Protein AF-A0A177BBU4-F1 (afdb_monomer)

Organism: NCBI:txid1819745

Solvent-accessible surface area (backbone atoms only — not comparable to full-atom values): 25513 Å² total; per-residue (Å²): 112,71,71,57,54,56,55,56,45,77,72,32,73,73,51,44,55,51,51,44,68,74,58,55,76,78,68,63,52,50,72,66,54,46,50,54,60,58,51,68,51,53,47,74,47,81,49,60,31,64,93,47,60,31,42,36,21,34,26,58,47,66,26,48,88,74,49,24,56,36,72,30,42,38,34,37,66,67,98,36,22,31,30,36,41,36,43,17,42,27,39,83,48,35,44,19,9,52,50,45,59,73,40,50,67,56,36,34,53,60,46,60,49,31,56,68,57,44,51,53,45,48,52,55,49,55,60,47,73,69,43,97,73,73,60,58,70,61,51,52,46,63,66,43,69,58,57,49,70,70,74,63,96,79,61,81,65,60,71,78,48,40,68,61,50,54,52,50,52,51,51,49,48,56,52,46,62,72,70,63,55,62,75,76,51,80,88,46,48,64,56,26,44,37,47,21,40,38,49,53,40,54,47,41,63,67,41,28,82,76,44,75,65,39,30,44,24,19,57,4,20,15,25,37,30,34,42,39,36,39,14,71,85,82,54,45,36,37,37,32,35,31,17,11,48,31,40,33,40,36,38,26,54,55,88,95,42,80,44,78,43,76,50,45,72,52,28,26,62,87,26,64,70,53,46,50,53,57,54,71,76,46,63,80,91,46,58,84,46,52,55,29,94,60,10,44,57,56,73,37,54,50,54,17,30,34,42,37,38,88,47,41,44,54,73,69,58,44,53,55,51,51,52,55,50,72,72,39,87,82,51,78,85,58,55,67,73,78,72,56,75,72,90,74,80,71,54,56,72,50,40,34,62,44,51,73,39,79,44,74,66,51,96,42,46,44,34,40,40,39,31,27,46,43,47,62,76,58,47,61,65,68,58,56,55,48,48,50,50,19,58,78,66,54,37,68,70,73,70,84,83,75,79,66,104,66,57,71,67,59,53,51,51,54,54,60,50,57,78,67,58,81,50,82,74,96,60,92,44,61,30,47,54,51,53,46,56,55,55,29,92,45,70,67,50,33,20,55,54,73,58,42,92,68,26,58,84,78,40,53,42,28,39,34,39,36,40,35,88

Structure (mmCIF, N/CA/C/O backbone):
data_AF-A0A177BBU4-F1
#
_entry.id   AF-A0A177BBU4-F1
#
loop_
_atom_site.group_PDB
_atom_site.id
_atom_site.type_symbol
_atom_site.label_atom_id
_atom_site.label_alt_id
_atom_site.label_comp_id
_atom_site.label_asym_id
_atom_site.label_entity_id
_atom_site.label_seq_id
_atom_site.pdbx_PDB_ins_code
_atom_site.Cartn_x
_atom_site.Cartn_y
_atom_site.Cartn_z
_atom_site.occupancy
_atom_site.B_iso_or_equiv
_atom_site.auth_seq_id
_atom_site.auth_comp_id
_atom_site.auth_asym_id
_atom_site.auth_atom_id
_atom_site.pdbx_PDB_model_num
ATOM 1 N N . MET A 1 1 ? 44.955 -32.377 -29.758 1.00 44.25 1 MET A N 1
ATOM 2 C CA . MET A 1 1 ? 44.146 -31.132 -29.740 1.00 44.25 1 MET A CA 1
ATOM 3 C C . MET A 1 1 ? 44.010 -30.530 -28.343 1.00 44.25 1 MET A C 1
ATOM 5 O O . MET A 1 1 ? 44.234 -29.335 -28.221 1.00 44.25 1 MET A O 1
ATOM 9 N N . PHE A 1 2 ? 43.735 -31.316 -27.293 1.00 36.81 2 PHE A N 1
ATOM 10 C CA . PHE A 1 2 ? 43.608 -30.817 -25.909 1.00 36.81 2 PHE A CA 1
ATOM 11 C C . PHE A 1 2 ? 44.878 -30.140 -25.347 1.00 36.81 2 PHE A C 1
ATOM 13 O O . PHE A 1 2 ? 44.797 -29.070 -24.752 1.00 36.81 2 PHE A O 1
ATOM 20 N N . SER A 1 3 ? 46.067 -30.690 -25.616 1.00 45.38 3 SER A N 1
ATOM 21 C CA . SER A 1 3 ? 47.346 -30.116 -25.159 1.00 45.38 3 SER A CA 1
ATOM 22 C C . SER A 1 3 ? 47.714 -28.789 -25.839 1.00 45.38 3 SER A C 1
ATOM 24 O O . SER A 1 3 ? 48.403 -27.955 -25.254 1.00 45.38 3 SER A O 1
ATOM 26 N N . PHE A 1 4 ? 47.223 -28.563 -27.061 1.00 44.66 4 PHE A N 1
ATOM 27 C CA . PHE A 1 4 ? 47.481 -27.339 -27.822 1.00 44.66 4 PHE A CA 1
ATOM 28 C C . PHE A 1 4 ? 46.648 -26.167 -27.283 1.00 44.66 4 PHE A C 1
ATOM 30 O O . PHE A 1 4 ? 47.163 -25.065 -27.114 1.00 44.66 4 PHE A O 1
ATOM 37 N N . TRP A 1 5 ? 45.390 -26.432 -26.915 1.00 45.44 5 TRP A N 1
ATOM 38 C CA . TRP A 1 5 ? 44.502 -25.452 -26.282 1.00 45.44 5 TRP A CA 1
ATOM 39 C C . TRP A 1 5 ? 44.982 -25.034 -24.889 1.00 45.44 5 TRP A C 1
ATOM 41 O O . TRP A 1 5 ? 44.966 -23.850 -24.559 1.00 45.44 5 TRP A O 1
ATOM 51 N N . GLN A 1 6 ? 45.494 -25.980 -24.101 1.00 43.62 6 GLN A N 1
ATOM 52 C CA . GLN A 1 6 ? 46.005 -25.696 -22.759 1.00 43.62 6 GLN A CA 1
ATOM 53 C C . GLN A 1 6 ? 47.262 -24.805 -22.795 1.00 43.62 6 GLN A C 1
ATOM 55 O O . GLN A 1 6 ? 47.393 -23.877 -21.999 1.00 43.62 6 GLN A O 1
ATOM 60 N N . SER A 1 7 ? 48.150 -25.013 -23.776 1.00 48.84 7 SER A N 1
ATOM 61 C CA . SER A 1 7 ? 49.330 -24.159 -23.990 1.00 48.84 7 SER A CA 1
ATOM 62 C C . SER A 1 7 ? 48.976 -22.774 -24.559 1.00 48.84 7 SER A C 1
ATOM 64 O O . SER A 1 7 ? 49.630 -21.783 -24.230 1.00 48.84 7 SER A O 1
ATOM 66 N N . PHE A 1 8 ? 47.918 -22.684 -25.375 1.00 55.47 8 PHE A N 1
ATOM 67 C CA . PHE A 1 8 ? 47.445 -21.430 -25.973 1.00 55.47 8 PHE A CA 1
ATOM 68 C C . PHE A 1 8 ? 46.795 -20.481 -24.949 1.00 55.47 8 PHE A C 1
ATOM 70 O O . PHE A 1 8 ? 46.982 -19.264 -25.027 1.00 55.47 8 PHE A O 1
ATOM 77 N N . ILE A 1 9 ? 46.084 -21.034 -23.958 1.00 52.91 9 ILE A N 1
ATOM 78 C CA . ILE A 1 9 ? 45.454 -20.276 -22.863 1.00 52.91 9 ILE A CA 1
ATOM 79 C C . ILE A 1 9 ? 46.508 -19.756 -21.872 1.00 52.91 9 ILE A C 1
ATOM 81 O O . ILE A 1 9 ? 46.456 -18.592 -21.485 1.00 52.91 9 ILE A O 1
ATOM 85 N N . LEU A 1 10 ? 47.518 -20.566 -21.528 1.00 51.53 10 LEU A N 1
ATOM 86 C CA . LEU A 1 10 ? 48.571 -20.180 -20.574 1.00 51.53 10 LEU A CA 1
ATOM 87 C C . LEU A 1 10 ? 49.511 -19.071 -21.087 1.00 51.53 10 LEU A C 1
ATOM 89 O O . LEU A 1 10 ? 50.151 -18.395 -20.287 1.00 51.53 10 LEU A O 1
ATOM 93 N N . LYS A 1 11 ? 49.596 -18.858 -22.407 1.00 54.38 11 LYS A N 1
ATOM 94 C CA . LYS A 1 11 ? 50.444 -17.815 -23.018 1.00 54.38 11 LYS A CA 1
ATOM 95 C C . LYS A 1 11 ? 49.740 -16.471 -23.240 1.00 54.38 11 LYS A C 1
ATOM 97 O O . LYS A 1 11 ? 50.409 -15.499 -23.577 1.00 54.38 11 LYS A O 1
ATOM 102 N N . ASN A 1 12 ? 48.422 -16.390 -23.048 1.00 50.94 12 ASN A N 1
ATOM 103 C CA . ASN A 1 12 ? 47.641 -15.171 -23.268 1.00 50.94 12 ASN A CA 1
ATOM 104 C C . ASN A 1 12 ? 47.114 -14.611 -21.939 1.00 50.94 12 ASN A C 1
ATOM 106 O O . ASN A 1 12 ? 46.063 -15.022 -21.449 1.00 50.94 12 ASN A O 1
ATOM 110 N N . SER A 1 13 ? 47.800 -13.609 -21.383 1.00 50.06 13 SER A N 1
ATOM 111 C CA . SER A 1 13 ? 47.425 -12.949 -20.118 1.00 50.06 13 SER A CA 1
ATOM 112 C C . SER A 1 13 ? 46.014 -12.333 -20.122 1.00 50.06 13 SER A C 1
ATOM 114 O O . SER A 1 13 ? 45.379 -12.259 -19.075 1.00 50.06 13 SER A O 1
ATOM 116 N N . LYS A 1 14 ? 45.477 -11.967 -21.297 1.00 48.78 14 LYS A N 1
ATOM 117 C CA . LYS A 1 14 ? 44.087 -11.495 -21.470 1.00 48.78 14 LYS A CA 1
ATOM 118 C C . LYS A 1 14 ? 43.026 -12.608 -21.450 1.00 48.78 14 LYS A C 1
ATOM 120 O O . LYS A 1 14 ? 41.863 -12.329 -21.180 1.00 48.78 14 LYS A O 1
ATOM 125 N N . LEU A 1 15 ? 43.395 -13.858 -21.746 1.00 46.91 15 LEU A N 1
ATOM 126 C CA . LEU A 1 15 ? 42.484 -15.009 -21.637 1.00 46.91 15 LEU A CA 1
ATOM 127 C C . LEU A 1 15 ? 42.498 -15.590 -20.223 1.00 46.91 15 LEU A C 1
ATOM 129 O O . LEU A 1 15 ? 41.442 -15.970 -19.729 1.00 46.91 15 LEU A O 1
ATOM 133 N N . LEU A 1 16 ? 43.649 -15.559 -19.546 1.00 44.69 16 LEU A N 1
ATOM 134 C CA . LEU A 1 16 ? 43.740 -15.811 -18.106 1.00 44.69 16 LEU A CA 1
ATOM 135 C C . LEU A 1 16 ? 42.866 -14.839 -17.309 1.00 44.69 16 LEU A C 1
ATOM 137 O O . LEU A 1 16 ? 42.121 -15.297 -16.462 1.00 44.69 16 LEU A O 1
ATOM 141 N N . SER A 1 17 ? 42.817 -13.545 -17.652 1.00 48.66 17 SER A N 1
ATOM 142 C CA . SER A 1 17 ? 41.900 -12.615 -16.973 1.00 48.66 17 SER A CA 1
ATOM 143 C C . SER A 1 17 ? 40.418 -12.914 -17.215 1.00 48.66 17 SER A C 1
ATOM 145 O O . SER A 1 17 ? 39.603 -12.586 -16.367 1.00 48.66 17 SER A O 1
ATOM 147 N N . LEU A 1 18 ? 40.048 -13.523 -18.347 1.00 43.31 18 LEU A N 1
ATOM 148 C CA . LEU A 1 18 ? 38.673 -13.963 -18.624 1.00 43.31 18 LEU A CA 1
ATOM 149 C C . LEU A 1 18 ? 38.351 -15.266 -17.884 1.00 43.31 18 LEU A C 1
ATOM 151 O O . LEU A 1 18 ? 37.277 -15.390 -17.308 1.00 43.31 18 LEU A O 1
ATOM 155 N N . PHE A 1 19 ? 39.290 -16.212 -17.840 1.00 41.56 19 PHE A N 1
ATOM 156 C CA . PHE A 1 19 ? 39.133 -17.456 -17.089 1.00 41.56 19 PHE A CA 1
ATOM 157 C C . PHE A 1 19 ? 39.131 -17.208 -15.576 1.00 41.56 19 PHE A C 1
ATOM 159 O O . PHE A 1 19 ? 38.295 -17.772 -14.884 1.00 41.56 19 PHE A O 1
ATOM 166 N N . ASP A 1 20 ? 39.976 -16.306 -15.077 1.00 41.84 20 ASP A N 1
ATOM 167 C CA . ASP A 1 20 ? 39.970 -15.829 -13.694 1.00 41.84 20 ASP A CA 1
ATOM 168 C C . ASP A 1 20 ? 38.731 -14.978 -13.410 1.00 41.84 20 ASP A C 1
ATOM 170 O O . ASP A 1 20 ? 38.188 -15.092 -12.326 1.00 41.84 20 ASP A O 1
ATOM 174 N N . TYR A 1 21 ? 38.196 -14.208 -14.366 1.00 46.50 21 TYR A N 1
ATOM 175 C CA . TYR A 1 21 ? 36.898 -13.530 -14.209 1.00 46.50 21 TYR A CA 1
ATOM 176 C C . TYR A 1 21 ? 35.733 -14.524 -14.049 1.00 46.50 21 TYR A C 1
ATOM 178 O O . TYR A 1 21 ? 34.794 -14.252 -13.303 1.00 46.50 21 TYR A O 1
ATOM 186 N N . PHE A 1 22 ? 35.812 -15.699 -14.684 1.00 45.81 22 PHE A N 1
ATOM 187 C CA . PHE A 1 22 ? 34.842 -16.787 -14.504 1.00 45.81 22 PHE A CA 1
ATOM 188 C C . PHE A 1 22 ? 35.151 -17.714 -13.308 1.00 45.81 22 PHE A C 1
ATOM 190 O O . PHE A 1 22 ? 34.224 -18.326 -12.781 1.00 45.81 22 PHE A O 1
ATOM 197 N N . ASN A 1 23 ? 36.405 -17.780 -12.841 1.00 36.75 23 ASN A N 1
ATOM 198 C CA . ASN A 1 23 ? 36.876 -18.615 -11.723 1.00 36.75 23 ASN A CA 1
ATOM 199 C C . ASN A 1 23 ? 37.387 -17.817 -10.508 1.00 36.75 23 ASN A C 1
ATOM 201 O O . ASN A 1 23 ? 38.110 -18.364 -9.671 1.00 36.75 23 ASN A O 1
ATOM 205 N N . VAL A 1 24 ? 36.981 -16.554 -10.326 1.00 46.06 24 VAL A N 1
ATOM 206 C CA . VAL A 1 24 ? 37.105 -15.900 -9.017 1.00 46.06 24 VAL A CA 1
ATOM 207 C C . VAL A 1 24 ? 36.206 -16.693 -8.088 1.00 46.06 24 VAL A C 1
ATOM 209 O O . VAL A 1 24 ? 34.991 -16.552 -8.189 1.00 46.06 24 VAL A O 1
ATOM 212 N N . ASN A 1 25 ? 36.805 -17.542 -7.241 1.00 46.44 25 ASN A N 1
ATOM 213 C CA . ASN A 1 25 ? 36.207 -18.230 -6.095 1.00 46.44 25 ASN A CA 1
ATOM 214 C C . ASN A 1 25 ? 34.783 -17.735 -5.818 1.00 46.44 25 ASN A C 1
ATOM 216 O O . ASN A 1 25 ? 34.611 -16.779 -5.053 1.00 46.44 25 ASN A O 1
ATOM 220 N N . LYS A 1 26 ? 33.768 -18.336 -6.465 1.00 53.06 26 LYS A N 1
ATOM 221 C CA . LYS A 1 26 ? 32.378 -18.044 -6.121 1.00 53.06 26 LYS A CA 1
ATOM 222 C C . LYS A 1 26 ? 32.263 -18.447 -4.662 1.00 53.06 26 LYS A C 1
ATOM 224 O O . LYS A 1 26 ? 32.246 -19.633 -4.342 1.00 53.06 26 LYS A O 1
ATOM 229 N N . LYS A 1 27 ? 32.278 -17.461 -3.764 1.00 63.94 27 LYS A N 1
ATOM 230 C CA . LYS A 1 27 ? 31.983 -17.672 -2.352 1.00 63.94 27 LYS A CA 1
ATOM 231 C C . LYS A 1 27 ? 30.500 -17.996 -2.290 1.00 63.94 27 LYS A C 1
ATOM 233 O O . LYS A 1 27 ? 29.670 -17.108 -2.106 1.00 63.94 27 LYS A O 1
ATOM 238 N N . TYR A 1 28 ? 30.182 -19.260 -2.537 1.00 80.31 28 TYR A N 1
ATOM 239 C CA . TYR A 1 28 ? 28.894 -19.807 -2.175 1.00 80.31 28 TYR A CA 1
ATOM 240 C C . TYR A 1 28 ? 28.772 -19.665 -0.660 1.00 80.31 28 TYR A C 1
ATOM 242 O O . TYR A 1 28 ? 29.695 -19.992 0.093 1.00 80.31 28 TYR A O 1
ATOM 250 N N . LEU A 1 29 ? 27.671 -19.061 -0.239 1.00 87.12 29 LEU A N 1
ATOM 251 C CA . LEU A 1 29 ? 27.287 -18.964 1.150 1.00 87.12 29 LEU A CA 1
ATOM 252 C C . LEU A 1 29 ? 27.041 -20.376 1.667 1.00 87.12 29 LEU A C 1
ATOM 254 O O . LEU A 1 29 ? 26.426 -21.188 0.986 1.00 87.12 29 LEU A O 1
ATOM 258 N N . THR A 1 30 ? 27.485 -20.667 2.883 1.00 87.75 30 THR A N 1
ATOM 259 C CA . THR A 1 30 ? 27.103 -21.909 3.563 1.00 87.75 30 THR A CA 1
ATOM 260 C C . THR A 1 30 ? 25.605 -21.910 3.875 1.00 87.75 30 THR A C 1
ATOM 262 O O . THR A 1 30 ? 24.979 -20.849 3.926 1.00 87.75 30 THR A O 1
ATOM 265 N N . SER A 1 31 ? 25.011 -23.076 4.154 1.00 85.00 31 SER A N 1
ATOM 266 C CA . SER A 1 31 ? 23.597 -23.161 4.557 1.00 85.00 31 SER A CA 1
ATOM 267 C C . SER A 1 31 ? 23.274 -22.238 5.735 1.00 85.00 31 SER A C 1
ATOM 269 O O . SER A 1 31 ? 22.286 -21.517 5.693 1.00 85.00 31 SER A O 1
ATOM 271 N N . THR A 1 32 ? 24.161 -22.158 6.732 1.00 86.06 32 THR A N 1
ATOM 272 C CA . THR A 1 32 ? 24.020 -21.237 7.872 1.00 86.06 32 THR A CA 1
ATOM 273 C C . THR A 1 32 ? 24.064 -19.770 7.448 1.00 86.06 32 THR A C 1
ATOM 275 O O . THR A 1 32 ? 23.291 -18.962 7.952 1.00 86.06 32 THR A O 1
ATOM 278 N N . GLN A 1 33 ? 24.950 -19.400 6.518 1.00 89.56 33 GLN A N 1
ATOM 279 C CA . GLN A 1 33 ? 25.013 -18.029 6.005 1.00 89.56 33 GLN A CA 1
ATOM 280 C C . GLN A 1 33 ? 23.759 -17.664 5.210 1.00 89.56 33 GLN A C 1
ATOM 282 O O . GLN A 1 33 ? 23.273 -16.547 5.359 1.00 89.56 33 GLN A O 1
ATOM 287 N N . VAL A 1 34 ? 23.223 -18.594 4.413 1.00 89.50 34 VAL A N 1
ATOM 288 C CA . VAL A 1 34 ? 21.943 -18.412 3.716 1.00 89.50 34 VAL A CA 1
ATOM 289 C C . VAL A 1 34 ? 20.812 -18.246 4.726 1.00 89.50 34 VAL A C 1
ATOM 291 O O . VAL A 1 34 ? 20.110 -17.244 4.655 1.00 89.50 34 VAL A O 1
ATOM 294 N N . SER A 1 35 ? 20.666 -19.146 5.702 1.00 88.38 35 SER A N 1
ATOM 295 C CA . SER A 1 35 ? 19.614 -19.038 6.720 1.00 88.38 35 SER A CA 1
ATOM 296 C C . SER A 1 35 ? 19.695 -17.718 7.488 1.00 88.38 35 SER A C 1
ATOM 298 O O . SER A 1 35 ? 18.693 -17.020 7.568 1.00 88.38 35 SER A O 1
ATOM 300 N N . ASN A 1 36 ? 20.886 -17.308 7.940 1.00 89.56 36 ASN A N 1
ATOM 301 C CA . ASN A 1 36 ? 21.091 -16.018 8.614 1.00 89.56 36 ASN A CA 1
ATOM 302 C C . ASN A 1 36 ? 20.772 -14.815 7.717 1.00 89.56 36 ASN A C 1
ATOM 304 O O . ASN A 1 36 ? 20.389 -13.754 8.207 1.00 89.56 36 ASN A O 1
ATOM 308 N N . PHE A 1 37 ? 20.983 -14.946 6.406 1.00 90.94 37 PHE A N 1
ATOM 309 C CA . PHE A 1 37 ? 20.632 -13.900 5.455 1.00 90.94 37 PHE A CA 1
ATOM 310 C C . PHE A 1 37 ? 19.114 -13.785 5.313 1.00 90.94 37 PHE A C 1
ATOM 312 O O . PHE A 1 37 ? 18.580 -12.679 5.380 1.00 90.94 37 PHE A O 1
ATOM 319 N N . LEU A 1 38 ? 18.434 -14.921 5.133 1.00 91.62 38 LEU A N 1
ATOM 320 C CA . LEU A 1 38 ? 16.985 -14.984 4.961 1.00 91.62 38 LEU A CA 1
ATOM 321 C C . LEU A 1 38 ? 16.243 -14.558 6.234 1.00 91.62 38 LEU A C 1
ATOM 323 O O . LEU A 1 38 ? 15.247 -13.852 6.134 1.00 91.62 38 LEU A O 1
ATOM 327 N N . SER A 1 39 ? 16.737 -14.920 7.420 1.00 90.88 39 SER A N 1
ATOM 328 C CA . SER A 1 39 ? 16.090 -14.589 8.696 1.00 90.88 39 SER A CA 1
ATOM 329 C C . SER A 1 39 ? 16.425 -13.189 9.222 1.00 90.88 39 SER A C 1
ATOM 331 O O . SER A 1 39 ? 15.881 -12.758 10.235 1.00 90.88 39 SER A O 1
ATOM 333 N N . LYS A 1 40 ? 17.303 -12.435 8.543 1.00 91.25 40 LYS A N 1
ATOM 334 C CA . LYS A 1 40 ? 17.809 -11.142 9.035 1.00 91.25 40 LYS A CA 1
ATOM 335 C C . LYS A 1 40 ? 16.704 -10.135 9.378 1.00 91.25 40 LYS A C 1
ATOM 337 O O . LYS A 1 40 ? 16.861 -9.372 10.329 1.00 91.25 40 LYS A O 1
ATOM 342 N N . ASN A 1 41 ? 15.645 -10.093 8.573 1.00 91.62 41 ASN A N 1
ATOM 343 C CA . ASN A 1 41 ? 14.516 -9.172 8.740 1.00 91.62 41 ASN A CA 1
ATOM 344 C C . ASN A 1 41 ? 13.223 -9.911 9.125 1.00 91.62 41 ASN A C 1
ATOM 346 O O . ASN A 1 41 ? 12.137 -9.341 9.025 1.00 91.62 41 ASN A O 1
ATOM 350 N N . GLU A 1 42 ? 13.339 -11.172 9.537 1.00 92.12 42 GLU A N 1
ATOM 351 C CA . GLU A 1 42 ? 12.213 -12.010 9.919 1.00 92.12 42 GLU A CA 1
ATOM 352 C C . GLU A 1 42 ? 11.566 -11.507 11.210 1.00 92.12 42 GLU A C 1
ATOM 354 O O . GLU A 1 42 ? 12.247 -11.194 12.189 1.00 92.12 42 GLU A O 1
ATOM 359 N N . GLN A 1 43 ? 10.236 -11.441 11.215 1.00 92.56 43 GLN A N 1
ATOM 360 C CA . GLN A 1 43 ? 9.446 -11.161 12.408 1.00 92.56 43 GLN A CA 1
ATOM 361 C C . GLN A 1 43 ? 8.201 -12.039 12.437 1.00 92.56 43 GLN A C 1
ATOM 363 O O . GLN A 1 43 ? 7.462 -12.107 11.454 1.00 92.56 43 GLN A O 1
ATOM 368 N N . THR A 1 44 ? 7.939 -12.639 13.596 1.00 93.12 44 THR A N 1
ATOM 369 C CA . THR A 1 44 ? 6.697 -13.354 13.901 1.00 93.12 44 THR A CA 1
ATOM 370 C C . THR A 1 44 ? 6.151 -12.821 15.216 1.00 93.12 44 THR A C 1
ATOM 372 O O . THR A 1 44 ? 6.866 -12.772 16.217 1.00 93.12 44 THR A O 1
ATOM 375 N N . PHE A 1 45 ? 4.892 -12.391 15.226 1.00 91.69 45 PHE A N 1
ATOM 376 C CA . PHE A 1 45 ? 4.249 -11.877 16.431 1.00 91.69 45 PHE A CA 1
ATOM 377 C C . PHE A 1 45 ? 2.743 -12.131 16.420 1.00 91.69 45 PHE A C 1
ATOM 379 O O . PHE A 1 45 ? 2.093 -12.145 15.376 1.00 91.69 45 PHE A O 1
ATOM 386 N N . ALA A 1 46 ? 2.170 -12.303 17.609 1.00 91.19 46 ALA A N 1
ATOM 387 C CA . ALA A 1 46 ? 0.725 -12.301 17.779 1.00 91.19 46 ALA A CA 1
ATOM 388 C C . ALA A 1 46 ? 0.197 -10.860 17.734 1.00 91.19 46 ALA A C 1
ATOM 390 O O . ALA A 1 46 ? 0.777 -9.951 18.331 1.00 91.19 46 ALA A O 1
ATOM 391 N N . SER A 1 47 ? -0.928 -10.658 17.057 1.00 91.25 47 SER A N 1
ATOM 392 C CA . SER A 1 47 ? -1.646 -9.388 16.998 1.00 91.25 47 SER A CA 1
ATOM 393 C C . SER A 1 47 ? -3.144 -9.617 17.205 1.00 91.25 47 SER A C 1
ATOM 395 O O . SER A 1 47 ? -3.621 -10.749 17.321 1.00 91.25 47 SER A O 1
ATOM 397 N N . ASN A 1 48 ? -3.899 -8.530 17.324 1.00 89.50 48 ASN A N 1
ATOM 398 C CA . ASN A 1 48 ? -5.340 -8.579 17.495 1.00 89.50 48 ASN A CA 1
ATOM 399 C C . ASN A 1 48 ? -6.051 -7.396 16.835 1.00 89.50 48 ASN A C 1
ATOM 401 O O . ASN A 1 48 ? -5.480 -6.332 16.607 1.00 89.50 48 ASN A O 1
ATOM 405 N N . CYS A 1 49 ? -7.331 -7.606 16.549 1.00 91.25 49 CYS A N 1
ATOM 406 C CA . CYS A 1 49 ? -8.280 -6.579 16.152 1.00 91.25 49 CYS A CA 1
ATOM 407 C C . CYS A 1 49 ? -9.578 -6.831 16.930 1.00 91.25 49 CYS A C 1
ATOM 409 O O . CYS A 1 49 ? -10.349 -7.742 16.616 1.00 91.25 49 CYS A O 1
ATOM 411 N N . GLY A 1 50 ? -9.762 -6.084 18.021 1.00 89.38 50 GLY A N 1
ATOM 412 C CA . GLY A 1 50 ? -10.833 -6.322 18.986 1.00 89.38 50 GLY A CA 1
ATOM 413 C C . GLY A 1 50 ? -10.664 -7.681 19.668 1.00 89.38 50 GLY A C 1
ATOM 414 O O . GLY A 1 50 ? -9.593 -8.001 20.183 1.00 89.38 50 GLY A O 1
ATOM 415 N N . SER A 1 51 ? -11.715 -8.498 19.644 1.00 85.12 51 SER A N 1
ATOM 416 C CA . SER A 1 51 ? -11.703 -9.857 20.203 1.00 85.12 51 SER A CA 1
ATOM 417 C C . SER A 1 51 ? -11.004 -10.895 19.315 1.00 85.12 51 SER A C 1
ATOM 419 O O . SER A 1 51 ? -10.750 -12.011 19.766 1.00 85.12 51 SER A O 1
ATOM 421 N N . LYS A 1 52 ? -10.682 -10.561 18.058 1.00 87.69 52 LYS A N 1
ATOM 422 C CA . LYS A 1 52 ? -10.066 -11.488 17.104 1.00 87.69 52 LYS A CA 1
ATOM 423 C C . LYS A 1 52 ? -8.541 -11.407 17.198 1.00 87.69 52 LYS A C 1
ATOM 425 O O . LYS A 1 52 ? -7.956 -10.392 16.827 1.00 87.69 52 LYS A O 1
ATOM 430 N N . SER A 1 53 ? -7.899 -12.475 17.665 1.00 91.00 53 SER A N 1
ATOM 431 C CA . SER A 1 53 ? -6.441 -12.645 17.621 1.00 91.00 53 SER A CA 1
ATOM 432 C C . SER A 1 53 ? -6.000 -13.322 16.328 1.00 91.00 53 SER A C 1
ATOM 434 O O . SER A 1 53 ? -6.738 -14.144 15.788 1.00 91.00 53 SER A O 1
ATOM 436 N N . PHE A 1 54 ? -4.793 -13.014 15.874 1.00 94.00 54 PHE A N 1
ATOM 437 C CA . PHE A 1 54 ? -4.175 -13.617 14.697 1.00 94.00 54 PHE A CA 1
ATOM 438 C C . PHE A 1 54 ? -2.649 -13.567 14.812 1.00 94.00 54 PHE A C 1
ATOM 440 O O . PHE A 1 54 ? -2.086 -12.788 15.583 1.00 94.00 54 PHE A O 1
ATOM 447 N N . GLU A 1 55 ? -1.975 -14.412 14.048 1.00 95.06 55 GLU A N 1
ATOM 448 C CA . GLU A 1 55 ? -0.518 -14.475 13.974 1.00 95.06 55 GLU A CA 1
ATOM 449 C C . GLU A 1 55 ? -0.045 -13.722 12.727 1.00 95.06 55 GLU A C 1
ATOM 451 O O . GLU A 1 55 ? -0.603 -13.900 11.644 1.00 95.06 55 GLU A O 1
ATOM 456 N N . VAL A 1 56 ? 0.968 -12.871 12.868 1.00 96.31 56 VAL A N 1
ATOM 457 C CA . VAL A 1 56 ? 1.536 -12.092 11.765 1.00 96.31 56 VAL A CA 1
ATOM 458 C C . VAL A 1 56 ? 2.983 -12.502 11.560 1.00 96.31 56 VAL A C 1
ATOM 460 O O . VAL A 1 56 ? 3.783 -12.474 12.493 1.00 96.31 56 VAL A O 1
ATOM 463 N N . ASN A 1 57 ? 3.312 -12.845 10.320 1.00 96.75 57 ASN A N 1
ATOM 464 C CA . ASN A 1 57 ? 4.664 -13.112 9.860 1.00 96.75 57 ASN A CA 1
ATOM 465 C C . ASN A 1 57 ? 5.049 -12.036 8.842 1.00 96.75 57 ASN A C 1
ATOM 467 O O . ASN A 1 57 ? 4.252 -11.688 7.969 1.00 96.75 57 ASN A O 1
ATOM 471 N N . ILE A 1 58 ? 6.253 -11.486 8.964 1.00 95.88 58 ILE A N 1
ATOM 472 C CA . ILE A 1 58 ? 6.790 -10.443 8.088 1.00 95.88 58 ILE A CA 1
ATOM 473 C C . ILE A 1 58 ? 8.229 -10.798 7.738 1.00 95.88 58 ILE A C 1
ATOM 475 O O . ILE A 1 58 ? 8.985 -11.239 8.604 1.00 95.88 58 ILE A O 1
ATOM 479 N N . ASN A 1 59 ? 8.620 -10.582 6.484 1.00 95.88 59 ASN A N 1
ATOM 480 C CA . ASN A 1 59 ? 10.026 -10.580 6.102 1.00 95.88 59 ASN A CA 1
ATOM 481 C C . ASN A 1 59 ? 10.253 -9.698 4.861 1.00 95.88 59 ASN A C 1
ATOM 483 O O . ASN A 1 59 ? 9.325 -9.454 4.085 1.00 95.88 59 ASN A O 1
ATOM 487 N N . GLN A 1 60 ? 11.486 -9.216 4.691 1.00 94.75 60 GLN A N 1
ATOM 488 C CA . GLN A 1 60 ? 11.927 -8.457 3.523 1.00 94.75 60 GLN A CA 1
ATOM 489 C C . GLN A 1 60 ? 13.354 -8.824 3.111 1.00 94.75 60 GLN A C 1
ATOM 491 O O . GLN A 1 60 ? 14.255 -8.889 3.954 1.00 94.75 60 GLN A O 1
ATOM 496 N N . ILE A 1 61 ? 13.602 -8.945 1.808 1.00 94.06 61 ILE A N 1
ATOM 497 C CA . ILE A 1 61 ? 14.946 -9.054 1.236 1.00 94.06 61 ILE A CA 1
ATOM 498 C C . ILE A 1 61 ? 15.138 -8.007 0.151 1.00 94.06 61 ILE A C 1
ATOM 500 O O . ILE A 1 61 ? 14.432 -7.979 -0.844 1.00 94.06 61 ILE A O 1
ATOM 504 N N . ALA A 1 62 ? 16.171 -7.187 0.319 1.00 94.12 62 ALA A N 1
ATOM 505 C CA . ALA A 1 62 ? 16.532 -6.178 -0.662 1.00 94.12 62 ALA A CA 1
ATOM 506 C C . ALA A 1 62 ? 17.239 -6.805 -1.870 1.00 94.12 62 ALA A C 1
ATOM 508 O O . ALA A 1 62 ? 18.217 -7.519 -1.662 1.00 94.12 62 ALA A O 1
ATOM 509 N N . ALA A 1 63 ? 16.867 -6.470 -3.094 1.00 93.88 63 ALA A N 1
ATOM 510 C CA . ALA A 1 63 ? 17.716 -6.497 -4.276 1.00 93.88 63 ALA A CA 1
ATOM 511 C C . ALA A 1 63 ? 18.519 -5.193 -4.420 1.00 93.88 63 ALA A C 1
ATOM 513 O O . ALA A 1 63 ? 19.719 -5.236 -4.733 1.00 93.88 63 ALA A O 1
ATOM 514 N N . ASN A 1 64 ? 17.886 -4.057 -4.114 1.00 90.50 64 ASN A N 1
ATOM 515 C CA . ASN A 1 64 ? 18.450 -2.715 -4.205 1.00 90.50 64 ASN A CA 1
ATOM 516 C C . ASN A 1 64 ? 19.254 -2.325 -2.952 1.00 90.50 64 ASN A C 1
ATOM 518 O O . ASN A 1 64 ? 19.170 -2.932 -1.880 1.00 90.50 64 ASN A O 1
ATOM 522 N N . LYS A 1 65 ? 20.112 -1.307 -3.088 1.00 88.69 65 LYS A N 1
ATOM 523 C CA . LYS A 1 65 ? 20.839 -0.689 -1.965 1.00 88.69 65 LYS A CA 1
ATOM 524 C C . LYS A 1 65 ? 20.814 0.840 -2.115 1.00 88.69 65 LYS A C 1
ATOM 526 O O . LYS A 1 65 ? 21.608 1.372 -2.895 1.00 88.69 65 LYS A O 1
ATOM 531 N N . PRO A 1 66 ? 19.985 1.568 -1.343 1.00 90.38 66 PRO A N 1
ATOM 532 C CA . PRO A 1 66 ? 19.027 1.069 -0.341 1.00 90.38 66 PRO A CA 1
ATOM 533 C C . PRO A 1 66 ? 17.894 0.233 -0.962 1.00 90.38 66 PRO A C 1
ATOM 535 O O . PRO A 1 66 ? 17.661 0.355 -2.157 1.00 90.38 66 PRO A O 1
ATOM 538 N N . ILE A 1 67 ? 17.229 -0.595 -0.146 1.00 92.38 67 ILE A N 1
ATOM 539 C CA . ILE A 1 67 ? 15.949 -1.232 -0.507 1.00 92.38 67 ILE A CA 1
ATOM 540 C C . ILE A 1 67 ? 14.910 -0.142 -0.783 1.00 92.38 67 ILE A C 1
ATOM 542 O O . ILE A 1 67 ? 14.910 0.875 -0.075 1.00 92.38 67 ILE A O 1
ATOM 546 N N . GLU A 1 68 ? 14.080 -0.330 -1.802 1.00 94.56 68 GLU A N 1
ATOM 547 C CA . GLU A 1 68 ? 13.003 0.596 -2.151 1.00 94.56 68 GLU A CA 1
ATOM 548 C C . GLU A 1 68 ? 11.672 0.180 -1.511 1.00 94.56 68 GLU A C 1
ATOM 550 O O . GLU A 1 68 ? 10.947 1.055 -1.037 1.00 94.56 68 GLU A O 1
ATOM 555 N N . ASP A 1 69 ? 11.446 -1.127 -1.345 1.00 96.25 69 ASP A N 1
ATOM 556 C CA . ASP A 1 69 ? 10.333 -1.687 -0.577 1.00 96.25 69 ASP A CA 1
ATOM 557 C C . ASP A 1 69 ? 10.321 -1.296 0.910 1.00 96.25 69 ASP A C 1
ATOM 559 O O . ASP A 1 69 ? 11.335 -1.358 1.621 1.00 96.25 69 ASP A O 1
ATOM 563 N N . VAL A 1 70 ? 9.123 -1.050 1.444 1.00 94.19 70 VAL A N 1
ATOM 564 C CA . VAL A 1 70 ? 8.884 -0.812 2.871 1.00 94.19 70 VAL A CA 1
ATOM 565 C C . VAL A 1 70 ? 7.620 -1.529 3.348 1.00 94.19 70 VAL A C 1
ATOM 567 O O . VAL A 1 70 ? 6.593 -1.522 2.676 1.00 94.19 70 VAL A O 1
ATOM 570 N N . ILE A 1 71 ? 7.669 -2.097 4.555 1.00 94.69 71 ILE A N 1
ATOM 571 C CA . ILE A 1 71 ? 6.492 -2.623 5.258 1.00 94.69 71 ILE A CA 1
ATOM 572 C C . ILE A 1 71 ? 6.166 -1.720 6.449 1.00 94.69 71 ILE A C 1
ATOM 574 O O . ILE A 1 71 ? 7.060 -1.273 7.170 1.00 94.69 71 ILE A O 1
ATOM 578 N N . SER A 1 72 ? 4.881 -1.475 6.690 1.00 92.56 72 SER A N 1
ATOM 579 C CA . SER A 1 72 ? 4.396 -0.853 7.923 1.00 92.56 72 SER A CA 1
ATOM 580 C C . SER A 1 72 ? 3.260 -1.669 8.525 1.00 92.56 72 SER A C 1
ATOM 582 O O . SER A 1 72 ? 2.511 -2.363 7.835 1.00 92.56 72 SER A O 1
ATOM 584 N N . ASN A 1 73 ? 3.113 -1.582 9.842 1.00 92.94 73 ASN A N 1
ATOM 585 C CA . ASN A 1 73 ? 1.916 -2.050 10.514 1.00 92.94 73 ASN A CA 1
ATOM 586 C C . ASN A 1 73 ? 1.599 -1.152 11.709 1.00 92.94 73 ASN A C 1
ATOM 588 O O . ASN A 1 73 ? 2.494 -0.560 12.317 1.00 92.94 73 ASN A O 1
ATOM 592 N N . THR A 1 74 ? 0.313 -1.029 12.014 1.00 91.62 74 THR A N 1
ATOM 593 C CA . THR A 1 74 ? -0.149 -0.292 13.184 1.00 91.62 74 THR A CA 1
ATOM 594 C C . THR A 1 74 ? -1.480 -0.834 13.682 1.00 91.62 74 THR A C 1
ATOM 596 O O . THR A 1 74 ? -2.173 -1.586 12.993 1.00 91.62 74 THR A O 1
ATOM 599 N N . ARG A 1 75 ? -1.864 -0.430 14.885 1.00 92.31 75 ARG A N 1
ATOM 600 C CA . ARG A 1 75 ? -3.211 -0.642 15.421 1.00 92.31 75 ARG A CA 1
ATOM 601 C C . ARG A 1 75 ? -3.674 0.593 16.164 1.00 92.31 75 ARG A C 1
ATOM 603 O O . ARG A 1 75 ? -2.847 1.273 16.767 1.00 92.31 75 ARG A O 1
ATOM 610 N N . PHE A 1 76 ? -4.974 0.851 16.146 1.00 92.62 76 PHE A N 1
ATOM 611 C CA . PHE A 1 76 ? -5.587 1.922 16.924 1.00 92.62 76 PHE A CA 1
ATOM 612 C C . PHE A 1 76 ? -7.046 1.620 17.254 1.00 92.62 76 PHE A C 1
ATOM 614 O O . PHE A 1 76 ? -7.694 0.825 16.581 1.00 92.62 76 PHE A O 1
ATOM 621 N N . ASN A 1 77 ? -7.568 2.273 18.293 1.00 90.56 77 ASN A N 1
ATOM 622 C CA . ASN A 1 77 ? -8.961 2.140 18.710 1.00 90.56 77 ASN A CA 1
ATOM 623 C C . ASN A 1 77 ? -9.692 3.470 18.515 1.00 90.56 77 ASN A C 1
ATOM 625 O O . ASN A 1 77 ? -9.409 4.446 19.209 1.00 90.56 77 ASN A O 1
ATOM 629 N N . ILE A 1 78 ? -10.623 3.493 17.564 1.00 87.44 78 ILE A N 1
ATOM 630 C CA . ILE A 1 78 ? -11.528 4.609 17.279 1.00 87.44 78 ILE A CA 1
ATOM 631 C C . ILE A 1 78 ? -12.828 3.981 16.789 1.00 87.44 78 ILE A C 1
ATOM 633 O O . ILE A 1 78 ? -12.806 3.272 15.793 1.00 87.44 78 ILE A O 1
ATOM 637 N N . ASN A 1 79 ? -13.959 4.210 17.455 1.00 84.75 79 ASN A N 1
ATOM 638 C CA . ASN A 1 79 ? -15.260 3.673 17.014 1.00 84.75 79 ASN A CA 1
ATOM 639 C C . ASN A 1 79 ? -15.288 2.130 16.832 1.00 84.75 79 ASN A C 1
ATOM 641 O O . ASN A 1 79 ? -16.155 1.590 16.152 1.00 84.75 79 ASN A O 1
ATOM 645 N N . GLY A 1 80 ? -14.335 1.429 17.455 1.00 91.31 80 GLY A N 1
ATOM 646 C CA . GLY A 1 80 ? -14.009 0.016 17.266 1.00 91.31 80 GLY A CA 1
ATOM 647 C C . GLY A 1 80 ? -12.489 -0.177 17.266 1.00 91.31 80 GLY A C 1
ATOM 648 O O . GLY A 1 80 ? -11.739 0.758 17.565 1.00 91.31 80 GLY A O 1
ATOM 649 N N . ALA A 1 81 ? -12.031 -1.388 16.963 1.00 94.62 81 ALA A N 1
ATOM 650 C CA . ALA A 1 81 ? -10.605 -1.701 16.901 1.00 94.62 81 ALA A CA 1
ATOM 651 C C . ALA A 1 81 ? -10.138 -1.808 15.450 1.00 94.62 81 ALA A C 1
ATOM 653 O O . ALA A 1 81 ? -10.802 -2.442 14.634 1.00 94.62 81 ALA A O 1
ATOM 654 N N . PHE A 1 82 ? -8.983 -1.224 15.146 1.00 95.94 82 PHE A N 1
ATOM 655 C CA . PHE A 1 82 ? -8.350 -1.269 13.835 1.00 95.94 82 PHE A CA 1
ATOM 656 C C . PHE A 1 82 ? -6.957 -1.891 13.916 1.00 95.94 82 PHE A C 1
ATOM 658 O O . PHE A 1 82 ? -6.181 -1.584 14.823 1.00 95.94 82 PHE A O 1
ATOM 665 N N . SER A 1 83 ? -6.611 -2.712 12.926 1.00 96.25 83 SER A N 1
ATOM 666 C CA . SER A 1 83 ? -5.248 -3.197 12.695 1.00 96.25 83 SER A CA 1
ATOM 667 C C . SER A 1 83 ? -4.923 -3.102 11.208 1.00 96.25 83 SER A C 1
ATOM 669 O O . SER A 1 83 ? -5.672 -3.613 10.376 1.00 96.25 83 SER A O 1
ATOM 671 N N . LEU A 1 84 ? -3.839 -2.402 10.874 1.00 97.00 84 LEU A N 1
ATOM 672 C CA . LEU A 1 84 ? -3.448 -2.097 9.505 1.00 97.00 84 LEU A CA 1
ATOM 673 C C . LEU A 1 84 ? -2.072 -2.675 9.194 1.00 97.00 84 LEU A 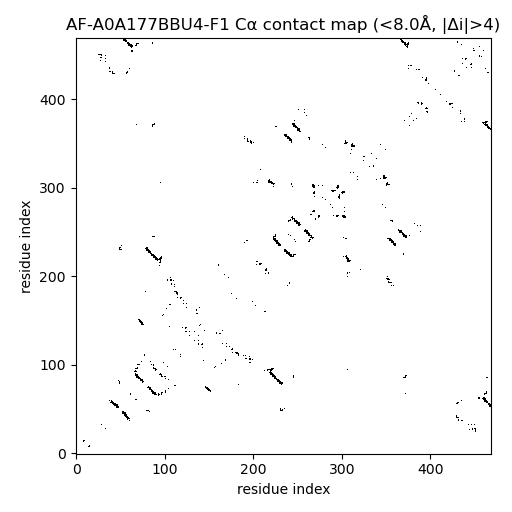C 1
ATOM 675 O O . LEU A 1 84 ? -1.159 -2.598 10.018 1.00 97.00 84 LEU A O 1
ATOM 679 N N . PHE A 1 85 ? -1.929 -3.190 7.978 1.00 97.44 85 PHE A N 1
ATOM 680 C CA . PHE A 1 85 ? -0.693 -3.728 7.418 1.00 97.44 85 PHE A CA 1
ATOM 681 C C . PHE A 1 85 ? -0.527 -3.175 6.009 1.00 97.44 85 PHE A C 1
ATOM 683 O O . PHE A 1 85 ? -1.473 -3.215 5.226 1.00 97.44 85 PHE A O 1
ATOM 690 N N . GLY A 1 86 ? 0.645 -2.635 5.699 1.00 97.31 86 GLY A N 1
ATOM 691 C CA . GLY A 1 86 ? 0.932 -1.987 4.427 1.00 97.31 86 GLY A CA 1
ATOM 692 C C . GLY A 1 86 ? 2.231 -2.502 3.835 1.00 97.31 86 GLY A C 1
ATOM 693 O O . GLY A 1 86 ? 3.226 -2.620 4.551 1.00 97.31 86 GLY A O 1
ATOM 694 N N . ILE A 1 87 ? 2.213 -2.778 2.534 1.00 97.88 87 ILE A N 1
ATOM 695 C CA . ILE A 1 87 ? 3.414 -2.985 1.724 1.00 97.88 87 ILE A CA 1
ATOM 696 C C . ILE A 1 87 ? 3.472 -1.882 0.683 1.00 97.88 87 ILE A C 1
ATOM 698 O O . ILE A 1 87 ? 2.490 -1.636 -0.024 1.00 97.88 87 ILE A O 1
ATOM 702 N N . TYR A 1 88 ? 4.625 -1.230 0.624 1.00 98.12 88 TYR A N 1
ATOM 703 C CA . TYR A 1 88 ? 4.912 -0.141 -0.288 1.00 98.12 88 TYR A CA 1
ATOM 704 C C . TYR A 1 88 ? 6.114 -0.526 -1.125 1.00 98.12 88 TYR A C 1
ATOM 706 O O . TYR A 1 88 ? 7.221 -0.587 -0.594 1.00 98.12 88 TYR A O 1
ATOM 714 N N . ASP A 1 89 ? 5.875 -0.804 -2.395 1.00 98.38 89 ASP A N 1
ATOM 715 C CA . ASP A 1 89 ? 6.929 -1.064 -3.366 1.00 98.38 89 ASP A CA 1
ATOM 716 C C . ASP A 1 89 ? 7.359 0.275 -3.950 1.00 98.38 89 ASP A C 1
ATOM 718 O O . ASP A 1 89 ? 6.509 1.068 -4.360 1.00 98.38 89 ASP A O 1
ATOM 722 N N . GLY A 1 90 ? 8.635 0.610 -3.809 1.00 97.31 90 GLY A N 1
ATOM 723 C CA . GLY A 1 90 ? 9.170 1.918 -4.160 1.00 97.31 90 GLY A CA 1
ATOM 724 C C . GLY A 1 90 ? 9.959 1.860 -5.456 1.00 97.31 90 GLY A C 1
ATOM 725 O O . GLY A 1 90 ? 10.663 0.894 -5.713 1.00 97.31 90 GLY A O 1
ATOM 726 N N . HIS A 1 91 ? 9.942 2.948 -6.221 1.00 94.75 91 HIS A N 1
ATOM 727 C CA . HIS A 1 91 ? 10.758 3.067 -7.426 1.00 94.75 91 HIS A CA 1
ATOM 728 C C . HIS A 1 91 ? 11.233 4.498 -7.654 1.00 94.75 91 HIS A C 1
ATOM 730 O O . HIS A 1 91 ? 10.662 5.480 -7.167 1.00 94.75 91 HIS A O 1
ATOM 736 N N . GLY A 1 92 ? 12.330 4.635 -8.401 1.00 90.62 92 GLY A N 1
ATOM 737 C CA . GLY A 1 92 ? 12.994 5.931 -8.559 1.00 90.62 92 GLY A CA 1
ATOM 738 C C . GLY A 1 92 ? 13.576 6.443 -7.235 1.00 90.62 92 GLY A C 1
ATOM 739 O O . GLY A 1 92 ? 13.683 7.652 -7.023 1.00 90.62 92 GLY A O 1
ATOM 740 N N . GLY A 1 93 ? 13.950 5.537 -6.328 1.00 90.31 93 GLY A N 1
ATOM 741 C CA . GLY A 1 93 ? 14.399 5.821 -4.973 1.00 90.31 93 GLY A CA 1
ATOM 742 C C . GLY A 1 93 ? 13.384 5.417 -3.903 1.00 90.31 93 GLY A C 1
ATOM 743 O O . GLY A 1 93 ? 12.175 5.465 -4.082 1.00 90.31 93 GLY A O 1
ATOM 744 N N . ASN A 1 94 ? 13.888 5.138 -2.704 1.00 89.88 94 ASN A N 1
ATOM 745 C CA . ASN A 1 94 ? 13.092 4.659 -1.571 1.00 89.88 94 ASN A CA 1
ATOM 746 C C . ASN A 1 94 ? 12.292 5.746 -0.816 1.00 89.88 94 ASN A C 1
ATOM 748 O O . ASN A 1 94 ? 11.721 5.479 0.241 1.00 89.88 94 ASN A O 1
ATOM 752 N N . TYR A 1 95 ? 12.296 6.996 -1.288 1.00 91.69 95 TYR A N 1
ATOM 753 C CA . TYR A 1 95 ? 11.769 8.136 -0.528 1.00 91.69 95 TYR A CA 1
ATOM 754 C C . TYR A 1 95 ? 10.239 8.131 -0.432 1.00 91.69 95 TYR A C 1
ATOM 756 O O . TYR A 1 95 ? 9.708 8.394 0.648 1.00 91.69 95 TYR A O 1
ATOM 764 N N . CYS A 1 96 ? 9.538 7.829 -1.530 1.00 95.00 96 CYS A N 1
ATOM 765 C CA . CYS A 1 96 ? 8.077 7.763 -1.561 1.00 95.00 96 CYS A CA 1
ATOM 766 C C . CYS A 1 96 ? 7.563 6.652 -0.638 1.00 95.00 96 CYS A C 1
ATOM 768 O O . CYS A 1 96 ? 6.877 6.958 0.337 1.00 95.00 96 CYS A O 1
ATOM 770 N N . ALA A 1 97 ? 7.995 5.403 -0.854 1.00 95.00 97 ALA A N 1
ATOM 771 C CA . ALA A 1 97 ? 7.636 4.250 -0.022 1.00 95.00 97 ALA A CA 1
ATOM 772 C C . ALA A 1 97 ? 7.936 4.495 1.468 1.00 95.00 97 ALA A C 1
ATOM 774 O O . ALA A 1 97 ? 7.100 4.250 2.346 1.00 95.00 97 ALA A O 1
ATOM 775 N N . GLN A 1 98 ? 9.097 5.091 1.770 1.00 92.12 98 GLN A N 1
ATOM 776 C CA . GLN A 1 98 ? 9.433 5.471 3.137 1.00 92.12 98 GLN A CA 1
ATOM 777 C C . GLN A 1 98 ? 8.468 6.523 3.692 1.00 92.12 98 GLN A C 1
ATOM 779 O O . GLN A 1 98 ? 8.076 6.393 4.846 1.00 92.12 98 GLN A O 1
ATOM 784 N N . SER A 1 99 ? 8.057 7.529 2.918 1.00 93.00 99 SER A N 1
ATOM 785 C CA . SER A 1 99 ? 7.065 8.522 3.353 1.00 93.00 99 SER A CA 1
ATOM 786 C C . SER A 1 99 ? 5.694 7.885 3.616 1.00 93.00 99 SER A C 1
ATOM 788 O O . SER A 1 99 ? 5.087 8.138 4.659 1.00 93.00 99 SER A O 1
ATOM 790 N N . LEU A 1 100 ? 5.236 6.990 2.734 1.00 95.25 100 LEU A N 1
ATOM 791 C CA . LEU A 1 100 ? 3.955 6.291 2.888 1.00 95.25 100 LEU A CA 1
ATOM 792 C C . LEU A 1 100 ? 3.909 5.450 4.159 1.00 95.25 100 LEU A C 1
ATOM 794 O O . LEU A 1 100 ? 2.962 5.575 4.936 1.00 95.25 100 LEU A O 1
ATOM 798 N N . SER A 1 101 ? 4.968 4.678 4.423 1.00 91.69 101 SER A N 1
ATOM 799 C CA . SER A 1 101 ? 5.063 3.816 5.611 1.00 91.69 101 SER A CA 1
ATOM 800 C C . SER A 1 101 ? 4.938 4.570 6.939 1.00 91.69 101 SER A C 1
ATOM 802 O O . SER A 1 101 ? 4.653 3.977 7.977 1.00 91.69 101 SER A O 1
ATOM 804 N N . GLN A 1 102 ? 5.150 5.884 6.904 1.00 87.75 102 GLN A N 1
ATOM 805 C CA . GLN A 1 102 ? 5.193 6.761 8.063 1.00 87.75 102 GLN A CA 1
ATOM 806 C C . GLN A 1 102 ? 3.940 7.616 8.212 1.00 87.75 102 GLN A C 1
ATOM 808 O O . GLN A 1 102 ? 3.610 8.001 9.332 1.00 87.75 102 GLN A O 1
ATOM 813 N N . ARG A 1 103 ? 3.274 7.926 7.093 1.00 93.31 103 ARG A N 1
ATOM 814 C CA . ARG A 1 103 ? 2.212 8.933 7.022 1.00 93.31 103 ARG A CA 1
ATOM 815 C C . ARG A 1 103 ? 0.862 8.351 6.640 1.00 93.31 103 ARG A C 1
ATOM 817 O O . ARG A 1 103 ? -0.140 8.825 7.152 1.00 93.31 103 ARG A O 1
ATOM 824 N N . LEU A 1 104 ? 0.787 7.337 5.776 1.00 96.56 104 LEU A N 1
ATOM 825 C CA . LEU A 1 104 ? -0.496 6.904 5.207 1.00 96.56 104 LEU A CA 1
ATOM 826 C C . LEU A 1 104 ? -1.500 6.461 6.275 1.00 96.56 104 LEU A C 1
ATOM 828 O O . LEU A 1 104 ? -2.672 6.824 6.210 1.00 96.56 104 LEU A O 1
ATOM 832 N N . PHE A 1 105 ? -1.039 5.750 7.301 1.00 95.31 105 PHE A N 1
ATOM 833 C CA . PHE A 1 105 ? -1.908 5.338 8.402 1.00 95.31 105 PHE A CA 1
ATOM 834 C C . PHE A 1 105 ? -2.405 6.506 9.258 1.00 95.31 105 PHE A C 1
ATOM 836 O O . PHE A 1 105 ? -3.513 6.419 9.778 1.00 95.31 105 PHE A O 1
ATOM 843 N N . ASP A 1 106 ? -1.666 7.616 9.335 1.00 94.00 106 ASP A N 1
ATOM 844 C CA . ASP A 1 106 ? -2.139 8.838 9.995 1.00 94.00 106 ASP A CA 1
ATOM 845 C C . ASP A 1 106 ? -3.281 9.482 9.208 1.00 94.00 106 ASP A C 1
ATOM 847 O O . ASP A 1 106 ? -4.282 9.894 9.788 1.00 94.00 106 ASP A O 1
ATOM 851 N N . TYR A 1 107 ? -3.173 9.525 7.878 1.00 97.38 107 TYR A N 1
ATOM 852 C CA . TYR A 1 107 ? -4.247 10.046 7.029 1.00 97.38 107 TYR A CA 1
ATOM 853 C C . TYR A 1 107 ? -5.482 9.149 7.107 1.00 97.38 107 TYR A C 1
ATOM 855 O O . TYR A 1 107 ? -6.594 9.659 7.232 1.00 97.38 107 TYR A O 1
ATOM 863 N N . ILE A 1 108 ? -5.302 7.823 7.121 1.00 96.88 108 ILE A N 1
ATOM 864 C CA . ILE A 1 108 ? -6.413 6.884 7.319 1.00 96.88 108 ILE A CA 1
ATOM 865 C C . ILE A 1 108 ? -7.055 7.106 8.692 1.00 96.88 108 ILE A C 1
ATOM 867 O O . ILE A 1 108 ? -8.269 7.270 8.758 1.00 96.88 108 ILE A O 1
ATOM 871 N N . TYR A 1 109 ? -6.272 7.205 9.770 1.00 95.19 109 TYR A N 1
ATOM 872 C CA . TYR A 1 109 ? -6.779 7.505 11.113 1.00 95.19 109 TYR A CA 1
ATOM 873 C C . TYR A 1 109 ? -7.635 8.782 11.118 1.00 95.19 109 TYR A C 1
ATOM 875 O O . TYR A 1 109 ? -8.787 8.744 11.541 1.00 95.19 109 TYR A O 1
ATOM 883 N N . ILE A 1 110 ? -7.118 9.895 10.579 1.00 95.00 110 ILE A N 1
ATOM 884 C CA . ILE A 1 110 ? -7.834 11.183 10.534 1.00 95.00 110 ILE A CA 1
ATOM 885 C C . ILE A 1 110 ? -9.108 11.106 9.679 1.00 95.00 110 ILE A C 1
ATOM 887 O O . ILE A 1 110 ? -10.125 11.702 10.037 1.00 95.00 110 ILE A O 1
ATOM 891 N N . SER A 1 111 ? -9.093 10.351 8.577 1.00 94.56 111 SER A N 1
ATOM 892 C CA . SER A 1 111 ? -10.263 10.174 7.703 1.00 94.56 111 SER A CA 1
ATOM 893 C C . SER A 1 111 ? -11.441 9.459 8.383 1.00 94.56 111 SER A C 1
ATOM 895 O O . SER A 1 111 ? -12.587 9.604 7.946 1.00 94.56 111 SER A O 1
ATOM 897 N N . LEU A 1 112 ? -11.164 8.706 9.455 1.00 93.94 112 LEU A N 1
ATOM 898 C CA . LEU A 1 112 ? -12.129 7.901 10.209 1.00 93.94 112 LEU A CA 1
ATOM 899 C C . LEU A 1 112 ? -12.666 8.613 11.462 1.00 93.94 112 LEU A C 1
ATOM 901 O O . LEU A 1 112 ? -13.579 8.097 12.107 1.00 93.94 112 LEU A O 1
ATOM 905 N N . LEU A 1 113 ? -12.115 9.777 11.818 1.00 92.75 113 LEU A N 1
ATOM 906 C CA . LEU A 1 113 ? -12.558 10.547 12.978 1.00 92.75 113 LEU A CA 1
ATOM 907 C C . LEU A 1 113 ? -13.883 11.270 12.713 1.00 92.75 113 LEU A C 1
ATOM 909 O O . LEU A 1 113 ? -14.123 11.775 11.611 1.00 92.75 113 LEU A O 1
ATOM 913 N N . ASP A 1 114 ? -14.706 11.374 13.756 1.00 91.62 114 ASP A N 1
ATOM 914 C CA . ASP A 1 114 ? -15.877 12.252 13.769 1.00 91.62 114 ASP A CA 1
ATOM 915 C C . ASP A 1 114 ? -15.514 13.717 14.089 1.00 91.62 114 ASP A C 1
ATOM 917 O O . ASP A 1 114 ? -14.367 14.060 14.384 1.00 91.62 114 ASP A O 1
ATOM 921 N N . GLU A 1 115 ? -16.501 14.611 14.015 1.00 92.00 115 GLU A N 1
ATOM 922 C CA . GLU A 1 115 ? -16.312 16.050 14.242 1.00 92.00 115 GLU A CA 1
ATOM 923 C C . GLU A 1 115 ? -15.756 16.382 15.640 1.00 92.00 115 GLU A C 1
ATOM 925 O O . GLU A 1 115 ? -14.902 17.267 15.775 1.00 92.00 115 GLU A O 1
ATOM 930 N N . GLN A 1 116 ? -16.196 15.664 16.679 1.00 91.69 116 GLN A N 1
ATOM 931 C CA . GLN A 1 116 ? -15.745 15.897 18.051 1.00 91.69 116 GLN A CA 1
ATOM 932 C C . GLN A 1 116 ? -14.273 15.501 18.200 1.00 91.69 116 GLN A C 1
ATOM 934 O O . GLN A 1 116 ? -13.466 16.289 18.699 1.00 91.69 116 GLN A O 1
ATOM 939 N N . GLN A 1 117 ? -13.915 14.314 17.710 1.00 92.56 117 GLN A N 1
ATOM 940 C CA . GLN A 1 117 ? -12.549 13.798 17.725 1.00 92.56 117 GLN A CA 1
ATOM 941 C C . GLN A 1 117 ? -11.607 14.693 16.907 1.00 92.56 117 GLN A C 1
ATOM 943 O O . GLN A 1 117 ? -10.527 15.050 17.376 1.00 92.56 117 GLN A O 1
ATOM 948 N N . LEU A 1 118 ? -12.019 15.123 15.709 1.00 94.25 118 LEU A N 1
ATOM 949 C CA . LEU A 1 118 ? -11.241 16.046 14.874 1.00 94.25 118 LEU A CA 1
ATOM 950 C C . LEU A 1 118 ? -10.970 17.375 15.586 1.00 94.25 118 LEU A C 1
ATOM 952 O O . LEU A 1 118 ? -9.849 17.884 15.537 1.00 94.25 118 LEU A O 1
ATOM 956 N N . THR A 1 119 ? -11.980 17.927 16.261 1.00 94.75 119 THR A N 1
ATOM 957 C CA . THR A 1 119 ? -11.850 19.181 17.013 1.00 94.75 119 THR A CA 1
ATOM 958 C C . THR A 1 119 ? -10.844 19.039 18.152 1.00 94.75 119 THR A C 1
ATOM 960 O O . THR A 1 119 ? -9.978 19.900 18.318 1.00 94.75 119 THR A O 1
ATOM 963 N N . GLU A 1 120 ? -10.901 17.935 18.898 1.00 93.69 120 GLU A N 1
ATOM 964 C CA . GLU A 1 120 ? -9.942 17.632 19.963 1.00 93.69 120 GLU A CA 1
ATOM 965 C C . GLU A 1 120 ? -8.509 17.529 19.417 1.00 93.69 120 GLU A C 1
ATOM 967 O O . GLU A 1 120 ? -7.598 18.203 19.908 1.00 93.69 120 GLU A O 1
ATOM 972 N N . LYS A 1 121 ? -8.301 16.747 18.348 1.00 93.50 121 LYS A N 1
ATOM 973 C CA . LYS A 1 121 ? -6.969 16.585 17.745 1.00 93.50 121 LYS A CA 1
ATOM 974 C C . LYS A 1 121 ? -6.433 17.904 17.173 1.00 93.50 121 LYS A C 1
ATOM 976 O O . LYS A 1 121 ? -5.238 18.177 17.301 1.00 93.50 121 LYS A O 1
ATOM 981 N N . LEU A 1 122 ? -7.295 18.761 16.615 1.00 94.62 122 LEU A N 1
ATOM 982 C CA . LEU A 1 122 ? -6.907 20.096 16.148 1.00 94.62 122 LEU A CA 1
ATOM 983 C C . LEU A 1 122 ? -6.435 20.997 17.298 1.00 94.62 122 LEU A C 1
ATOM 985 O O . LEU A 1 122 ? -5.427 21.685 17.151 1.00 94.62 122 LEU A O 1
ATOM 989 N N . GLN A 1 123 ? -7.125 20.978 18.441 1.00 93.38 123 GLN A N 1
ATOM 990 C CA . GLN A 1 123 ? -6.735 21.763 19.618 1.00 93.38 123 GLN A CA 1
ATOM 991 C C . GLN A 1 123 ? -5.366 21.335 20.160 1.00 93.38 123 GLN A C 1
ATOM 993 O O . GLN A 1 123 ? -4.542 22.193 20.491 1.00 93.38 123 GLN A O 1
ATOM 998 N N . ILE A 1 124 ? -5.099 20.024 20.214 1.00 90.06 124 ILE A N 1
ATOM 999 C CA . ILE A 1 124 ? -3.787 19.481 20.600 1.00 90.06 124 ILE A CA 1
ATOM 1000 C C . ILE A 1 124 ? -2.707 19.998 19.638 1.00 90.06 124 ILE A C 1
ATOM 1002 O O . ILE A 1 124 ? -1.713 20.574 20.083 1.00 90.06 124 ILE A O 1
ATOM 1006 N N . LEU A 1 125 ? -2.932 19.868 18.326 1.00 89.44 125 LEU A N 1
ATOM 1007 C CA . LEU A 1 125 ? -2.018 20.353 17.287 1.00 89.44 125 LEU A CA 1
ATOM 1008 C C . LEU A 1 125 ? -1.734 21.856 17.397 1.00 89.44 125 LEU A C 1
ATOM 1010 O O . LEU A 1 125 ? -0.573 22.262 17.379 1.00 89.44 125 LEU A O 1
ATOM 1014 N N . ASP A 1 126 ? -2.771 22.684 17.532 1.00 90.19 126 ASP A N 1
ATOM 1015 C CA . ASP A 1 126 ? -2.648 24.145 17.617 1.00 90.19 126 ASP A CA 1
ATOM 1016 C C . ASP A 1 126 ? -1.877 24.591 18.858 1.00 90.19 126 ASP A C 1
ATOM 1018 O O . ASP A 1 126 ? -1.012 25.472 18.782 1.00 90.19 126 ASP A O 1
ATOM 1022 N N . LYS A 1 127 ? -2.142 23.947 19.999 1.00 86.56 127 LYS A N 1
ATOM 1023 C CA . LYS A 1 127 ? -1.420 24.206 21.244 1.00 86.56 127 LYS A CA 1
ATOM 1024 C C . LYS A 1 127 ? 0.062 23.882 21.090 1.00 86.56 127 LYS A C 1
ATOM 1026 O O . LYS A 1 127 ? 0.904 24.655 21.545 1.00 86.56 127 LYS A O 1
ATOM 1031 N N . THR A 1 128 ? 0.387 22.764 20.451 1.00 78.50 128 THR A N 1
ATOM 1032 C CA . THR A 1 128 ? 1.771 22.302 20.342 1.00 78.50 128 THR A CA 1
ATOM 1033 C C . THR A 1 128 ? 2.573 23.048 19.281 1.00 78.50 128 THR A C 1
ATOM 1035 O O . THR A 1 128 ? 3.726 23.385 19.527 1.00 78.50 128 THR A O 1
ATOM 1038 N N . LEU A 1 129 ? 1.971 23.395 18.140 1.00 81.31 129 LEU A N 1
ATOM 1039 C CA . LEU A 1 129 ? 2.633 24.194 17.099 1.00 81.31 129 LEU A CA 1
ATOM 1040 C C . LEU A 1 129 ? 2.930 25.637 17.538 1.00 81.31 129 LEU A C 1
ATOM 1042 O O . LEU A 1 129 ? 3.736 26.317 16.911 1.00 81.31 129 LEU A O 1
ATOM 1046 N N . SER A 1 130 ? 2.300 26.094 18.622 1.00 81.44 130 SER A N 1
ATOM 1047 C CA . SER A 1 130 ? 2.540 27.406 19.231 1.00 81.44 130 SER A CA 1
ATOM 1048 C C . SER A 1 130 ? 3.727 27.415 20.216 1.00 81.44 130 SER A C 1
ATOM 1050 O O . SER A 1 130 ? 4.072 28.468 20.755 1.00 81.44 130 SER A O 1
ATOM 1052 N N . GLN A 1 131 ? 4.350 26.261 20.490 1.00 82.31 131 GLN A N 1
ATOM 1053 C CA . GLN A 1 131 ? 5.483 26.137 21.415 1.00 82.31 131 GLN A CA 1
ATOM 1054 C C . GLN A 1 131 ? 6.814 26.503 20.740 1.00 82.31 131 GLN A C 1
ATOM 1056 O O . GLN A 1 131 ? 7.016 26.245 19.557 1.00 82.31 131 GLN A O 1
ATOM 1061 N N . LYS A 1 132 ? 7.751 27.083 21.508 1.00 76.50 132 LYS A N 1
ATOM 1062 C CA . LYS A 1 132 ? 9.094 27.450 21.010 1.00 76.50 132 LYS A CA 1
ATOM 1063 C C . LYS A 1 132 ? 9.951 26.237 20.634 1.00 76.50 132 LYS A C 1
ATOM 1065 O O . LYS A 1 132 ? 10.734 26.324 19.696 1.00 76.50 132 LYS A O 1
ATOM 1070 N N . GLU A 1 133 ? 9.801 25.131 21.358 1.00 80.94 133 GLU A N 1
ATOM 1071 C CA . GLU A 1 133 ? 10.463 23.857 21.075 1.00 80.94 133 GLU A CA 1
ATOM 1072 C C . GLU A 1 133 ? 9.403 22.791 20.811 1.00 80.94 133 GLU A C 1
ATOM 1074 O O . GLU A 1 133 ? 8.519 22.566 21.637 1.00 80.94 133 GLU A O 1
ATOM 1079 N N . ILE A 1 134 ? 9.485 22.144 19.647 1.00 78.50 134 ILE A N 1
ATOM 1080 C CA . ILE A 1 134 ? 8.514 21.137 19.217 1.00 78.50 134 ILE A CA 1
ATOM 1081 C C . ILE A 1 134 ? 9.192 19.771 19.219 1.00 78.50 134 ILE A C 1
ATOM 1083 O O . ILE A 1 134 ? 10.048 19.470 18.386 1.00 78.50 134 ILE A O 1
ATOM 1087 N N . HIS A 1 135 ? 8.759 18.907 20.134 1.00 80.25 135 HIS A N 1
ATOM 1088 C CA . HIS A 1 135 ? 9.141 17.499 20.135 1.00 80.25 135 HIS A CA 1
ATOM 1089 C C . HIS A 1 135 ? 8.166 16.695 19.275 1.00 80.25 135 HIS A C 1
ATOM 1091 O O . HIS A 1 135 ? 7.215 16.113 19.790 1.00 80.25 135 HIS A O 1
ATOM 1097 N N . TYR A 1 136 ? 8.415 16.644 17.964 1.00 76.00 136 TYR A N 1
ATOM 1098 C CA . TYR A 1 136 ? 7.526 16.033 16.964 1.00 76.00 136 TYR A CA 1
ATOM 1099 C C . TYR A 1 136 ? 6.984 14.649 17.342 1.00 76.00 136 TYR A C 1
ATOM 1101 O O . TYR A 1 136 ? 5.789 14.402 17.201 1.00 76.00 136 TYR A O 1
ATOM 1109 N N . LYS A 1 137 ? 7.836 13.773 17.890 1.00 75.75 137 LYS A N 1
ATOM 1110 C CA . LYS A 1 137 ? 7.429 12.440 18.362 1.00 75.75 137 LYS A CA 1
ATOM 1111 C C . LYS A 1 137 ? 6.324 12.509 19.416 1.00 75.75 137 LYS A C 1
ATOM 1113 O O . LYS A 1 137 ? 5.358 11.763 19.346 1.00 75.75 137 LYS A O 1
ATOM 1118 N N . ASN A 1 138 ? 6.456 13.421 20.375 1.00 78.38 138 ASN A N 1
ATOM 1119 C CA . ASN A 1 138 ? 5.486 13.577 21.453 1.00 78.38 138 ASN A CA 1
ATOM 1120 C C . ASN A 1 138 ? 4.162 14.124 20.915 1.00 78.38 138 ASN A C 1
ATOM 1122 O O . ASN A 1 138 ? 3.107 13.731 21.395 1.00 78.38 138 ASN A O 1
ATOM 1126 N N . VAL A 1 139 ? 4.216 14.997 19.903 1.00 79.50 139 VAL A N 1
ATOM 1127 C CA . VAL A 1 139 ? 3.011 15.540 19.259 1.00 79.50 139 VAL A CA 1
ATOM 1128 C C . VAL A 1 139 ? 2.253 14.442 18.532 1.00 79.50 139 VAL A C 1
ATOM 1130 O O . VAL A 1 139 ? 1.057 14.287 18.737 1.00 79.50 139 VAL A O 1
ATOM 1133 N N . LEU A 1 140 ? 2.957 13.652 17.723 1.00 78.81 140 LEU A N 1
ATOM 1134 C CA . LEU A 1 140 ? 2.365 12.534 16.998 1.00 78.81 140 LEU A CA 1
ATOM 1135 C C . LEU A 1 140 ? 1.780 11.510 17.970 1.00 78.81 140 LEU A C 1
ATOM 1137 O O . LEU A 1 140 ? 0.629 11.128 17.816 1.00 78.81 140 LEU A O 1
ATOM 1141 N N . ASN A 1 141 ? 2.501 11.171 19.039 1.00 79.50 141 ASN A N 1
ATOM 1142 C CA . ASN A 1 141 ? 1.970 10.300 20.084 1.00 79.50 141 ASN A CA 1
ATOM 1143 C C . ASN A 1 141 ? 0.730 10.885 20.781 1.00 79.50 141 ASN A C 1
ATOM 1145 O O . ASN A 1 141 ? -0.131 10.126 21.190 1.00 79.50 141 ASN A O 1
ATOM 1149 N N . ALA A 1 142 ? 0.618 12.208 20.934 1.00 81.81 142 ALA A N 1
ATOM 1150 C CA . ALA A 1 142 ? -0.566 12.832 21.530 1.00 81.81 142 ALA A CA 1
ATOM 1151 C C . ALA A 1 142 ? -1.768 12.860 20.568 1.00 81.81 142 ALA A C 1
ATOM 1153 O O . ALA A 1 142 ? -2.915 12.721 20.990 1.00 81.81 142 ALA A O 1
ATOM 1154 N N . ILE A 1 143 ? -1.520 13.039 19.267 1.00 83.38 143 ILE A N 1
ATOM 1155 C CA . ILE A 1 143 ? -2.568 13.000 18.236 1.00 83.38 143 ILE A CA 1
ATOM 1156 C C . ILE A 1 143 ? -3.073 11.567 18.057 1.00 83.38 143 ILE A C 1
ATOM 1158 O O . ILE A 1 143 ? -4.278 11.349 17.952 1.00 83.38 143 ILE A O 1
ATOM 1162 N N . PHE A 1 144 ? -2.151 10.607 18.067 1.00 82.56 144 PHE A N 1
ATOM 1163 C CA . PHE A 1 144 ? -2.381 9.187 17.828 1.00 82.56 144 PHE A CA 1
ATOM 1164 C C . PHE A 1 144 ? -2.187 8.384 19.126 1.00 82.56 144 PHE A C 1
ATOM 1166 O O . PHE A 1 144 ? -1.496 7.373 19.159 1.00 82.56 144 PHE A O 1
ATOM 1173 N N . ASP A 1 145 ? -2.801 8.848 20.210 1.00 63.41 145 ASP A N 1
ATOM 1174 C CA . ASP A 1 145 ? -2.672 8.352 21.591 1.00 63.41 145 ASP A CA 1
ATOM 1175 C C . ASP A 1 145 ? -3.046 6.878 21.801 1.00 63.41 145 ASP A C 1
ATOM 1177 O O . ASP A 1 145 ? -2.570 6.244 22.741 1.00 63.41 145 ASP A O 1
ATOM 1181 N N . ASN A 1 146 ? -3.819 6.298 20.883 1.00 65.56 146 ASN A N 1
ATOM 1182 C CA . ASN A 1 146 ? -4.162 4.874 20.876 1.00 65.56 146 ASN A CA 1
ATOM 1183 C C . ASN A 1 146 ? -3.408 4.063 19.809 1.00 65.56 146 ASN A C 1
ATOM 1185 O O . ASN A 1 146 ? -3.800 2.931 19.529 1.00 65.56 146 ASN A O 1
ATOM 1189 N N . ARG A 1 147 ? -2.365 4.628 19.190 1.00 72.56 147 ARG A N 1
ATOM 1190 C CA . ARG A 1 147 ? -1.603 3.998 18.108 1.00 72.56 147 ARG A CA 1
ATOM 1191 C C . ARG A 1 147 ? -0.429 3.187 18.652 1.00 72.56 147 ARG A C 1
ATOM 1193 O O . ARG A 1 147 ? 0.342 3.663 19.482 1.00 72.56 147 ARG A O 1
ATOM 1200 N N . VAL A 1 148 ? -0.266 1.965 18.153 1.00 70.25 148 VAL A N 1
ATOM 1201 C CA . VAL A 1 148 ? 0.921 1.139 18.418 1.00 70.25 148 VAL A CA 1
ATOM 1202 C C . VAL A 1 148 ? 1.578 0.792 17.093 1.00 70.25 148 VAL A C 1
ATOM 1204 O O . VAL A 1 148 ? 1.003 0.046 16.304 1.00 70.25 148 VAL A O 1
ATOM 1207 N N . ASP A 1 149 ? 2.779 1.322 16.874 1.00 67.94 149 ASP A N 1
ATOM 1208 C CA . ASP A 1 149 ? 3.592 1.030 15.697 1.00 67.94 149 ASP A CA 1
ATOM 1209 C C . ASP A 1 149 ? 4.647 -0.028 16.004 1.00 67.94 149 ASP A C 1
ATOM 1211 O O . ASP A 1 149 ? 5.448 0.143 16.926 1.00 67.94 149 ASP A O 1
ATOM 1215 N N . ASN A 1 150 ? 4.726 -1.068 15.173 1.00 59.59 150 ASN A N 1
ATOM 1216 C CA . ASN A 1 150 ? 5.899 -1.939 15.140 1.00 59.59 150 ASN A CA 1
ATOM 1217 C C . ASN A 1 150 ? 6.815 -1.444 14.016 1.00 59.59 150 ASN A C 1
ATOM 1219 O O . ASN A 1 150 ? 6.782 -1.931 12.887 1.00 59.59 150 ASN A O 1
ATOM 1223 N N . ILE A 1 151 ? 7.579 -0.388 14.302 1.00 54.59 151 ILE A N 1
ATOM 1224 C CA . ILE A 1 151 ? 8.477 0.223 13.317 1.00 54.59 151 ILE A CA 1
ATOM 1225 C C . ILE A 1 151 ? 9.684 -0.696 13.087 1.00 54.59 151 ILE A C 1
ATOM 1227 O O . ILE A 1 151 ? 10.371 -1.082 14.034 1.00 54.59 151 ILE A O 1
ATOM 1231 N N . LEU A 1 152 ? 9.978 -1.005 11.820 1.00 51.97 152 LEU A N 1
ATOM 1232 C CA . LEU A 1 152 ? 11.200 -1.708 11.425 1.00 51.97 152 LEU A CA 1
ATOM 1233 C C . LEU A 1 152 ? 12.459 -0.875 11.778 1.00 51.97 152 LEU A C 1
ATOM 1235 O O . LEU A 1 152 ? 12.442 0.346 11.611 1.00 51.97 152 LEU A O 1
ATOM 1239 N N . PRO A 1 153 ? 13.586 -1.490 12.198 1.00 39.50 153 PRO A N 1
ATOM 1240 C CA . PRO A 1 153 ? 14.721 -0.803 12.843 1.00 39.50 153 PRO A CA 1
ATOM 1241 C C . PRO A 1 153 ? 15.429 0.333 12.071 1.00 39.50 153 PRO A C 1
ATOM 1243 O O . PRO A 1 153 ? 16.284 1.005 12.641 1.00 39.50 153 PRO A O 1
ATOM 1246 N N . ASN A 1 154 ? 15.115 0.580 10.794 1.00 45.84 154 ASN A N 1
ATOM 1247 C CA . ASN A 1 154 ? 15.857 1.506 9.923 1.00 45.84 154 ASN A CA 1
ATOM 1248 C C . ASN A 1 154 ? 15.137 2.839 9.615 1.00 45.84 154 ASN A C 1
ATOM 1250 O O . ASN A 1 154 ? 15.490 3.533 8.662 1.00 45.84 154 ASN A O 1
ATOM 1254 N N . SER A 1 155 ? 14.175 3.266 10.437 1.00 50.34 155 SER A N 1
ATOM 1255 C CA . SER A 1 155 ? 13.322 4.445 10.193 1.00 50.34 155 SER A CA 1
ATOM 1256 C C . SER A 1 155 ? 13.951 5.822 10.501 1.00 50.34 155 SER A C 1
ATOM 1258 O O . SER A 1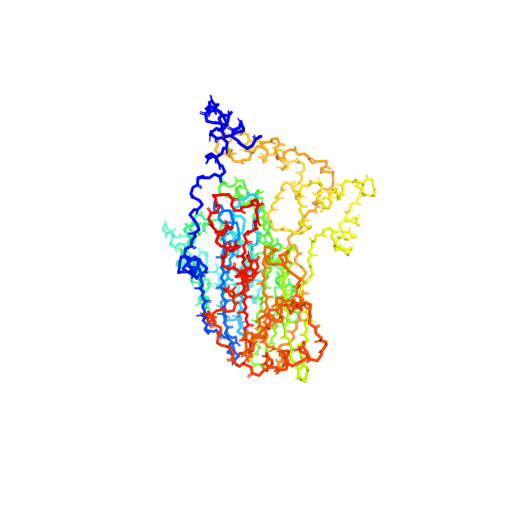 155 ? 13.235 6.777 10.813 1.00 50.34 155 SER A O 1
ATOM 1260 N N . ASN A 1 156 ? 15.277 5.985 10.412 1.00 47.31 156 ASN A N 1
ATOM 1261 C CA . ASN A 1 156 ? 15.958 7.249 10.763 1.00 47.31 156 ASN A CA 1
ATOM 1262 C C . ASN A 1 156 ? 15.522 8.462 9.909 1.00 47.31 156 ASN A C 1
ATOM 1264 O O . ASN A 1 156 ? 15.807 9.604 10.269 1.00 47.31 156 ASN A O 1
ATOM 1268 N N . GLN A 1 157 ? 14.826 8.246 8.788 1.00 53.12 157 GLN A N 1
ATOM 1269 C CA . GLN A 1 157 ? 14.305 9.326 7.943 1.00 53.12 157 GLN A CA 1
ATOM 1270 C C . GLN A 1 157 ? 12.987 9.941 8.453 1.00 53.12 157 GLN A C 1
ATOM 1272 O O . GLN A 1 157 ? 12.690 11.069 8.064 1.00 53.12 157 GLN A O 1
ATOM 1277 N N . TYR A 1 158 ? 12.259 9.275 9.365 1.00 56.53 158 TYR A N 1
ATOM 1278 C CA . TYR A 1 158 ? 10.950 9.722 9.882 1.00 56.53 158 TYR A CA 1
ATOM 1279 C C . TYR A 1 158 ? 10.956 11.163 10.392 1.00 56.53 158 TYR A C 1
ATOM 1281 O O . TYR A 1 158 ? 10.112 11.988 10.049 1.00 56.53 158 TYR A O 1
ATOM 1289 N N . TYR A 1 159 ? 11.971 11.509 11.179 1.00 56.81 159 TYR A N 1
ATOM 1290 C CA . TYR A 1 159 ? 12.021 12.811 11.834 1.00 56.81 159 TYR A CA 1
ATOM 1291 C C . TYR A 1 159 ? 12.255 13.975 10.870 1.00 56.81 159 TYR A C 1
ATOM 1293 O O . TYR A 1 159 ? 11.874 15.099 11.190 1.00 56.81 159 TYR A O 1
ATOM 1301 N N . ARG A 1 160 ? 12.827 13.732 9.682 1.00 62.28 160 ARG A N 1
ATOM 1302 C CA . ARG A 1 160 ? 13.142 14.809 8.729 1.00 62.28 160 ARG A CA 1
ATOM 1303 C C . ARG A 1 160 ? 11.898 15.453 8.125 1.00 62.28 160 ARG A C 1
ATOM 1305 O O . ARG A 1 160 ? 11.944 16.634 7.814 1.00 62.28 160 ARG A O 1
ATOM 1312 N N . LEU A 1 161 ? 10.808 14.698 7.993 1.00 72.38 161 LEU A N 1
ATOM 1313 C CA . LEU A 1 161 ? 9.556 15.175 7.395 1.00 72.38 161 LEU A CA 1
ATOM 1314 C C . LEU A 1 161 ? 8.514 15.602 8.432 1.00 72.38 161 LEU A C 1
ATOM 1316 O O . LEU A 1 161 ? 7.435 16.061 8.073 1.00 72.38 161 LEU A O 1
ATOM 1320 N N . SER A 1 162 ? 8.825 15.454 9.719 1.00 75.81 162 SER A N 1
ATOM 1321 C CA . SER A 1 162 ? 7.840 15.570 10.793 1.00 75.81 162 SER A CA 1
ATOM 1322 C C . SER A 1 162 ? 7.170 16.947 10.892 1.00 75.81 162 SER A C 1
ATOM 1324 O O . SER A 1 162 ? 5.972 17.014 11.157 1.00 75.81 162 SER A O 1
ATOM 1326 N N . SER A 1 163 ? 7.886 18.038 10.611 1.00 83.62 163 SER A N 1
ATOM 1327 C CA . SER A 1 163 ? 7.311 19.391 10.581 1.00 83.62 163 SER A CA 1
ATOM 1328 C C . SER A 1 163 ? 6.294 19.571 9.457 1.00 83.62 163 SER A C 1
ATOM 1330 O O . SER A 1 163 ? 5.179 20.034 9.696 1.00 83.62 163 SER A O 1
ATOM 1332 N N . THR A 1 164 ? 6.671 19.162 8.247 1.00 89.44 164 THR A N 1
ATOM 1333 C CA . THR A 1 164 ? 5.822 19.208 7.055 1.00 89.44 164 THR A CA 1
ATOM 1334 C C . THR A 1 164 ? 4.589 18.329 7.248 1.00 89.44 164 THR A C 1
ATOM 1336 O O . THR A 1 164 ? 3.468 18.797 7.079 1.00 89.44 164 THR A O 1
ATOM 1339 N N . HIS A 1 165 ? 4.780 17.097 7.729 1.00 90.19 165 HIS A N 1
ATOM 1340 C CA . HIS A 1 165 ? 3.694 16.159 8.011 1.00 90.19 165 HIS A CA 1
ATOM 1341 C C . HIS A 1 165 ? 2.682 16.713 9.020 1.00 90.19 165 HIS A C 1
ATOM 1343 O O . HIS A 1 165 ? 1.483 16.671 8.755 1.00 90.19 165 HIS A O 1
ATOM 1349 N N . LEU A 1 166 ? 3.132 17.294 10.143 1.00 89.75 166 LEU A N 1
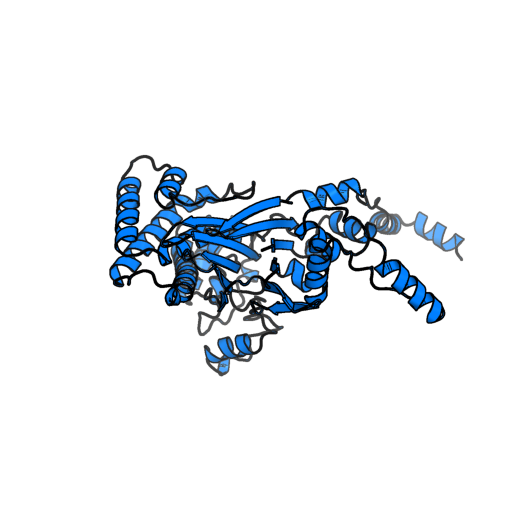ATOM 1350 C CA . LEU A 1 166 ? 2.220 17.905 11.122 1.00 89.75 166 LEU A CA 1
ATOM 1351 C C . LEU A 1 166 ? 1.418 19.070 10.529 1.00 89.75 166 LEU A C 1
ATOM 1353 O O . LEU A 1 166 ? 0.236 19.222 10.843 1.00 89.75 166 LEU A O 1
ATOM 1357 N N . TYR A 1 167 ? 2.043 19.895 9.686 1.00 91.19 167 TYR A N 1
ATOM 1358 C CA . TYR A 1 167 ? 1.352 20.996 9.018 1.00 91.19 167 TYR A CA 1
ATOM 1359 C C . TYR A 1 167 ? 0.268 20.482 8.059 1.00 91.19 167 TYR A C 1
ATOM 1361 O O . TYR A 1 167 ? -0.859 20.983 8.084 1.00 91.19 167 TYR A O 1
ATOM 1369 N N . SER A 1 168 ? 0.577 19.447 7.278 1.00 94.81 168 SER A N 1
ATOM 1370 C CA . SER A 1 168 ? -0.360 18.830 6.336 1.00 94.81 168 SER A CA 1
ATOM 1371 C C . SER A 1 168 ? -1.507 18.115 7.054 1.00 94.81 168 SER A C 1
ATOM 1373 O O . SER A 1 168 ? -2.668 18.402 6.774 1.00 94.81 168 SER A O 1
ATOM 1375 N N . ILE A 1 169 ? -1.226 17.331 8.105 1.00 94.62 169 ILE A N 1
ATOM 1376 C CA . ILE A 1 169 ? -2.265 16.724 8.962 1.00 94.62 169 ILE A CA 1
ATOM 1377 C C . ILE A 1 169 ? -3.185 17.790 9.562 1.00 94.62 169 ILE A C 1
ATOM 1379 O O . ILE A 1 169 ? -4.408 17.644 9.549 1.00 94.62 169 ILE A O 1
ATOM 1383 N N . ARG A 1 170 ? -2.628 18.902 10.052 1.00 94.75 170 ARG A N 1
ATOM 1384 C CA . ARG A 1 170 ? -3.433 20.010 10.573 1.00 94.75 170 ARG A CA 1
ATOM 1385 C C . ARG A 1 170 ? -4.359 20.601 9.509 1.00 94.75 170 ARG A C 1
ATOM 1387 O O . ARG A 1 170 ? -5.519 20.890 9.805 1.00 94.75 170 ARG A O 1
ATOM 1394 N N . ASN A 1 171 ? -3.866 20.811 8.291 1.00 95.62 171 ASN A N 1
ATOM 1395 C CA . ASN A 1 171 ? -4.684 21.316 7.187 1.00 95.62 171 ASN A CA 1
ATOM 1396 C C . ASN A 1 171 ? -5.750 20.306 6.760 1.00 95.62 171 ASN A C 1
ATOM 1398 O O . ASN A 1 171 ? -6.884 20.704 6.479 1.00 95.62 171 ASN A O 1
ATOM 1402 N N . TYR A 1 172 ? -5.423 19.015 6.780 1.00 96.69 172 TYR A N 1
ATOM 1403 C CA . TYR A 1 172 ? -6.374 17.956 6.493 1.00 96.69 172 TYR A CA 1
ATOM 1404 C C . TYR A 1 172 ? -7.521 17.947 7.510 1.00 96.69 172 TYR A C 1
ATOM 1406 O O . TYR A 1 172 ? -8.681 18.035 7.112 1.00 96.69 172 TYR A O 1
ATOM 1414 N N . ILE A 1 173 ? -7.220 17.990 8.814 1.00 95.94 173 ILE A N 1
ATOM 1415 C CA . ILE A 1 173 ? -8.238 18.082 9.877 1.00 95.94 173 ILE A CA 1
ATOM 1416 C C . ILE A 1 173 ? -9.141 19.308 9.677 1.00 95.94 173 ILE A C 1
ATOM 1418 O O . ILE A 1 173 ? -10.364 19.208 9.758 1.00 95.94 173 ILE A O 1
ATOM 1422 N N . LYS A 1 174 ? -8.561 20.472 9.363 1.00 95.50 174 LYS A N 1
ATOM 1423 C CA . LYS A 1 174 ? -9.339 21.691 9.085 1.00 95.50 174 LYS A CA 1
ATOM 1424 C C . LYS A 1 174 ? -10.247 21.558 7.868 1.00 95.50 174 LYS A C 1
ATOM 1426 O O . LYS A 1 174 ? -11.332 22.130 7.865 1.00 95.50 174 LYS A O 1
ATOM 1431 N N . THR A 1 175 ? -9.792 20.863 6.832 1.00 95.19 175 THR A N 1
ATOM 1432 C CA . THR A 1 175 ? -10.583 20.617 5.621 1.00 95.19 175 THR A CA 1
ATOM 1433 C C . THR A 1 175 ? -11.757 19.705 5.947 1.00 95.19 175 THR A C 1
ATOM 1435 O O . THR A 1 175 ? -12.895 20.075 5.677 1.00 95.19 175 THR A O 1
ATOM 1438 N N . ARG A 1 176 ? -11.502 18.607 6.665 1.00 93.75 176 ARG A N 1
ATOM 1439 C CA . ARG A 1 176 ? -12.531 17.682 7.152 1.00 93.75 176 ARG A CA 1
ATOM 1440 C C . ARG A 1 176 ? -13.612 18.402 7.960 1.00 93.75 176 ARG A C 1
ATOM 1442 O O . ARG A 1 176 ? -14.788 18.278 7.646 1.00 93.75 176 ARG A O 1
ATOM 1449 N N . LEU A 1 177 ? -13.230 19.232 8.934 1.00 94.00 177 LEU A N 1
ATOM 1450 C CA . LEU A 1 177 ? -14.186 20.003 9.746 1.00 94.00 177 LEU A CA 1
ATOM 1451 C C . LEU A 1 177 ? -15.076 20.946 8.914 1.00 94.00 177 LEU A C 1
ATOM 1453 O O . LEU A 1 177 ? -16.230 21.170 9.269 1.00 94.00 177 LEU A O 1
ATOM 1457 N N . LYS A 1 178 ? -14.582 21.480 7.788 1.00 93.00 178 LYS A N 1
ATOM 1458 C CA . LYS A 1 178 ? -15.387 22.325 6.884 1.00 93.00 178 LYS A CA 1
ATOM 1459 C C . LYS A 1 178 ? -16.406 21.531 6.065 1.00 93.00 178 LYS A C 1
ATOM 1461 O O . LYS A 1 178 ? -17.424 22.094 5.674 1.00 93.00 178 LYS A O 1
ATOM 1466 N N . GLU A 1 179 ? -16.147 20.254 5.808 1.00 88.50 179 GLU A N 1
ATOM 1467 C CA . GLU A 1 179 ? -16.999 19.376 4.995 1.00 88.50 179 GLU A CA 1
ATOM 1468 C C . GLU A 1 179 ? -18.218 18.822 5.758 1.00 88.50 179 GLU A C 1
ATOM 1470 O O . GLU A 1 179 ? -18.981 18.048 5.185 1.00 88.50 179 GLU A O 1
ATOM 1475 N N . GLN A 1 180 ? -18.431 19.229 7.019 1.00 74.31 180 GLN A N 1
ATOM 1476 C CA . GLN A 1 180 ? -19.514 18.750 7.894 1.00 74.31 180 GLN A CA 1
ATOM 1477 C C . GLN A 1 180 ? -19.503 17.220 8.038 1.00 74.31 180 GLN A C 1
ATOM 1479 O O . GLN A 1 180 ? -20.392 16.507 7.563 1.00 74.31 180 GLN A O 1
ATOM 1484 N N . VAL A 1 181 ? -18.450 16.714 8.685 1.00 76.69 181 VAL A N 1
ATOM 1485 C CA . VAL A 1 181 ? -18.207 15.279 8.871 1.00 76.69 181 VAL A CA 1
ATOM 1486 C C . VAL A 1 181 ? -19.412 14.592 9.513 1.00 76.69 181 VAL A C 1
ATOM 1488 O O . VAL A 1 181 ? -19.820 14.908 10.629 1.00 76.69 181 VAL A O 1
ATOM 1491 N N . LYS A 1 182 ? -19.973 13.609 8.804 1.00 72.50 182 LYS A N 1
ATOM 1492 C CA . LYS A 1 182 ? -21.006 12.726 9.354 1.00 72.50 182 LYS A CA 1
ATOM 1493 C C . LYS A 1 182 ? -20.408 11.822 10.433 1.00 72.50 182 LYS A C 1
ATOM 1495 O O . LYS A 1 182 ? -19.209 11.562 10.442 1.00 72.50 182 LYS A O 1
ATOM 1500 N N . LYS A 1 183 ? -21.264 11.295 11.312 1.00 82.12 183 LYS A N 1
ATOM 1501 C CA . LYS A 1 183 ? -20.868 10.255 12.272 1.00 82.12 183 LYS A CA 1
ATOM 1502 C C . LYS A 1 183 ? -20.201 9.076 11.560 1.00 82.12 183 LYS A C 1
ATOM 1504 O O . LYS A 1 183 ? -20.551 8.766 10.421 1.00 82.12 183 LYS A O 1
ATOM 1509 N N . PHE A 1 184 ? -19.277 8.429 12.266 1.00 85.94 184 PHE A N 1
ATOM 1510 C CA . PHE A 1 184 ? -18.616 7.218 11.798 1.00 85.94 184 PHE A CA 1
ATOM 1511 C C . PHE A 1 184 ? -19.631 6.150 11.384 1.00 85.94 184 PHE A C 1
ATOM 1513 O O . PHE A 1 184 ? -20.621 5.914 12.080 1.00 85.94 184 PHE A O 1
ATOM 1520 N N . ASP A 1 185 ? -19.355 5.513 10.251 1.00 88.06 185 ASP A N 1
ATOM 1521 C CA . ASP A 1 185 ? -20.227 4.537 9.615 1.00 88.06 185 ASP A CA 1
ATOM 1522 C C . ASP A 1 185 ? -19.375 3.522 8.842 1.00 88.06 185 ASP A C 1
ATOM 1524 O O . ASP A 1 185 ? -18.488 3.907 8.073 1.00 88.06 185 ASP A O 1
ATOM 1528 N N . LEU A 1 186 ? -19.657 2.234 9.054 1.00 89.38 186 LEU A N 1
ATOM 1529 C CA . LEU A 1 186 ? -18.958 1.109 8.431 1.00 89.38 186 LEU A CA 1
ATOM 1530 C C . LEU A 1 186 ? -18.968 1.226 6.901 1.00 89.38 186 LEU A C 1
ATOM 1532 O O . LEU A 1 186 ? -17.939 0.997 6.260 1.00 89.38 186 LEU A O 1
ATOM 1536 N N . ASP A 1 187 ? -20.096 1.650 6.330 1.00 90.88 187 ASP A N 1
ATOM 1537 C CA . ASP A 1 187 ? -20.278 1.761 4.880 1.00 90.88 187 ASP A CA 1
ATOM 1538 C C . ASP A 1 187 ? -19.388 2.856 4.265 1.00 90.88 187 ASP A C 1
ATOM 1540 O O . ASP A 1 187 ? -19.052 2.816 3.079 1.00 90.88 187 ASP A O 1
ATOM 1544 N N . ASN A 1 188 ? -18.935 3.816 5.078 1.00 92.62 188 ASN A N 1
ATOM 1545 C CA . ASN A 1 188 ? -18.071 4.907 4.638 1.00 92.62 188 ASN A CA 1
ATOM 1546 C C . ASN A 1 188 ? -16.574 4.619 4.815 1.00 92.62 188 ASN A C 1
ATOM 1548 O O . ASN A 1 188 ? -15.771 5.377 4.275 1.00 92.62 188 ASN A O 1
ATOM 1552 N N . ILE A 1 189 ? -16.168 3.528 5.479 1.00 95.88 189 ILE A N 1
ATOM 1553 C CA . ILE A 1 189 ? -14.741 3.228 5.713 1.00 95.88 189 ILE A CA 1
ATOM 1554 C C . ILE A 1 189 ? -13.959 3.156 4.396 1.00 95.88 189 ILE A C 1
ATOM 1556 O O . ILE A 1 189 ? -12.889 3.752 4.285 1.00 95.88 189 ILE A O 1
ATOM 1560 N N . SER A 1 190 ? -14.501 2.489 3.371 1.00 97.62 190 SER A N 1
ATOM 1561 C CA . SER A 1 190 ? -13.834 2.409 2.059 1.00 97.62 190 SER A CA 1
ATOM 1562 C C . SER A 1 190 ? -13.642 3.797 1.442 1.00 97.62 190 SER A C 1
ATOM 1564 O O . SER A 1 190 ? -12.578 4.116 0.916 1.00 97.62 190 SER A O 1
ATOM 1566 N N . LYS A 1 191 ? -14.654 4.663 1.554 1.00 96.31 191 LYS A N 1
ATOM 1567 C CA . LYS A 1 191 ? -14.569 6.040 1.065 1.00 96.31 191 LYS A CA 1
ATOM 1568 C C . LYS A 1 191 ? -13.522 6.843 1.843 1.00 96.31 191 LYS A C 1
ATOM 1570 O O . LYS A 1 191 ? -12.676 7.464 1.208 1.00 96.31 191 LYS A O 1
ATOM 1575 N N . SER A 1 192 ? -13.528 6.769 3.174 1.00 96.12 192 SER A N 1
ATOM 1576 C CA . SER A 1 192 ? -12.543 7.424 4.043 1.00 96.12 192 SER A CA 1
ATOM 1577 C C . SER A 1 192 ? -11.109 6.995 3.714 1.00 96.12 192 SER A C 1
ATOM 1579 O O . SER A 1 192 ? -10.240 7.846 3.543 1.00 96.12 192 SER A O 1
ATOM 1581 N N . ILE A 1 193 ? -10.862 5.691 3.525 1.00 98.19 193 ILE A N 1
ATOM 1582 C CA . ILE A 1 193 ? -9.538 5.190 3.123 1.00 98.19 193 ILE A CA 1
ATOM 1583 C C . ILE A 1 193 ? -9.151 5.724 1.736 1.00 98.19 193 ILE A C 1
ATOM 1585 O O . ILE A 1 193 ? -8.035 6.207 1.557 1.00 98.19 193 ILE A O 1
ATOM 1589 N N . SER A 1 194 ? -10.062 5.694 0.757 1.00 98.44 194 SER A N 1
ATOM 1590 C CA . SER A 1 194 ? -9.780 6.246 -0.574 1.00 98.44 194 SER A CA 1
ATOM 1591 C C . SER A 1 194 ? -9.475 7.747 -0.530 1.00 98.44 194 SER A C 1
ATOM 1593 O O . SER A 1 194 ? -8.620 8.203 -1.288 1.00 98.44 194 SER A O 1
ATOM 1595 N N . GLU A 1 195 ? -10.165 8.514 0.315 1.00 97.25 195 GLU A N 1
ATOM 1596 C CA . GLU A 1 195 ? -9.897 9.938 0.525 1.00 97.25 195 GLU A CA 1
ATOM 1597 C C . GLU A 1 195 ? -8.524 10.142 1.165 1.00 97.25 195 GLU A C 1
ATOM 1599 O O . GLU A 1 195 ? -7.749 10.942 0.657 1.00 97.25 195 GLU A O 1
ATOM 1604 N N . ALA A 1 196 ? -8.172 9.364 2.193 1.00 98.38 196 ALA A N 1
ATOM 1605 C CA . ALA A 1 196 ? -6.864 9.422 2.843 1.00 98.38 196 ALA A CA 1
ATOM 1606 C C . ALA A 1 196 ? -5.698 9.200 1.865 1.00 98.38 196 ALA A C 1
ATOM 1608 O O . ALA A 1 196 ? -4.715 9.941 1.911 1.00 98.38 196 ALA A O 1
ATOM 1609 N N . PHE A 1 197 ? -5.817 8.220 0.959 1.00 98.81 197 PHE A N 1
ATOM 1610 C CA . PHE A 1 197 ? -4.826 7.975 -0.095 1.00 98.81 197 PHE A CA 1
ATOM 1611 C C . PHE A 1 197 ? -4.668 9.203 -1.003 1.00 98.81 197 PHE A C 1
ATOM 1613 O O . PHE A 1 197 ? -3.564 9.714 -1.182 1.00 98.81 197 PHE A O 1
ATOM 1620 N N . CYS A 1 198 ? -5.778 9.716 -1.537 1.00 98.56 198 CYS A N 1
ATOM 1621 C CA . CYS A 1 198 ? -5.761 10.880 -2.421 1.00 98.56 198 CYS A CA 1
ATOM 1622 C C . CYS A 1 198 ? -5.244 12.144 -1.716 1.00 98.56 198 CYS A C 1
ATOM 1624 O O . CYS A 1 198 ? -4.490 12.910 -2.311 1.00 98.56 198 CYS A O 1
ATOM 1626 N N . THR A 1 199 ? -5.643 12.381 -0.464 1.00 98.50 199 THR A N 1
ATOM 1627 C CA . THR A 1 199 ? -5.210 13.547 0.312 1.00 98.50 199 THR A CA 1
ATOM 1628 C C . THR A 1 199 ? -3.713 13.496 0.585 1.00 98.50 199 THR A C 1
ATOM 1630 O O . THR A 1 199 ? -3.046 14.497 0.343 1.00 98.50 199 THR A O 1
ATOM 1633 N N . LEU A 1 200 ? -3.167 12.353 1.019 1.00 98.44 200 LEU A N 1
ATOM 1634 C CA . LEU A 1 200 ? -1.725 12.238 1.246 1.00 98.44 200 LEU A CA 1
ATOM 1635 C C . LEU A 1 200 ? -0.931 12.492 -0.042 1.00 98.44 200 LEU A C 1
ATOM 1637 O O . LEU A 1 200 ? 0.052 13.227 -0.006 1.00 98.44 200 LEU A O 1
ATOM 1641 N N . ASP A 1 201 ? -1.358 11.929 -1.175 1.00 98.50 201 ASP A N 1
ATOM 1642 C CA . ASP A 1 201 ? -0.683 12.168 -2.455 1.00 98.50 201 ASP A CA 1
ATOM 1643 C C . ASP A 1 201 ? -0.735 13.658 -2.835 1.00 98.50 201 ASP A C 1
ATOM 1645 O O . ASP A 1 201 ? 0.297 14.262 -3.117 1.00 98.50 201 ASP A O 1
ATOM 1649 N N . ASN A 1 202 ? -1.903 14.302 -2.738 1.00 97.25 202 ASN A N 1
ATOM 1650 C CA . ASN A 1 202 ? -2.045 15.741 -2.997 1.00 97.25 202 ASN A CA 1
ATOM 1651 C C . ASN A 1 202 ? -1.155 16.608 -2.087 1.00 97.25 202 ASN A C 1
ATOM 1653 O O . ASN A 1 202 ? -0.563 17.592 -2.552 1.00 97.25 202 ASN A O 1
ATOM 1657 N N . ASP A 1 203 ? -1.045 16.244 -0.809 1.00 96.88 203 ASP A N 1
ATOM 1658 C CA . ASP A 1 203 ? -0.179 16.930 0.145 1.00 96.88 203 ASP A CA 1
ATOM 1659 C C . ASP A 1 203 ? 1.294 16.741 -0.236 1.00 96.88 203 ASP A C 1
ATOM 1661 O O . ASP A 1 203 ? 2.008 17.735 -0.353 1.00 96.88 203 ASP A O 1
ATOM 1665 N N . MET A 1 204 ? 1.737 15.525 -0.584 1.00 95.19 204 MET A N 1
ATOM 1666 C CA . MET A 1 204 ? 3.098 15.284 -1.096 1.00 95.19 204 MET A CA 1
ATOM 1667 C C . MET A 1 204 ? 3.415 16.172 -2.312 1.00 95.19 204 MET A C 1
ATOM 1669 O O . MET A 1 204 ? 4.458 16.827 -2.352 1.00 95.19 204 MET A O 1
ATOM 1673 N N . GLY A 1 205 ? 2.485 16.291 -3.264 1.00 93.19 205 GLY A N 1
ATOM 1674 C CA . GLY A 1 205 ? 2.644 17.169 -4.429 1.00 93.19 205 GLY A CA 1
ATOM 1675 C C . GLY A 1 205 ? 2.774 18.652 -4.079 1.00 93.19 205 GLY A C 1
ATOM 1676 O O . GLY A 1 205 ? 3.553 19.383 -4.700 1.00 93.19 205 GLY A O 1
ATOM 1677 N N . SER A 1 206 ? 2.035 19.101 -3.066 1.00 92.81 206 SER A N 1
ATOM 1678 C CA . SER A 1 206 ? 2.080 20.482 -2.568 1.00 92.81 206 SER A CA 1
ATOM 1679 C C . SER A 1 206 ? 3.367 20.768 -1.785 1.00 92.81 206 SER A C 1
ATOM 1681 O O . SER A 1 206 ? 3.922 21.868 -1.854 1.00 92.81 206 SER A O 1
ATOM 1683 N N . GLU A 1 207 ? 3.883 19.760 -1.086 1.00 92.62 207 GLU A N 1
ATOM 1684 C CA . GLU A 1 207 ? 5.091 19.818 -0.261 1.00 92.62 207 GLU A CA 1
ATOM 1685 C C . GLU A 1 207 ? 6.382 19.817 -1.083 1.00 92.62 207 GLU A C 1
ATOM 1687 O O . GLU A 1 207 ? 7.419 20.269 -0.596 1.00 92.62 207 GLU A O 1
ATOM 1692 N N . MET A 1 208 ? 6.334 19.370 -2.339 1.00 88.81 208 MET A N 1
ATOM 1693 C CA . MET A 1 208 ? 7.474 19.230 -3.253 1.00 88.81 208 MET A CA 1
ATOM 1694 C C . MET A 1 208 ? 8.401 20.458 -3.320 1.00 88.81 208 MET A C 1
ATOM 1696 O O . MET A 1 208 ? 9.604 20.323 -3.540 1.00 88.81 208 MET A O 1
ATOM 1700 N N . LYS A 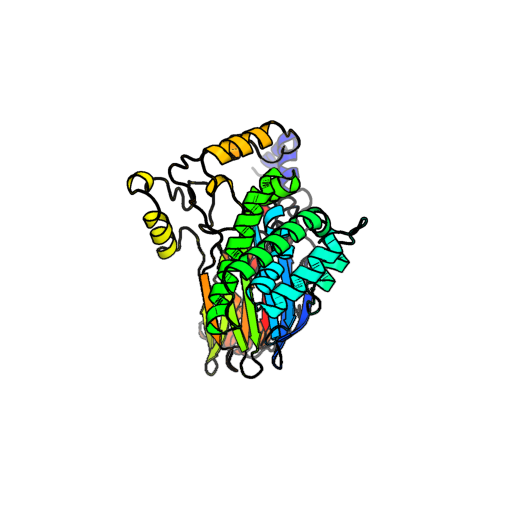1 209 ? 7.856 21.671 -3.151 1.00 85.19 209 LYS A N 1
ATOM 1701 C CA . LYS A 1 209 ? 8.601 22.941 -3.255 1.00 85.19 209 LYS A CA 1
ATOM 1702 C C . LYS A 1 209 ? 9.238 23.392 -1.931 1.00 85.19 209 LYS A C 1
ATOM 1704 O O . LYS A 1 209 ? 9.920 24.413 -1.921 1.00 85.19 209 LYS A O 1
ATOM 1709 N N . THR A 1 210 ? 9.003 22.681 -0.827 1.00 85.00 210 THR A N 1
ATOM 1710 C CA . THR A 1 210 ? 9.432 23.113 0.515 1.00 85.00 210 THR A CA 1
ATOM 1711 C C . THR A 1 210 ? 10.913 22.837 0.775 1.00 85.00 210 THR A C 1
ATOM 1713 O O . THR A 1 210 ? 11.630 23.730 1.221 1.00 85.00 210 THR A O 1
ATOM 1716 N N . ASP A 1 211 ? 11.394 21.632 0.461 1.00 85.19 211 ASP A N 1
ATOM 1717 C CA . ASP A 1 211 ? 12.797 21.243 0.599 1.00 85.19 211 ASP A CA 1
ATOM 1718 C C . ASP A 1 211 ? 13.192 20.082 -0.336 1.00 85.19 211 ASP A C 1
ATOM 1720 O O . ASP A 1 211 ? 12.364 19.467 -1.008 1.00 85.19 211 ASP A O 1
ATOM 1724 N N . ILE A 1 212 ? 14.493 19.774 -0.377 1.00 84.00 212 ILE A N 1
ATOM 1725 C CA . ILE A 1 212 ? 15.078 18.731 -1.236 1.00 84.00 212 ILE A CA 1
ATOM 1726 C C . ILE A 1 212 ? 14.575 17.313 -0.909 1.00 84.00 212 ILE A C 1
ATOM 1728 O O . ILE A 1 212 ? 14.549 16.454 -1.786 1.00 84.00 212 ILE A O 1
ATOM 1732 N N . THR A 1 213 ? 14.222 17.034 0.346 1.00 86.88 213 THR A N 1
ATOM 1733 C CA . THR A 1 213 ? 13.716 15.725 0.778 1.00 86.88 213 THR A CA 1
ATOM 1734 C C . THR A 1 213 ? 12.285 15.550 0.291 1.00 86.88 213 THR A C 1
ATOM 1736 O O . THR A 1 213 ? 11.997 14.534 -0.330 1.00 86.88 213 THR A O 1
ATOM 1739 N N . ASN A 1 214 ? 11.427 16.555 0.481 1.00 89.62 214 ASN A N 1
ATOM 1740 C CA . ASN A 1 214 ? 10.058 16.558 -0.043 1.00 89.62 214 ASN A CA 1
ATOM 1741 C C . ASN A 1 214 ? 10.025 16.513 -1.576 1.00 89.62 214 ASN A C 1
ATOM 1743 O O . ASN A 1 214 ? 9.206 15.800 -2.159 1.00 89.62 214 ASN A O 1
ATOM 1747 N N . LEU A 1 215 ? 10.969 17.193 -2.236 1.00 88.62 215 LEU A N 1
ATOM 1748 C CA . LEU A 1 215 ? 11.163 17.060 -3.677 1.00 88.62 215 LEU A CA 1
ATOM 1749 C C . LEU A 1 215 ? 11.466 15.605 -4.060 1.00 88.62 215 LEU A C 1
ATOM 1751 O O . LEU A 1 215 ? 10.801 15.057 -4.926 1.00 88.62 215 LEU A O 1
ATOM 1755 N N . LYS A 1 216 ? 12.414 14.942 -3.387 1.00 89.25 216 LYS A N 1
ATOM 1756 C CA . LYS A 1 216 ? 12.732 13.529 -3.659 1.00 89.25 216 LYS A CA 1
ATOM 1757 C C . LYS A 1 216 ? 11.548 12.599 -3.417 1.00 89.25 216 LYS A C 1
ATOM 1759 O O . LYS A 1 216 ? 11.300 11.753 -4.261 1.00 89.25 216 LYS A O 1
ATOM 1764 N N . VAL A 1 217 ? 10.811 12.789 -2.321 1.00 91.69 217 VAL A N 1
ATOM 1765 C CA . VAL A 1 217 ? 9.585 12.033 -2.008 1.00 91.69 217 VAL A CA 1
ATOM 1766 C C . VAL A 1 217 ? 8.566 12.140 -3.143 1.00 91.69 217 VAL A C 1
ATOM 1768 O O . VAL A 1 217 ? 7.998 11.130 -3.540 1.00 91.69 217 VAL A O 1
ATOM 1771 N N . SER A 1 218 ? 8.374 13.345 -3.683 1.00 92.25 218 SER A N 1
ATOM 1772 C CA . SER A 1 218 ? 7.415 13.611 -4.764 1.00 92.25 218 SER A CA 1
ATOM 1773 C C . SER A 1 218 ? 7.867 13.060 -6.122 1.00 92.25 218 SER A C 1
ATOM 1775 O O . SER A 1 218 ? 7.043 12.765 -6.984 1.00 92.25 218 SER A O 1
ATOM 1777 N N . LEU A 1 219 ? 9.177 12.973 -6.351 1.00 90.19 219 LEU A N 1
ATOM 1778 C CA . LEU A 1 219 ? 9.730 12.532 -7.632 1.00 90.19 219 LEU A CA 1
ATOM 1779 C C . LEU A 1 219 ? 9.931 11.026 -7.727 1.00 90.19 219 LEU A C 1
ATOM 1781 O O . LEU A 1 219 ? 9.788 10.490 -8.818 1.00 90.19 219 LEU A O 1
ATOM 1785 N N . SER A 1 220 ? 10.262 10.363 -6.619 1.00 93.56 220 SER A N 1
ATOM 1786 C CA . SER A 1 220 ? 10.123 8.908 -6.524 1.00 93.56 220 SER A CA 1
ATOM 1787 C C . SER A 1 220 ? 8.645 8.523 -6.517 1.00 93.56 220 SER A C 1
ATOM 1789 O O . SER A 1 220 ? 7.792 9.343 -6.160 1.00 93.56 220 SER A O 1
ATOM 1791 N N . GLY A 1 221 ? 8.350 7.272 -6.839 1.00 96.94 221 GLY A N 1
ATOM 1792 C CA . GLY A 1 221 ? 7.009 6.719 -6.750 1.00 96.94 221 GLY A CA 1
ATOM 1793 C C . GLY A 1 221 ? 6.939 5.533 -5.809 1.00 96.94 221 GLY A C 1
ATOM 1794 O O . GLY A 1 221 ? 7.959 5.027 -5.331 1.00 96.94 221 GLY A O 1
ATOM 1795 N N . SER A 1 222 ? 5.713 5.143 -5.479 1.00 98.44 222 SER A N 1
ATOM 1796 C CA . SER A 1 222 ? 5.482 3.906 -4.751 1.00 98.44 222 SER A CA 1
ATOM 1797 C C . SER A 1 222 ? 4.079 3.353 -4.970 1.00 98.44 222 SER A C 1
ATOM 1799 O O . SER A 1 222 ? 3.085 4.091 -4.913 1.00 98.44 222 SER A O 1
ATOM 1801 N N . CYS A 1 223 ? 4.004 2.044 -5.185 1.00 98.69 223 CYS A N 1
ATOM 1802 C CA . CYS A 1 223 ? 2.780 1.270 -5.050 1.00 98.69 223 CYS A CA 1
ATOM 1803 C C . CYS A 1 223 ? 2.409 1.127 -3.567 1.00 98.69 223 CYS A C 1
ATOM 1805 O O . CYS A 1 223 ? 3.248 1.245 -2.678 1.00 98.69 223 CYS A O 1
ATOM 1807 N N . ALA A 1 224 ? 1.140 0.869 -3.271 1.00 98.69 224 ALA A N 1
ATOM 1808 C CA . ALA A 1 224 ? 0.660 0.661 -1.913 1.00 98.69 224 ALA A CA 1
ATOM 1809 C C . ALA A 1 224 ? -0.452 -0.386 -1.891 1.00 98.69 224 ALA A C 1
ATOM 1811 O O . ALA A 1 224 ? -1.503 -0.193 -2.504 1.00 98.69 224 ALA A O 1
ATOM 1812 N N . ASN A 1 225 ? -0.253 -1.453 -1.119 1.00 98.75 225 ASN A N 1
ATOM 1813 C CA . ASN A 1 225 ? -1.301 -2.413 -0.791 1.00 98.75 225 ASN A CA 1
ATOM 1814 C C . ASN A 1 225 ? -1.493 -2.446 0.726 1.00 98.75 225 ASN A C 1
ATOM 1816 O O . ASN A 1 225 ? -0.574 -2.790 1.473 1.00 98.75 225 ASN A O 1
ATOM 1820 N N . VAL A 1 226 ? -2.672 -2.017 1.178 1.00 98.81 226 VAL A N 1
ATOM 1821 C CA . VAL A 1 226 ? -3.003 -1.866 2.598 1.00 98.81 226 VAL A CA 1
ATOM 1822 C C . VAL A 1 226 ? -4.164 -2.776 2.964 1.00 98.81 226 VAL A C 1
ATOM 1824 O O . VAL A 1 226 ? -5.273 -2.607 2.457 1.00 98.81 226 VAL A O 1
ATOM 1827 N N . ALA A 1 227 ? -3.932 -3.684 3.908 1.00 98.62 227 ALA A N 1
ATOM 1828 C CA . ALA A 1 227 ? -4.987 -4.400 4.606 1.00 98.62 227 ALA A CA 1
ATOM 1829 C C . ALA A 1 227 ? -5.385 -3.651 5.873 1.00 98.62 227 ALA A C 1
ATOM 1831 O O . ALA A 1 227 ? -4.550 -3.386 6.734 1.00 98.62 227 ALA A O 1
ATOM 1832 N N . CYS A 1 228 ? -6.672 -3.351 6.002 1.00 98.31 228 CYS A N 1
ATOM 1833 C CA . CYS A 1 228 ? -7.273 -2.732 7.172 1.00 98.31 228 CYS A CA 1
ATOM 1834 C C . CYS A 1 228 ? -8.317 -3.685 7.760 1.00 98.31 228 CYS A C 1
ATOM 1836 O O . CYS A 1 228 ? -9.371 -3.918 7.167 1.00 98.31 228 CYS A O 1
ATOM 1838 N N . LEU A 1 229 ? -8.002 -4.263 8.918 1.00 97.94 229 LEU A N 1
ATOM 1839 C CA . LEU A 1 229 ? -8.938 -5.032 9.727 1.00 97.94 229 LEU A CA 1
ATOM 1840 C C . LEU A 1 229 ? -9.666 -4.080 10.669 1.00 97.94 229 LEU A C 1
ATOM 1842 O O . LEU A 1 229 ? -9.013 -3.383 11.442 1.00 97.94 229 LEU A O 1
ATOM 1846 N N . PHE A 1 230 ? -10.993 -4.108 10.654 1.00 97.56 230 PHE A N 1
ATOM 1847 C CA . PHE A 1 230 ? -11.851 -3.352 11.559 1.00 97.56 230 PHE A CA 1
ATOM 1848 C C . PHE A 1 230 ? -12.783 -4.297 12.311 1.00 97.56 230 PHE A C 1
ATOM 1850 O O . PHE A 1 230 ? -13.524 -5.053 11.687 1.00 97.56 230 PHE A O 1
ATOM 1857 N N . ASN A 1 231 ? -12.759 -4.256 13.639 1.00 96.12 231 ASN A N 1
ATOM 1858 C CA . ASN A 1 231 ? -13.698 -4.977 14.484 1.00 96.12 231 ASN A CA 1
ATOM 1859 C C . ASN A 1 231 ? -14.671 -3.986 15.133 1.00 96.12 231 ASN A C 1
ATOM 1861 O O . ASN A 1 231 ? -14.263 -3.138 15.930 1.00 96.12 231 ASN A O 1
ATOM 1865 N N . ASP A 1 232 ? -15.957 -4.119 14.807 1.00 92.31 232 ASP A N 1
ATOM 1866 C CA . ASP A 1 232 ? -17.047 -3.259 15.295 1.00 92.31 232 ASP A CA 1
ATOM 1867 C C . ASP A 1 232 ? -17.620 -3.725 16.656 1.00 92.31 232 ASP A C 1
ATOM 1869 O O . ASP A 1 232 ? -18.704 -3.312 17.073 1.00 92.31 232 ASP A O 1
ATOM 1873 N N . ASN A 1 233 ? -16.878 -4.584 17.367 1.00 88.19 233 ASN A N 1
ATOM 1874 C CA . ASN A 1 233 ? -17.267 -5.347 18.560 1.00 88.19 233 ASN A CA 1
ATOM 1875 C C . ASN A 1 233 ? -18.244 -6.508 18.316 1.00 88.19 233 ASN A C 1
ATOM 1877 O O . ASN A 1 233 ? -18.669 -7.153 19.277 1.00 88.19 233 ASN A O 1
ATOM 1881 N N . LYS A 1 234 ? -18.592 -6.811 17.063 1.00 88.44 234 LYS A N 1
ATOM 1882 C CA . LYS A 1 234 ? -19.407 -7.978 16.694 1.00 88.44 234 LYS A CA 1
ATOM 1883 C C . LYS A 1 234 ? -18.705 -8.825 15.647 1.00 88.44 234 LYS A C 1
ATOM 1885 O O . LYS A 1 234 ? -18.575 -10.037 15.806 1.00 88.44 234 LYS A O 1
ATOM 1890 N N . GLU A 1 235 ? -18.246 -8.183 14.587 1.00 93.50 235 GLU A N 1
ATOM 1891 C CA . GLU A 1 235 ? -17.707 -8.800 13.390 1.00 93.50 235 GLU A CA 1
ATOM 1892 C C . GLU A 1 235 ? -16.373 -8.151 13.030 1.00 93.50 235 GLU A C 1
ATOM 1894 O O . GLU A 1 235 ? -16.106 -6.997 13.363 1.00 93.50 235 GLU A O 1
ATOM 1899 N N . THR A 1 236 ? -15.515 -8.909 12.349 1.00 96.00 236 THR A N 1
ATOM 1900 C CA . THR A 1 236 ? -14.271 -8.371 11.799 1.00 96.00 236 THR A CA 1
ATOM 1901 C C . THR A 1 236 ? -14.431 -8.201 10.295 1.00 96.00 236 THR A C 1
ATOM 1903 O O . THR A 1 236 ? -14.688 -9.161 9.567 1.00 96.00 236 THR A O 1
ATOM 1906 N N . HIS A 1 237 ? -14.248 -6.976 9.827 1.00 97.62 237 HIS A N 1
ATOM 1907 C CA . HIS A 1 237 ? -14.224 -6.597 8.424 1.00 97.62 237 HIS A CA 1
ATOM 1908 C C . HIS A 1 237 ? -12.779 -6.419 7.967 1.00 97.62 237 HIS A C 1
ATOM 1910 O O . HIS A 1 237 ? -11.941 -5.928 8.715 1.00 97.62 237 HIS A O 1
ATOM 1916 N N . LEU A 1 238 ? -12.499 -6.814 6.735 1.00 98.31 238 LEU A N 1
ATOM 1917 C CA . LEU A 1 238 ? -11.234 -6.629 6.048 1.00 98.31 238 LEU A CA 1
ATOM 1918 C C . LEU A 1 238 ? -11.468 -5.728 4.837 1.00 98.31 238 LEU A C 1
ATOM 1920 O O . LEU A 1 238 ? -12.300 -6.034 3.983 1.00 98.31 238 LEU A O 1
ATOM 1924 N N . PHE A 1 239 ? -10.710 -4.642 4.762 1.00 98.75 239 PHE A N 1
ATOM 1925 C CA . PHE A 1 239 ? -10.632 -3.759 3.607 1.00 98.75 239 PHE A CA 1
ATOM 1926 C C . PHE A 1 239 ? -9.235 -3.878 3.002 1.00 98.75 239 PHE A C 1
ATOM 1928 O O . PHE A 1 239 ? -8.252 -3.562 3.671 1.00 98.75 239 PHE A O 1
ATOM 1935 N N . ILE A 1 240 ? -9.138 -4.342 1.758 1.00 98.81 240 ILE A N 1
ATOM 1936 C CA . ILE A 1 240 ? -7.888 -4.350 0.989 1.00 98.81 240 ILE A CA 1
ATOM 1937 C C . ILE A 1 240 ? -7.911 -3.161 0.048 1.00 98.81 240 ILE A C 1
ATOM 1939 O O . ILE A 1 240 ? -8.796 -3.085 -0.795 1.00 98.81 240 ILE A O 1
ATOM 1943 N N . SER A 1 241 ? -6.954 -2.250 0.198 1.00 98.75 241 SER A N 1
ATOM 1944 C CA . SER A 1 241 ? -6.814 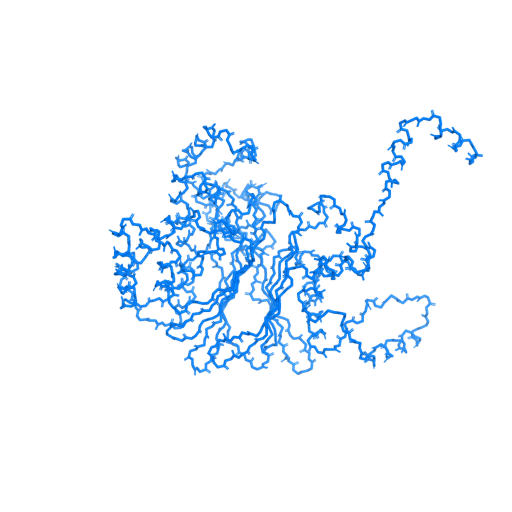-1.049 -0.629 1.00 98.75 241 SER A CA 1
ATOM 1945 C C . SER A 1 241 ? -5.559 -1.167 -1.481 1.00 98.75 241 SER A C 1
ATOM 1947 O O . SER A 1 241 ? -4.459 -1.152 -0.931 1.00 98.75 241 SER A O 1
ATOM 1949 N N . ASN A 1 242 ? -5.723 -1.290 -2.799 1.00 98.81 242 ASN A N 1
ATOM 1950 C CA . ASN A 1 242 ? -4.620 -1.460 -3.741 1.00 98.81 242 ASN A CA 1
ATOM 1951 C C . ASN A 1 242 ? -4.441 -0.247 -4.658 1.00 98.81 242 ASN A C 1
ATOM 1953 O O . ASN A 1 242 ? -5.385 0.176 -5.329 1.00 98.81 242 ASN A O 1
ATOM 1957 N N . CYS A 1 243 ? -3.217 0.267 -4.706 1.00 98.69 243 CYS A N 1
ATOM 1958 C CA . CYS A 1 243 ? -2.747 1.306 -5.610 1.00 98.69 243 CYS A CA 1
ATOM 1959 C C . CYS A 1 243 ? -1.406 0.851 -6.209 1.00 98.69 243 CYS A C 1
ATOM 1961 O O . CYS A 1 243 ? -0.364 1.100 -5.609 1.00 98.69 243 CYS A O 1
ATOM 1963 N N . GLY A 1 244 ? -1.441 0.171 -7.352 1.00 98.50 244 GLY A N 1
ATOM 1964 C CA . GLY A 1 244 ? -0.275 -0.382 -8.040 1.00 98.50 244 GLY A CA 1
ATOM 1965 C C . GLY A 1 244 ? -0.361 -1.893 -8.263 1.00 98.50 244 GLY A C 1
ATOM 1966 O O . GLY A 1 244 ? -1.448 -2.463 -8.388 1.00 98.50 244 GLY A O 1
ATOM 1967 N N . ASP A 1 245 ? 0.796 -2.535 -8.334 1.00 97.12 245 ASP A N 1
ATOM 1968 C CA . ASP A 1 245 ? 1.014 -3.952 -8.665 1.00 97.12 245 ASP A CA 1
ATOM 1969 C C . ASP A 1 245 ? 1.500 -4.813 -7.484 1.00 97.12 245 ASP A C 1
ATOM 1971 O O . ASP A 1 245 ? 1.678 -6.021 -7.625 1.00 97.12 245 ASP A O 1
ATOM 1975 N N . CYS A 1 246 ? 1.558 -4.256 -6.272 1.00 97.94 246 CYS A N 1
ATOM 1976 C CA . CYS A 1 246 ? 1.493 -5.070 -5.057 1.00 97.94 246 CYS A CA 1
ATOM 1977 C C . CYS A 1 246 ? 0.166 -5.853 -5.013 1.00 97.94 246 CYS A C 1
ATOM 1979 O O . CYS A 1 246 ? -0.902 -5.317 -5.326 1.00 97.94 246 CYS A O 1
ATOM 1981 N N . ARG A 1 247 ? 0.182 -7.096 -4.517 1.00 98.12 247 ARG A N 1
ATOM 1982 C CA . ARG A 1 247 ? -1.015 -7.959 -4.524 1.00 98.12 247 ARG A CA 1
ATOM 1983 C C . ARG A 1 247 ? -1.348 -8.559 -3.163 1.00 98.12 247 ARG A C 1
ATOM 1985 O O . ARG A 1 247 ? -0.463 -8.912 -2.382 1.00 98.12 247 ARG A O 1
ATOM 1992 N N . ALA A 1 248 ? -2.651 -8.703 -2.913 1.00 98.69 248 ALA A N 1
ATOM 1993 C CA . ALA A 1 248 ? -3.221 -9.369 -1.753 1.00 98.69 248 ALA A CA 1
ATOM 1994 C C . ALA A 1 248 ? -4.068 -10.588 -2.156 1.00 98.69 248 ALA A C 1
ATOM 1996 O O . ALA A 1 248 ? -4.980 -10.492 -2.983 1.00 98.69 248 ALA A O 1
ATOM 1997 N N . MET A 1 249 ? -3.801 -11.7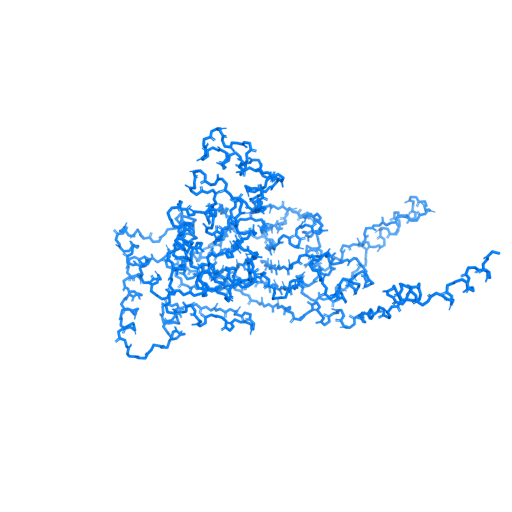28 -1.520 1.00 98.56 249 MET A N 1
ATOM 1998 C CA . MET A 1 249 ? -4.453 -13.013 -1.780 1.00 98.56 249 MET A CA 1
ATOM 1999 C C . MET A 1 249 ? -4.959 -13.639 -0.479 1.00 98.56 249 MET A C 1
ATOM 2001 O O . MET A 1 249 ? -4.233 -13.706 0.511 1.00 98.56 249 MET A O 1
ATOM 2005 N N . MET A 1 250 ? -6.194 -14.137 -0.483 1.00 98.44 250 MET A N 1
ATOM 2006 C CA . MET A 1 250 ? -6.805 -14.838 0.649 1.00 98.44 250 MET A CA 1
ATOM 2007 C C . MET A 1 250 ? -6.824 -16.346 0.409 1.00 98.44 250 MET A C 1
ATOM 2009 O O . MET A 1 250 ? -7.217 -16.805 -0.666 1.00 98.44 250 MET A O 1
ATOM 2013 N N . GLY A 1 251 ? -6.433 -17.106 1.430 1.00 98.00 251 GLY A N 1
ATOM 2014 C CA . GLY A 1 251 ? -6.615 -18.548 1.510 1.00 98.00 251 GLY A CA 1
ATOM 2015 C C . GLY A 1 251 ? -7.728 -18.883 2.499 1.00 98.00 251 GLY A C 1
ATOM 2016 O O . GLY A 1 251 ? -7.604 -18.604 3.694 1.00 98.00 251 GLY A O 1
ATOM 2017 N N . SER A 1 252 ? -8.796 -19.511 2.013 1.00 96.31 252 SER A N 1
ATOM 2018 C CA . SER A 1 252 ? -9.936 -19.942 2.829 1.00 96.31 252 SER A CA 1
ATOM 2019 C C . SER A 1 252 ? -10.142 -21.454 2.725 1.00 96.31 252 SER A C 1
ATOM 2021 O O . SER A 1 252 ? -9.821 -22.079 1.717 1.00 96.31 252 SER A O 1
ATOM 2023 N N . ARG A 1 253 ? -10.696 -22.073 3.765 1.00 92.12 253 ARG A N 1
ATOM 2024 C CA . ARG A 1 253 ? -11.020 -23.497 3.810 1.00 92.12 253 ARG A CA 1
ATOM 2025 C C . ARG A 1 253 ? -12.459 -23.739 3.374 1.00 92.12 253 ARG A C 1
ATOM 2027 O O . ARG A 1 253 ? -13.400 -23.361 4.077 1.00 92.12 253 ARG A O 1
ATOM 2034 N N . GLN A 1 254 ? -12.620 -24.449 2.263 1.00 88.94 254 GLN A N 1
ATOM 2035 C CA . GLN A 1 254 ? -13.900 -24.995 1.827 1.00 88.94 254 GLN A CA 1
ATOM 2036 C C . GLN A 1 254 ? -13.812 -26.523 1.871 1.00 88.94 254 GLN A C 1
ATOM 2038 O O . GLN A 1 254 ? -13.145 -27.145 1.046 1.00 88.94 254 GLN A O 1
ATOM 2043 N N . SER A 1 255 ? -14.458 -27.129 2.870 1.00 84.88 255 SER A N 1
ATOM 2044 C CA . SER A 1 255 ? -14.308 -28.561 3.178 1.00 84.88 255 SER A CA 1
ATOM 2045 C C . SER A 1 255 ? -12.831 -28.906 3.440 1.00 84.88 255 SER A C 1
ATOM 2047 O O . SER A 1 255 ? -12.231 -28.289 4.316 1.00 84.88 255 SER A O 1
ATOM 2049 N N . ASP A 1 256 ? -12.224 -29.817 2.673 1.00 82.12 256 ASP A N 1
ATOM 2050 C CA . ASP A 1 256 ? -10.802 -30.173 2.790 1.00 82.12 256 ASP A CA 1
ATOM 2051 C C . ASP A 1 256 ? -9.887 -29.427 1.803 1.00 82.12 256 ASP A C 1
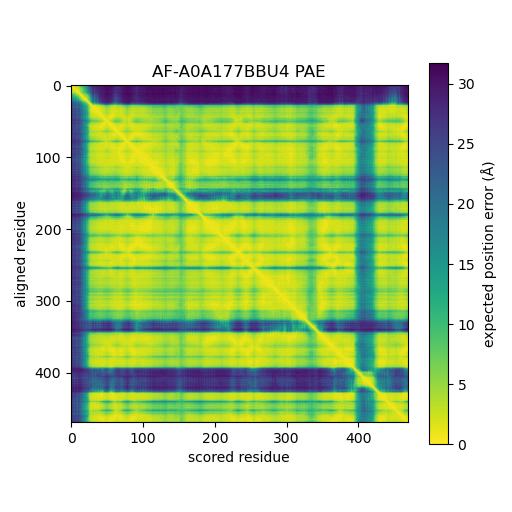ATOM 2053 O O . ASP A 1 256 ? -8.672 -29.621 1.830 1.00 82.12 256 ASP A O 1
ATOM 2057 N N . GLN A 1 257 ? -10.437 -28.555 0.952 1.00 89.12 257 GLN A N 1
ATOM 2058 C CA . GLN A 1 257 ? -9.689 -27.861 -0.099 1.00 89.12 257 GLN A CA 1
ATOM 2059 C C . GLN A 1 257 ? -9.408 -26.395 0.252 1.00 89.12 257 GLN A C 1
ATOM 2061 O O . GLN A 1 257 ? -10.181 -25.730 0.950 1.00 89.12 257 GLN A O 1
ATOM 2066 N N . LEU A 1 258 ? -8.275 -25.897 -0.249 1.00 94.00 258 LEU A N 1
ATOM 2067 C CA . LEU A 1 258 ? -7.906 -24.488 -0.182 1.00 94.00 258 LEU A CA 1
ATOM 2068 C C . LEU A 1 258 ? -8.609 -23.731 -1.314 1.00 94.00 258 LEU A C 1
ATOM 2070 O O . LEU A 1 258 ? -8.314 -23.946 -2.487 1.00 94.00 258 LEU A O 1
ATOM 2074 N N . LEU A 1 259 ? -9.508 -22.822 -0.954 1.00 96.75 259 LEU A N 1
ATOM 2075 C CA . LEU A 1 259 ? -10.057 -21.826 -1.861 1.00 96.75 259 LEU A CA 1
ATOM 2076 C C . LEU A 1 259 ? -9.128 -20.609 -1.873 1.00 96.75 259 LEU A C 1
ATOM 2078 O O . LEU A 1 259 ? -8.903 -19.982 -0.838 1.00 96.75 259 LEU A O 1
ATOM 2082 N N . ILE A 1 260 ? -8.604 -20.275 -3.050 1.00 97.69 260 ILE A N 1
ATOM 2083 C CA . ILE A 1 260 ? -7.740 -19.112 -3.271 1.00 97.69 260 ILE A CA 1
ATOM 2084 C C . ILE A 1 260 ? -8.593 -17.996 -3.868 1.00 97.69 260 ILE A C 1
ATOM 2086 O O . ILE A 1 260 ? -9.268 -18.202 -4.873 1.00 97.69 260 ILE A O 1
ATOM 2090 N N . SER A 1 261 ? -8.590 -16.818 -3.249 1.00 97.38 261 SER A N 1
ATOM 2091 C CA . SER A 1 261 ? -9.365 -15.663 -3.715 1.00 97.38 261 SER A CA 1
ATOM 2092 C C . SER A 1 261 ? -8.482 -14.417 -3.812 1.00 97.38 261 SER A C 1
ATOM 2094 O O . SER A 1 261 ? -7.894 -14.030 -2.797 1.00 97.38 261 SER A O 1
ATOM 2096 N N . PRO A 1 262 ? -8.378 -13.766 -4.987 1.00 97.75 262 PRO A N 1
ATOM 2097 C CA . PRO A 1 262 ? -7.703 -12.479 -5.092 1.00 97.75 262 PRO A CA 1
ATOM 2098 C C . PRO A 1 262 ? -8.517 -11.407 -4.368 1.00 97.75 262 PRO A C 1
ATOM 2100 O O . PRO A 1 262 ? -9.732 -11.316 -4.546 1.00 97.75 262 PRO A O 1
ATOM 2103 N N . LEU A 1 263 ? -7.848 -10.602 -3.543 1.00 98.50 263 LEU A N 1
ATOM 2104 C CA . LEU A 1 263 ? -8.450 -9.435 -2.889 1.00 98.50 263 LEU A CA 1
ATOM 2105 C C . LEU A 1 263 ? -7.934 -8.108 -3.456 1.00 98.50 263 LEU A C 1
ATOM 2107 O O . LEU A 1 263 ? -8.415 -7.046 -3.070 1.00 98.50 263 LEU A O 1
ATOM 2111 N N . SER A 1 264 ? -6.989 -8.165 -4.389 1.00 98.19 264 SER A N 1
ATOM 2112 C CA . SER A 1 264 ? -6.625 -7.063 -5.268 1.00 98.19 264 SER A CA 1
ATOM 2113 C C . SER A 1 264 ? -6.249 -7.603 -6.645 1.00 98.19 264 SER A C 1
ATOM 2115 O O . SER A 1 264 ? -5.886 -8.771 -6.788 1.00 98.19 264 SER A O 1
ATOM 2117 N N . VAL A 1 265 ? -6.338 -6.741 -7.652 1.00 97.19 265 VAL A N 1
ATOM 2118 C CA . VAL A 1 265 ? -5.871 -7.008 -9.014 1.00 97.19 265 VAL A CA 1
ATOM 2119 C C . VAL A 1 265 ? -4.783 -5.992 -9.323 1.00 97.19 265 VAL A C 1
ATOM 2121 O O . VAL A 1 265 ? -4.927 -4.819 -8.968 1.00 97.19 265 VAL A O 1
ATOM 2124 N N . ASP A 1 266 ? -3.702 -6.440 -9.951 1.00 98.12 266 ASP A N 1
ATOM 2125 C CA . ASP A 1 266 ? -2.584 -5.574 -10.312 1.00 98.12 266 ASP A CA 1
ATOM 2126 C C . ASP A 1 266 ? -3.054 -4.470 -11.255 1.00 98.12 266 ASP A C 1
ATOM 2128 O O . ASP A 1 266 ? -3.819 -4.699 -12.197 1.00 98.12 266 ASP A O 1
ATOM 2132 N N . GLN A 1 267 ? -2.597 -3.251 -11.003 1.00 98.38 267 GLN A N 1
ATOM 2133 C CA . GLN A 1 267 ? -2.959 -2.079 -11.790 1.00 98.38 267 GLN A CA 1
ATOM 2134 C C . GLN A 1 267 ? -1.814 -1.747 -12.742 1.00 98.38 267 GLN A C 1
ATOM 2136 O O . GLN A 1 267 ? -1.172 -0.715 -12.601 1.00 98.38 267 GLN A O 1
ATOM 2141 N N . ASN A 1 268 ? -1.552 -2.639 -13.698 1.00 97.62 268 ASN A N 1
ATOM 2142 C CA . ASN A 1 268 ? -0.542 -2.496 -14.751 1.00 97.62 268 ASN A CA 1
ATOM 2143 C C . ASN A 1 268 ? -1.167 -2.741 -16.145 1.00 97.62 268 ASN A C 1
ATOM 2145 O O . ASN A 1 268 ? -2.376 -2.949 -16.268 1.00 97.62 268 ASN A O 1
ATOM 2149 N N . ALA A 1 269 ? -0.365 -2.724 -17.213 1.00 96.88 269 ALA A N 1
ATOM 2150 C CA . ALA A 1 269 ? -0.868 -2.865 -18.585 1.00 96.88 269 ALA A CA 1
ATOM 2151 C C . ALA A 1 269 ? -1.495 -4.237 -18.918 1.00 96.88 269 ALA A C 1
ATOM 2153 O O . ALA A 1 269 ? -2.184 -4.350 -19.932 1.00 96.88 269 ALA A O 1
ATOM 2154 N N . SER A 1 270 ? -1.304 -5.264 -18.080 1.00 96.06 270 SER A N 1
ATOM 2155 C CA . SER A 1 270 ? -1.976 -6.562 -18.249 1.00 96.06 270 SER A CA 1
ATOM 2156 C C . SER A 1 270 ? -3.449 -6.534 -17.812 1.00 96.06 270 SER A C 1
ATOM 2158 O O . SER A 1 270 ? -4.244 -7.382 -18.222 1.00 96.06 270 SER A O 1
ATOM 2160 N N . ASN A 1 271 ? -3.843 -5.534 -17.018 1.00 97.69 271 ASN A N 1
ATOM 2161 C CA . ASN A 1 271 ? -5.207 -5.353 -16.545 1.00 97.69 271 ASN A CA 1
ATOM 2162 C C . ASN A 1 271 ? -6.020 -4.525 -17.549 1.00 97.69 271 ASN A C 1
ATOM 2164 O O . ASN A 1 271 ? -5.949 -3.295 -17.576 1.00 97.69 271 ASN A O 1
ATOM 2168 N N . ALA A 1 272 ? -6.836 -5.206 -18.357 1.00 97.69 272 ALA A N 1
ATOM 2169 C CA . ALA A 1 272 ? -7.655 -4.573 -19.389 1.00 97.69 272 ALA A CA 1
ATOM 2170 C C . ALA A 1 272 ? -8.578 -3.469 -18.841 1.00 97.69 272 ALA A C 1
ATOM 2172 O O . ALA A 1 272 ? -8.722 -2.430 -19.479 1.00 97.69 272 ALA A O 1
ATOM 2173 N N . THR A 1 273 ? -9.150 -3.644 -17.645 1.00 97.75 273 THR A N 1
ATOM 2174 C CA . THR A 1 273 ? -10.009 -2.628 -17.016 1.00 97.75 273 THR A CA 1
ATOM 2175 C C . THR A 1 273 ? -9.222 -1.366 -16.668 1.00 97.75 273 THR A C 1
ATOM 2177 O O . THR A 1 273 ? -9.725 -0.256 -16.835 1.00 97.75 273 THR A O 1
ATOM 2180 N N . GLU A 1 274 ? -7.968 -1.513 -16.243 1.00 98.00 274 GLU A N 1
ATOM 2181 C CA . GLU A 1 274 ? -7.104 -0.378 -15.923 1.00 98.00 274 GLU A CA 1
ATOM 2182 C C . GLU A 1 274 ? -6.615 0.350 -17.183 1.00 98.00 274 GLU A C 1
ATOM 2184 O O . GLU A 1 274 ? -6.587 1.585 -17.221 1.00 98.00 274 GLU A O 1
ATOM 2189 N N . VAL A 1 275 ? -6.327 -0.404 -18.248 1.00 97.69 275 VAL A N 1
ATOM 2190 C CA . VAL A 1 275 ? -6.044 0.142 -19.582 1.00 97.69 275 VAL A CA 1
ATOM 2191 C C . VAL A 1 275 ? -7.249 0.921 -20.116 1.00 97.69 275 VAL A C 1
ATOM 2193 O O . VAL A 1 275 ? -7.106 2.061 -20.558 1.00 97.69 275 VAL A O 1
ATOM 2196 N N . GLU A 1 276 ? -8.453 0.354 -20.048 1.00 97.38 276 GLU A N 1
ATOM 2197 C CA . GLU A 1 276 ? -9.684 1.031 -20.465 1.00 97.38 276 GLU A CA 1
ATOM 2198 C C . GLU A 1 276 ? -9.935 2.301 -19.645 1.00 97.38 276 GLU A C 1
ATOM 2200 O O . GLU A 1 276 ? -10.231 3.358 -20.216 1.00 97.38 276 GLU A O 1
ATOM 2205 N N . ARG A 1 277 ? -9.745 2.233 -18.319 1.00 97.69 277 ARG A N 1
ATOM 2206 C CA . ARG A 1 277 ? -9.875 3.380 -17.414 1.00 97.69 277 ARG A CA 1
ATOM 2207 C C . ARG A 1 277 ? -8.992 4.531 -17.871 1.00 97.69 277 ARG A C 1
ATOM 2209 O O . ARG A 1 277 ? -9.513 5.627 -18.080 1.00 97.69 277 ARG A O 1
ATOM 2216 N N . ILE A 1 278 ? -7.688 4.315 -18.032 1.00 96.38 278 ILE A N 1
ATOM 2217 C CA . ILE A 1 278 ? -6.781 5.406 -18.399 1.00 96.38 278 ILE A CA 1
ATOM 2218 C C . ILE A 1 278 ? -7.040 5.908 -19.824 1.00 96.38 278 ILE A C 1
ATOM 2220 O O . ILE A 1 278 ? -7.091 7.116 -20.047 1.00 96.38 278 ILE A O 1
ATOM 2224 N N . MET A 1 279 ? -7.315 5.017 -20.781 1.00 95.88 279 MET A N 1
ATOM 2225 C CA . MET A 1 279 ? -7.635 5.414 -22.157 1.00 95.88 279 MET A CA 1
ATOM 2226 C C . MET A 1 279 ? -8.894 6.292 -22.224 1.00 95.88 279 MET A C 1
ATOM 2228 O O . MET A 1 279 ? -8.958 7.209 -23.040 1.00 95.88 279 MET A O 1
ATOM 2232 N N . SER A 1 280 ? -9.880 6.046 -21.354 1.00 97.00 280 SER A N 1
ATOM 2233 C CA . SER A 1 280 ? -11.124 6.826 -21.282 1.00 97.00 280 SER A CA 1
ATOM 2234 C C . SER A 1 280 ? -10.954 8.234 -20.693 1.00 97.00 280 SER A C 1
ATOM 2236 O O . SER A 1 280 ? -11.788 9.105 -20.941 1.00 97.00 280 SER A O 1
ATOM 2238 N N . GLN A 1 281 ? -9.882 8.475 -19.930 1.00 96.12 281 GLN A N 1
ATOM 2239 C CA . GLN A 1 281 ? -9.620 9.749 -19.248 1.00 96.12 281 GLN A CA 1
ATOM 2240 C C . GLN A 1 281 ? -8.910 10.777 -20.139 1.00 96.12 281 GLN A C 1
ATOM 2242 O O . GLN A 1 281 ? -8.782 11.941 -19.757 1.00 96.12 281 GLN A O 1
ATOM 2247 N N . HIS A 1 282 ? -8.481 10.368 -21.334 1.00 95.19 282 HIS A N 1
ATOM 2248 C CA . HIS A 1 282 ? -7.687 11.187 -22.242 1.00 95.19 282 HIS A CA 1
ATOM 2249 C C . HIS A 1 282 ? -8.273 11.211 -23.664 1.00 95.19 282 HIS A C 1
ATOM 2251 O O . HIS A 1 282 ? -9.014 10.309 -24.064 1.00 95.19 282 HIS A O 1
ATOM 2257 N N . PRO A 1 283 ? -7.958 12.239 -24.475 1.00 95.38 283 PRO A N 1
ATOM 2258 C CA . PRO A 1 283 ? -8.426 12.308 -25.854 1.00 95.38 283 PRO A CA 1
ATOM 2259 C C . PRO A 1 283 ? -7.966 11.106 -26.691 1.00 95.38 283 PRO A C 1
ATOM 2261 O O . PRO A 1 283 ? -6.819 10.672 -26.611 1.00 95.38 283 PRO A O 1
ATOM 2264 N N . LYS A 1 284 ? -8.820 10.633 -27.609 1.00 94.12 284 LYS A N 1
ATOM 2265 C CA . LYS A 1 284 ? -8.495 9.508 -28.513 1.00 94.12 284 LYS A CA 1
ATOM 2266 C C . LYS A 1 284 ? -7.230 9.724 -29.355 1.00 94.12 284 LYS A C 1
ATOM 2268 O O . LYS A 1 284 ? -6.632 8.752 -29.798 1.00 94.12 284 LYS A O 1
ATOM 2273 N N . SER A 1 285 ? -6.804 10.971 -29.577 1.00 92.69 285 SER A N 1
ATOM 2274 C CA . SER A 1 285 ? -5.542 11.296 -30.259 1.00 92.69 285 SER A CA 1
ATOM 2275 C C . SER A 1 285 ? -4.290 10.846 -29.496 1.00 92.69 285 SER A C 1
ATOM 2277 O O . SER A 1 285 ? -3.200 10.816 -30.073 1.00 92.69 285 SER A O 1
ATOM 2279 N N . GLU A 1 286 ? -4.435 10.534 -28.208 1.00 91.81 286 GLU A N 1
ATOM 2280 C CA . GLU A 1 286 ? -3.346 10.177 -27.298 1.00 91.81 286 GLU A CA 1
ATOM 2281 C C . GLU A 1 286 ? -3.179 8.662 -27.126 1.00 91.81 286 GLU A C 1
ATOM 2283 O O . GLU A 1 286 ? -2.123 8.206 -26.697 1.00 91.81 286 GLU A O 1
ATOM 2288 N N . SER A 1 287 ? -4.171 7.865 -27.542 1.00 91.12 287 SER A N 1
ATOM 2289 C CA . SER A 1 287 ? -4.220 6.408 -27.329 1.00 91.12 287 SER A CA 1
ATOM 2290 C C . SER A 1 287 ? -2.967 5.661 -27.792 1.00 91.12 287 SER A C 1
ATOM 2292 O O . SER A 1 287 ? -2.567 4.680 -27.176 1.00 91.12 287 SER A O 1
ATOM 2294 N N . LYS A 1 288 ? -2.305 6.158 -28.843 1.00 89.25 288 LYS A N 1
ATOM 2295 C CA . LYS A 1 288 ? -1.083 5.570 -29.408 1.00 89.25 288 LYS A CA 1
ATOM 2296 C C . LYS A 1 288 ? 0.152 5.666 -28.507 1.00 89.25 288 LYS A C 1
ATOM 2298 O O . LYS A 1 288 ? 1.157 5.053 -28.843 1.00 89.25 288 LYS A O 1
ATOM 2303 N N . TYR A 1 289 ? 0.127 6.494 -27.460 1.00 89.38 289 TYR A N 1
ATOM 2304 C CA . TYR A 1 289 ? 1.277 6.689 -26.574 1.00 89.38 289 TYR A CA 1
ATOM 2305 C C . TYR A 1 289 ? 0.953 6.670 -25.078 1.00 89.38 289 TYR A C 1
ATOM 2307 O O . TYR A 1 289 ? 1.892 6.704 -24.291 1.00 89.38 289 TYR A O 1
ATOM 2315 N N . ILE A 1 290 ? -0.324 6.605 -24.666 1.00 93.06 290 ILE A N 1
ATOM 2316 C CA . ILE A 1 290 ? -0.689 6.474 -23.240 1.00 93.06 290 ILE A CA 1
ATOM 2317 C C . ILE A 1 290 ? -0.050 5.222 -22.635 1.00 93.06 290 ILE A C 1
ATOM 2319 O O . ILE A 1 290 ? 0.488 5.293 -21.538 1.00 93.06 290 ILE A O 1
ATOM 2323 N N . ILE A 1 291 ? -0.054 4.104 -23.365 1.00 94.19 291 ILE A N 1
ATOM 2324 C CA . ILE A 1 291 ? 0.665 2.886 -22.987 1.00 94.19 291 ILE A CA 1
ATOM 2325 C C . ILE A 1 291 ? 1.605 2.519 -24.131 1.00 94.19 291 ILE A C 1
ATOM 2327 O O . ILE A 1 291 ? 1.164 2.272 -25.253 1.00 94.19 291 ILE A O 1
ATOM 2331 N N . LEU A 1 292 ? 2.905 2.502 -23.849 1.00 91.75 292 LEU A N 1
ATOM 2332 C CA . LEU A 1 292 ? 3.962 2.119 -24.781 1.00 91.75 292 LEU A CA 1
ATOM 2333 C C . LEU A 1 292 ? 4.791 1.024 -24.131 1.00 91.75 292 LEU A C 1
ATOM 2335 O O . LEU A 1 292 ? 5.276 1.217 -23.023 1.00 91.75 292 LEU A O 1
ATOM 2339 N N . GLN A 1 293 ? 4.964 -0.104 -24.823 1.00 91.56 293 GLN A N 1
ATOM 2340 C CA . GLN A 1 293 ? 5.735 -1.243 -24.303 1.00 91.56 293 GLN A CA 1
ATOM 2341 C C . GLN A 1 293 ? 5.275 -1.651 -22.893 1.00 91.56 293 GLN A C 1
ATOM 2343 O O . GLN A 1 293 ? 6.088 -1.780 -21.985 1.00 91.56 293 GLN A O 1
ATOM 2348 N N . GLU A 1 294 ? 3.954 -1.770 -22.713 1.00 94.38 294 GLU A N 1
ATOM 2349 C CA . GLU A 1 294 ? 3.322 -2.150 -21.437 1.00 94.38 294 GLU A CA 1
ATOM 2350 C C . GLU A 1 294 ? 3.571 -1.163 -20.279 1.00 94.38 294 GLU A C 1
ATOM 2352 O O . GLU A 1 294 ? 3.277 -1.464 -19.127 1.00 94.38 294 GLU A O 1
ATOM 2357 N N . ARG A 1 295 ? 4.056 0.048 -20.583 1.00 94.94 295 ARG A N 1
ATOM 2358 C CA . ARG A 1 295 ? 4.350 1.103 -19.608 1.00 94.94 295 ARG A CA 1
ATOM 2359 C C . ARG A 1 295 ? 3.544 2.365 -19.878 1.00 94.94 295 ARG A C 1
ATOM 2361 O O . ARG A 1 295 ? 3.411 2.801 -21.026 1.00 94.94 295 ARG A O 1
ATOM 2368 N N . LEU A 1 296 ? 3.069 3.003 -18.816 1.00 94.31 296 LEU A N 1
ATOM 2369 C CA . LEU A 1 296 ? 2.463 4.327 -18.840 1.00 94.31 296 LEU A CA 1
ATOM 2370 C C . LEU A 1 296 ? 3.437 5.340 -19.441 1.00 94.31 296 LEU A C 1
ATOM 2372 O O . LEU A 1 296 ? 4.526 5.556 -18.912 1.00 94.31 296 LEU A O 1
ATOM 2376 N N . LEU A 1 297 ? 3.047 5.937 -20.566 1.00 91.94 297 LEU A N 1
ATOM 2377 C CA . LEU A 1 297 ? 3.847 6.883 -21.348 1.00 91.94 297 LEU A CA 1
ATOM 2378 C C . LEU A 1 297 ? 5.259 6.364 -21.687 1.00 91.94 297 LEU A C 1
ATOM 2380 O O . LEU A 1 297 ? 6.171 7.152 -21.925 1.00 91.94 297 LEU A O 1
ATOM 2384 N N . GLY A 1 298 ? 5.433 5.037 -21.727 1.00 90.12 298 GLY A N 1
ATOM 2385 C CA . GLY A 1 298 ? 6.712 4.375 -21.986 1.00 90.12 298 GLY A CA 1
ATOM 2386 C C . GLY A 1 298 ? 7.685 4.351 -20.806 1.00 90.12 298 GLY A C 1
ATOM 2387 O O . GLY A 1 298 ? 8.811 3.897 -20.984 1.00 90.12 298 GLY A O 1
ATOM 2388 N N . THR A 1 299 ? 7.286 4.816 -19.618 1.00 87.88 299 THR A N 1
ATOM 2389 C CA . THR A 1 299 ? 8.188 4.946 -18.463 1.00 87.88 299 THR A CA 1
ATOM 2390 C C . THR A 1 299 ? 7.835 3.989 -17.326 1.00 87.88 299 THR A C 1
ATOM 2392 O O . THR A 1 299 ? 8.676 3.188 -16.911 1.00 87.88 299 THR A O 1
ATOM 2395 N N . LEU A 1 300 ? 6.590 4.016 -16.851 1.00 93.19 300 LEU A N 1
ATOM 2396 C CA . LEU A 1 300 ? 6.188 3.381 -15.592 1.00 93.19 300 LEU A CA 1
ATOM 2397 C C . LEU A 1 300 ? 5.348 2.111 -15.818 1.00 93.19 300 LEU A C 1
ATOM 2399 O O . LEU A 1 300 ? 4.422 2.143 -16.618 1.00 93.19 300 LEU A O 1
ATOM 2403 N N . ILE A 1 301 ? 5.658 0.999 -15.139 1.00 95.88 301 ILE A N 1
ATOM 2404 C CA . ILE A 1 301 ? 4.864 -0.249 -15.214 1.00 95.88 301 ILE A CA 1
ATOM 2405 C C . ILE A 1 301 ? 3.490 -0.075 -14.540 1.00 95.88 301 ILE A C 1
ATOM 2407 O O . ILE A 1 301 ? 2.473 -0.271 -15.216 1.00 95.88 301 ILE A O 1
ATOM 2411 N N . PRO A 1 302 ? 3.418 0.318 -13.252 1.00 97.62 302 PRO A N 1
ATOM 2412 C CA . PRO A 1 302 ? 2.139 0.528 -12.595 1.00 97.62 302 PRO A CA 1
ATOM 2413 C C . PRO A 1 302 ? 1.397 1.740 -13.176 1.00 97.62 302 PRO A C 1
ATOM 2415 O O . PRO A 1 302 ? 1.955 2.800 -13.457 1.00 97.62 302 PRO A O 1
ATOM 2418 N N . LEU A 1 303 ? 0.087 1.582 -13.338 1.00 98.12 303 LEU A N 1
ATOM 2419 C CA . LEU A 1 303 ? -0.856 2.588 -13.830 1.00 98.12 303 LEU A CA 1
ATOM 2420 C C . LEU A 1 303 ? -1.504 3.394 -12.686 1.00 98.12 303 LEU A C 1
ATOM 2422 O O . LEU A 1 303 ? -2.257 4.339 -12.950 1.00 98.12 303 LEU A O 1
ATOM 2426 N N . ARG A 1 304 ? -1.195 3.054 -11.423 1.00 98.50 304 ARG A N 1
ATOM 2427 C CA . ARG A 1 304 ? -1.518 3.824 -10.208 1.00 98.50 304 ARG A CA 1
ATOM 2428 C C . ARG A 1 304 ? -0.373 3.759 -9.205 1.00 98.50 304 ARG A C 1
ATOM 2430 O O . ARG A 1 304 ? 0.013 2.668 -8.813 1.00 98.50 304 ARG A O 1
ATOM 2437 N N . CYS A 1 305 ? 0.090 4.912 -8.730 1.00 97.50 305 CYS A N 1
ATOM 2438 C CA . CYS A 1 305 ? 1.084 5.028 -7.661 1.00 97.50 305 CYS A CA 1
ATOM 2439 C C . CYS A 1 305 ? 0.914 6.348 -6.905 1.00 97.50 305 CYS A C 1
ATOM 2441 O O . CYS A 1 305 ? 0.397 7.344 -7.433 1.00 97.50 305 CYS A O 1
ATOM 2443 N N . PHE A 1 306 ? 1.444 6.380 -5.687 1.00 98.75 306 PHE A N 1
ATOM 2444 C CA . PHE A 1 306 ? 1.815 7.624 -5.018 1.00 98.75 306 PHE A CA 1
ATOM 2445 C C . PHE A 1 306 ? 3.077 8.220 -5.641 1.00 98.75 306 PHE A C 1
ATOM 2447 O O . PHE A 1 306 ? 3.867 7.506 -6.253 1.00 98.75 306 PHE A O 1
ATOM 2454 N N . GLY A 1 307 ? 3.291 9.525 -5.456 1.00 97.00 307 GLY A N 1
ATOM 2455 C CA . GLY A 1 307 ? 4.497 10.183 -5.969 1.00 97.00 307 GLY A CA 1
ATOM 2456 C C . GLY A 1 307 ? 4.476 10.312 -7.493 1.00 97.00 307 GLY A C 1
ATOM 2457 O O . GLY A 1 307 ? 3.424 10.625 -8.051 1.00 97.00 307 GLY A O 1
ATOM 2458 N N . ASP A 1 308 ? 5.619 10.126 -8.159 1.00 94.50 308 ASP A N 1
ATOM 2459 C CA . ASP A 1 308 ? 5.768 10.260 -9.621 1.00 94.50 308 ASP A CA 1
ATOM 2460 C C . ASP A 1 308 ? 5.119 11.534 -10.181 1.00 94.50 308 ASP A C 1
ATOM 2462 O O . ASP A 1 308 ? 4.417 11.537 -11.201 1.00 94.50 308 ASP A O 1
ATOM 2466 N N . PHE A 1 309 ? 5.329 12.664 -9.502 1.00 92.62 309 PHE A N 1
ATOM 2467 C CA . PHE A 1 309 ? 4.602 13.893 -9.818 1.00 92.62 309 PHE A CA 1
ATOM 2468 C C . PHE A 1 309 ? 4.823 14.377 -11.259 1.00 92.62 309 PHE A C 1
ATOM 2470 O O . PHE A 1 309 ? 3.955 15.038 -11.824 1.00 92.62 309 PHE A O 1
ATOM 2477 N N . MET A 1 310 ? 5.901 13.966 -11.927 1.00 88.00 310 MET A N 1
ATOM 2478 C CA . MET A 1 310 ? 6.121 14.262 -13.350 1.00 88.00 310 MET A CA 1
ATOM 2479 C C . MET A 1 310 ? 4.992 13.750 -14.269 1.00 88.00 310 MET A C 1
ATOM 2481 O O . MET A 1 310 ? 4.760 14.336 -15.325 1.00 88.00 310 MET A O 1
ATOM 2485 N N . LEU A 1 311 ? 4.235 12.730 -13.845 1.00 91.31 311 LEU A N 1
ATOM 2486 C CA . LEU A 1 311 ? 3.061 12.187 -14.546 1.00 91.31 311 LEU A CA 1
ATOM 2487 C C . LEU A 1 311 ? 1.730 12.838 -14.117 1.00 91.31 311 LEU A C 1
ATOM 2489 O O . LEU A 1 311 ? 0.691 12.617 -14.748 1.00 91.31 311 LEU A O 1
ATOM 2493 N N . LYS A 1 312 ? 1.750 13.647 -13.051 1.00 93.44 312 LYS A N 1
ATOM 2494 C CA . LYS A 1 312 ? 0.569 14.260 -12.416 1.00 93.44 312 LYS A CA 1
ATOM 2495 C C . LYS A 1 312 ? 0.486 15.774 -12.630 1.00 93.44 312 LYS A C 1
ATOM 2497 O O . LYS A 1 312 ? -0.605 16.338 -12.653 1.00 93.44 312 LYS A O 1
ATOM 2502 N N . LEU A 1 313 ? 1.627 16.449 -12.770 1.00 88.81 313 LEU A N 1
ATOM 2503 C CA . LEU A 1 313 ? 1.707 17.910 -12.780 1.00 88.81 313 LEU A CA 1
ATOM 2504 C C . LEU A 1 313 ? 1.184 18.546 -14.074 1.00 88.81 313 LEU A C 1
ATOM 2506 O O . LEU A 1 313 ? 1.379 18.043 -15.179 1.00 88.81 313 LEU A O 1
ATOM 2510 N N . SER A 1 314 ? 0.612 19.745 -13.929 1.00 85.56 314 SER A N 1
ATOM 2511 C CA . SER A 1 314 ? 0.386 20.659 -15.050 1.00 85.56 314 SER A CA 1
ATOM 2512 C C . SER A 1 314 ? 1.714 21.107 -15.673 1.00 85.56 314 SER A C 1
ATOM 2514 O O . SER A 1 314 ? 2.750 21.140 -15.005 1.00 85.56 314 SER A O 1
ATOM 2516 N N . ARG A 1 315 ? 1.687 21.538 -16.943 1.00 79.31 315 ARG A N 1
ATOM 2517 C CA . ARG A 1 315 ? 2.887 22.025 -17.656 1.00 79.31 315 ARG A CA 1
ATOM 2518 C C . ARG A 1 315 ? 3.610 23.165 -16.932 1.00 79.31 315 ARG A C 1
ATOM 2520 O O . ARG A 1 315 ? 4.835 23.222 -16.942 1.00 79.31 315 ARG A O 1
ATOM 2527 N N . GLU A 1 316 ? 2.862 24.068 -16.303 1.00 79.88 316 GLU A N 1
ATOM 2528 C CA . GLU A 1 316 ? 3.439 25.174 -15.534 1.00 79.88 316 GLU A CA 1
ATOM 2529 C C . GLU A 1 316 ? 4.232 24.658 -14.327 1.00 79.88 316 GLU A C 1
ATOM 2531 O O . GLU A 1 316 ? 5.402 25.001 -14.152 1.00 79.88 316 GLU A O 1
ATOM 2536 N N . ASN A 1 317 ? 3.628 23.773 -13.527 1.00 82.75 317 ASN A N 1
ATOM 2537 C CA . ASN A 1 317 ? 4.301 23.203 -12.365 1.00 82.75 317 ASN A CA 1
ATOM 2538 C C . ASN A 1 317 ? 5.471 22.294 -12.759 1.00 82.75 317 ASN A C 1
ATOM 2540 O O . ASN A 1 317 ? 6.494 22.316 -12.078 1.00 82.75 317 ASN A O 1
ATOM 2544 N N . PHE A 1 318 ? 5.360 21.564 -13.871 1.00 81.94 318 PHE A N 1
ATOM 2545 C CA . PHE A 1 318 ? 6.447 20.759 -14.428 1.00 81.94 318 PHE A CA 1
ATOM 2546 C C . PHE A 1 318 ? 7.707 21.604 -14.668 1.00 81.94 318 PHE A C 1
ATOM 2548 O O . PHE A 1 318 ? 8.787 21.259 -14.193 1.00 81.94 318 PHE A O 1
ATOM 2555 N N . ASN A 1 319 ? 7.571 22.762 -15.323 1.00 79.50 319 ASN A N 1
ATOM 2556 C CA . ASN A 1 319 ? 8.706 23.649 -15.601 1.00 79.50 319 ASN A CA 1
ATOM 2557 C C . ASN A 1 319 ? 9.339 24.217 -14.322 1.00 79.50 319 ASN A C 1
ATOM 2559 O O . ASN A 1 319 ? 10.560 24.364 -14.244 1.00 79.50 319 ASN A O 1
ATOM 2563 N N . ILE A 1 320 ? 8.530 24.532 -13.306 1.00 81.19 320 ILE A N 1
ATOM 2564 C CA . ILE A 1 320 ? 9.034 24.991 -12.002 1.00 81.19 320 ILE A CA 1
ATOM 2565 C C . ILE A 1 320 ? 9.892 23.899 -11.357 1.00 81.19 320 ILE A C 1
ATOM 2567 O O . ILE A 1 320 ? 11.004 24.176 -10.908 1.00 81.19 320 ILE A O 1
ATOM 2571 N N . VAL A 1 321 ? 9.396 22.662 -11.338 1.00 80.88 321 VAL A N 1
ATOM 2572 C CA . VAL A 1 321 ? 10.092 21.510 -10.752 1.00 80.88 321 VAL A CA 1
ATOM 2573 C C . VAL A 1 321 ? 11.376 21.199 -11.508 1.00 80.88 321 VAL A C 1
ATOM 2575 O O . VAL A 1 321 ? 12.422 21.050 -10.881 1.00 80.88 321 VAL A O 1
ATOM 2578 N N . LEU A 1 322 ? 11.337 21.205 -12.841 1.00 77.94 322 LEU A N 1
ATOM 2579 C CA . LEU A 1 322 ? 12.516 20.991 -13.676 1.00 77.94 322 LEU A CA 1
ATOM 2580 C C . LEU A 1 322 ? 13.604 22.042 -13.399 1.00 77.94 322 LEU A C 1
ATOM 2582 O O . LEU A 1 322 ? 14.777 21.712 -13.239 1.00 77.94 322 LEU A O 1
ATOM 2586 N N . ASN A 1 323 ? 13.222 23.313 -13.255 1.00 78.31 323 ASN A N 1
ATOM 2587 C CA . ASN A 1 323 ? 14.155 24.378 -12.882 1.00 78.31 323 ASN A CA 1
ATOM 2588 C C . ASN A 1 323 ? 14.741 24.186 -11.474 1.00 78.31 323 ASN A C 1
ATOM 2590 O O . ASN A 1 323 ? 15.924 24.460 -11.258 1.00 78.31 323 ASN A O 1
ATOM 2594 N N . LEU A 1 324 ? 13.938 23.719 -10.511 1.00 77.75 324 LEU A N 1
ATOM 2595 C CA . LEU A 1 324 ? 14.422 23.369 -9.171 1.00 77.75 324 LEU A CA 1
ATOM 2596 C C . LEU A 1 324 ? 15.399 22.190 -9.217 1.00 77.75 324 LEU A C 1
ATOM 2598 O O . LEU A 1 324 ? 16.401 22.217 -8.502 1.00 77.75 324 LEU A O 1
ATOM 2602 N N . MET A 1 325 ? 15.150 21.193 -10.070 1.00 76.00 325 MET A N 1
ATOM 2603 C CA . MET A 1 325 ? 16.060 20.066 -10.269 1.00 76.00 325 MET A CA 1
ATOM 2604 C C . MET A 1 325 ? 17.401 20.532 -10.837 1.00 76.00 325 MET A C 1
ATOM 2606 O O . MET A 1 325 ? 18.442 20.288 -10.233 1.00 76.00 325 MET A O 1
ATOM 2610 N N . MET A 1 326 ? 17.373 21.284 -11.943 1.00 74.62 326 MET A N 1
ATOM 2611 C CA . MET A 1 326 ? 18.576 21.768 -12.631 1.00 74.62 326 MET A CA 1
ATOM 2612 C C . MET A 1 326 ? 19.453 22.672 -11.751 1.00 74.62 326 MET A C 1
ATOM 2614 O O . MET A 1 326 ? 20.679 22.648 -11.854 1.00 74.62 326 MET A O 1
ATOM 2618 N N . LYS A 1 327 ? 18.851 23.466 -10.855 1.00 73.38 327 LYS A N 1
ATOM 2619 C CA . LYS A 1 327 ? 19.597 24.316 -9.908 1.00 73.38 327 LYS A CA 1
ATOM 2620 C C . LYS A 1 327 ? 20.282 23.519 -8.797 1.00 73.38 327 LYS A C 1
ATOM 2622 O O . LYS A 1 327 ? 21.286 23.973 -8.247 1.00 73.38 327 LYS A O 1
ATOM 2627 N N . ASN A 1 328 ? 19.763 22.344 -8.457 1.00 68.94 328 ASN A N 1
ATOM 2628 C CA . ASN A 1 328 ? 20.259 21.531 -7.357 1.00 68.94 328 ASN A CA 1
ATOM 2629 C C . ASN A 1 328 ? 21.196 20.427 -7.869 1.00 68.94 328 ASN A C 1
ATOM 2631 O O . ASN A 1 328 ? 20.797 19.272 -7.989 1.00 68.94 328 ASN A O 1
ATOM 2635 N N . LYS A 1 329 ? 22.490 20.751 -8.028 1.00 57.75 329 LYS A N 1
ATOM 2636 C CA . LYS A 1 329 ? 23.595 19.808 -8.346 1.00 57.75 329 LYS A CA 1
ATOM 2637 C C . LYS A 1 329 ? 23.818 18.670 -7.319 1.00 57.75 329 LYS A C 1
ATOM 2639 O O . LYS A 1 329 ? 24.881 18.083 -7.270 1.00 57.75 329 LYS A O 1
ATOM 2644 N N . LYS A 1 330 ? 22.882 18.434 -6.394 1.00 53.84 330 LYS A N 1
ATOM 2645 C CA . LYS A 1 330 ? 22.878 17.316 -5.426 1.00 53.84 330 LYS A CA 1
ATOM 2646 C C . LYS A 1 330 ? 21.820 16.261 -5.767 1.00 53.84 330 LYS A C 1
ATOM 2648 O O . LYS A 1 330 ? 21.639 15.301 -5.016 1.00 53.84 330 LYS A O 1
ATOM 2653 N N . ILE A 1 331 ? 21.100 16.451 -6.871 1.00 58.31 331 ILE A N 1
ATOM 2654 C CA . ILE A 1 331 ? 20.162 15.489 -7.459 1.00 58.31 331 ILE A CA 1
ATOM 2655 C C . ILE A 1 331 ? 20.920 14.675 -8.531 1.00 58.31 331 ILE A C 1
ATOM 2657 O O . ILE A 1 331 ? 20.361 14.260 -9.529 1.00 58.31 331 ILE A O 1
ATOM 2661 N N . ASP A 1 332 ? 22.212 14.401 -8.313 1.00 47.00 332 ASP A N 1
ATOM 2662 C CA . ASP A 1 332 ? 23.096 13.681 -9.252 1.00 47.00 332 ASP A CA 1
ATOM 2663 C C . ASP A 1 332 ? 22.654 12.233 -9.551 1.00 47.00 332 ASP A C 1
ATOM 2665 O O . ASP A 1 332 ? 23.252 11.562 -10.384 1.00 47.00 332 ASP A O 1
ATOM 2669 N N . LYS A 1 333 ? 21.625 11.721 -8.859 1.00 50.44 333 LYS A N 1
ATOM 2670 C CA . LYS A 1 333 ? 21.062 10.384 -9.103 1.00 50.44 333 LYS A CA 1
ATOM 2671 C C . LYS A 1 333 ? 19.957 10.346 -10.154 1.00 50.44 333 LYS A C 1
ATOM 2673 O O . LYS A 1 333 ? 19.621 9.254 -10.591 1.00 50.44 333 LYS A O 1
ATOM 2678 N N . PHE A 1 334 ? 19.386 11.486 -10.527 1.00 51.25 334 PHE A N 1
ATOM 2679 C CA . PHE A 1 334 ? 18.405 11.536 -11.602 1.00 51.25 334 PHE A CA 1
ATOM 2680 C C . PHE A 1 334 ? 19.060 12.245 -12.781 1.00 51.25 334 PHE A C 1
ATOM 2682 O O . PHE A 1 334 ? 19.292 13.454 -12.714 1.00 51.25 334 PHE A O 1
ATOM 2689 N N . ASN A 1 335 ? 19.387 11.518 -13.852 1.00 49.12 335 ASN A N 1
ATOM 2690 C CA . ASN A 1 335 ? 19.735 12.195 -15.096 1.00 49.12 335 ASN A CA 1
ATOM 2691 C C . ASN A 1 335 ? 18.517 13.010 -15.524 1.00 49.12 335 ASN A C 1
ATOM 2693 O O . ASN A 1 335 ? 17.410 12.489 -15.633 1.00 49.12 335 ASN A O 1
ATOM 2697 N N . VAL A 1 336 ? 18.725 14.298 -15.780 1.00 48.75 336 VAL A N 1
ATOM 2698 C CA . VAL A 1 336 ? 17.674 15.174 -16.310 1.00 48.75 336 VAL A CA 1
ATOM 2699 C C . VAL A 1 336 ? 17.146 14.625 -17.642 1.00 48.75 336 VAL A C 1
ATOM 2701 O O . VAL A 1 336 ? 15.951 14.724 -17.899 1.00 48.75 336 VAL A O 1
ATOM 2704 N N . ASP A 1 337 ? 17.999 13.954 -18.421 1.00 45.16 337 ASP A N 1
ATOM 2705 C CA . ASP A 1 337 ? 17.624 13.254 -19.655 1.00 45.16 337 ASP A CA 1
ATOM 2706 C C . ASP A 1 337 ? 16.740 12.011 -19.411 1.00 45.16 337 ASP A C 1
ATOM 2708 O O . ASP A 1 337 ? 15.918 11.691 -20.262 1.00 45.16 337 ASP A O 1
ATOM 2712 N N . ASP A 1 338 ? 16.829 11.362 -18.239 1.00 48.69 338 ASP A N 1
ATOM 2713 C CA . ASP A 1 338 ? 15.919 10.271 -17.834 1.00 48.69 338 ASP A CA 1
ATOM 2714 C C . ASP A 1 338 ? 14.572 10.824 -17.311 1.00 48.69 338 ASP A C 1
ATOM 2716 O O . ASP A 1 338 ? 13.542 10.153 -17.379 1.00 48.69 338 ASP A O 1
ATOM 2720 N N . ILE A 1 339 ? 14.558 12.064 -16.798 1.00 50.31 339 ILE A N 1
ATOM 2721 C CA . ILE A 1 339 ? 13.353 12.771 -16.317 1.00 50.31 339 ILE A CA 1
ATOM 2722 C C . ILE A 1 339 ? 12.564 13.414 -17.475 1.00 50.31 339 ILE A C 1
ATOM 2724 O O . ILE A 1 339 ? 11.351 13.625 -17.372 1.00 50.31 339 ILE A O 1
ATOM 2728 N N . VAL A 1 340 ? 13.226 13.745 -18.586 1.00 50.44 340 VAL A N 1
ATOM 2729 C CA . VAL A 1 340 ? 12.592 14.309 -19.785 1.00 50.44 340 VAL A CA 1
ATOM 2730 C C . VAL A 1 340 ? 12.314 13.195 -20.793 1.00 50.44 340 VAL A C 1
ATOM 2732 O O . VAL A 1 340 ? 13.203 12.864 -21.570 1.00 50.44 340 VAL A O 1
ATOM 2735 N N . PRO A 1 341 ? 11.094 12.618 -20.835 1.00 56.16 341 PRO A N 1
ATOM 2736 C CA . PRO A 1 341 ? 10.592 12.231 -22.168 1.00 56.16 341 PRO A CA 1
ATOM 2737 C C . PRO A 1 341 ? 9.060 12.211 -22.375 1.00 56.16 341 PRO A C 1
ATOM 2739 O O . PRO A 1 341 ? 8.556 11.299 -23.023 1.00 56.16 341 PRO A O 1
ATOM 2742 N N . ILE A 1 342 ? 8.256 13.154 -21.864 1.00 59.06 342 ILE A N 1
ATOM 2743 C CA . ILE A 1 342 ? 6.799 12.905 -21.820 1.00 59.06 342 ILE A CA 1
ATOM 2744 C C . ILE A 1 342 ? 5.989 13.997 -22.510 1.00 59.06 342 ILE A C 1
ATOM 2746 O O . ILE A 1 342 ? 5.882 15.126 -22.034 1.00 59.06 342 ILE A O 1
ATOM 2750 N N . GLN A 1 343 ? 5.348 13.631 -23.626 1.00 59.12 343 GLN A N 1
ATOM 2751 C CA . GLN A 1 343 ? 4.262 14.384 -24.259 1.00 59.12 343 GLN A CA 1
ATOM 2752 C C . GLN A 1 343 ? 3.022 14.411 -23.344 1.00 59.12 343 GLN A C 1
ATOM 2754 O O . GLN A 1 343 ? 1.935 14.014 -23.753 1.00 59.12 343 GLN A O 1
ATOM 2759 N N . SER A 1 344 ? 3.169 14.870 -22.101 1.00 67.94 344 SER A N 1
ATOM 2760 C CA . SER A 1 344 ? 2.075 15.053 -21.156 1.00 67.94 344 SER A CA 1
ATOM 2761 C C . SER A 1 344 ? 1.217 16.213 -21.665 1.00 67.94 344 SER A C 1
ATOM 2763 O O . SER A 1 344 ? 1.469 17.397 -21.414 1.00 67.94 344 SER A O 1
ATOM 2765 N N . LYS A 1 345 ? 0.258 15.880 -22.534 1.00 82.62 345 LYS A N 1
ATOM 2766 C CA . LYS A 1 345 ? -0.662 16.848 -23.137 1.00 82.62 345 LYS A CA 1
ATOM 2767 C C . LYS A 1 345 ? -1.848 17.121 -22.226 1.00 82.62 345 LYS A C 1
ATOM 2769 O O . LYS A 1 345 ? -2.134 18.291 -21.990 1.00 82.62 345 LYS A O 1
ATOM 2774 N N . THR A 1 346 ? -2.444 16.073 -21.661 1.00 90.69 346 THR A N 1
ATOM 2775 C CA . THR A 1 346 ? -3.570 16.159 -20.723 1.00 90.69 346 THR A CA 1
ATOM 2776 C C . THR A 1 346 ? -3.281 15.489 -19.369 1.00 90.69 346 THR A C 1
ATOM 2778 O O . THR A 1 346 ? -3.901 14.472 -19.068 1.00 90.69 346 THR A O 1
ATOM 2781 N N . PRO A 1 347 ? -2.341 16.000 -18.546 1.00 91.62 347 PRO A N 1
ATOM 2782 C CA . PRO A 1 347 ? -2.176 15.507 -17.176 1.00 91.62 347 PRO A CA 1
ATOM 2783 C C . PRO A 1 347 ? -3.444 15.751 -16.331 1.00 91.62 347 PRO A C 1
ATOM 2785 O O . PRO A 1 347 ? -4.190 16.691 -16.626 1.00 91.62 347 PRO A O 1
ATOM 2788 N N . PRO A 1 348 ? -3.657 14.983 -15.246 1.00 94.12 348 PRO A N 1
ATOM 2789 C CA . PRO A 1 348 ? -2.803 13.898 -14.744 1.00 94.12 348 PRO A CA 1
ATOM 2790 C C . PRO A 1 348 ? -3.043 12.562 -15.469 1.00 94.12 348 PRO A C 1
ATOM 2792 O O . PRO A 1 348 ? -4.182 12.232 -15.778 1.00 94.12 348 PRO A O 1
ATOM 2795 N N . TYR A 1 349 ? -1.981 11.776 -15.686 1.00 94.94 349 TYR A N 1
ATOM 2796 C CA . TYR A 1 349 ? -2.067 10.406 -16.236 1.00 94.94 349 TYR A CA 1
ATOM 2797 C C . TYR A 1 349 ? -2.012 9.319 -15.158 1.00 94.94 349 TYR A C 1
ATOM 2799 O O . TYR A 1 349 ? -2.368 8.171 -15.403 1.00 94.94 349 TYR A O 1
ATOM 2807 N N . LEU A 1 350 ? -1.547 9.679 -13.964 1.00 96.81 350 LEU A N 1
ATOM 2808 C CA . LEU A 1 350 ? -1.345 8.776 -12.840 1.00 96.81 350 LEU A CA 1
ATOM 2809 C C . LEU A 1 350 ? -2.203 9.225 -11.655 1.00 96.81 350 LEU A C 1
ATOM 2811 O O . LEU A 1 350 ? -2.419 10.419 -11.446 1.00 96.81 350 LEU A O 1
ATOM 2815 N N . THR A 1 351 ? -2.676 8.274 -10.857 1.00 98.19 351 THR A N 1
ATOM 2816 C CA . THR A 1 351 ? -3.467 8.544 -9.653 1.00 98.19 351 THR A CA 1
ATOM 2817 C C . THR A 1 351 ? -3.016 7.656 -8.500 1.00 98.19 351 THR A C 1
ATOM 2819 O O . THR A 1 351 ? -2.634 6.514 -8.730 1.00 98.19 351 THR A O 1
ATOM 2822 N N . ALA A 1 352 ? -3.102 8.172 -7.272 1.00 98.62 352 ALA A N 1
ATOM 2823 C CA . ALA A 1 352 ? -2.938 7.390 -6.047 1.00 98.62 352 ALA A CA 1
ATOM 2824 C C . ALA A 1 352 ? -4.269 6.826 -5.510 1.00 98.62 352 ALA A C 1
ATOM 2826 O O . ALA A 1 352 ? -4.321 6.286 -4.406 1.00 98.62 352 ALA A O 1
ATOM 2827 N N . LYS A 1 353 ? -5.379 6.983 -6.250 1.00 98.62 353 LYS A N 1
ATOM 2828 C CA . LYS A 1 353 ? -6.694 6.502 -5.815 1.00 98.62 353 LYS A CA 1
ATOM 2829 C C . LYS A 1 353 ? -6.728 4.963 -5.806 1.00 98.62 353 LYS A C 1
ATOM 2831 O O . LYS A 1 353 ? -6.644 4.364 -6.886 1.00 98.62 353 LYS A O 1
ATOM 2836 N N . PRO A 1 354 ? -6.928 4.317 -4.644 1.00 98.69 354 PRO A N 1
ATOM 2837 C CA . PRO A 1 354 ? -6.910 2.867 -4.561 1.00 98.69 354 PRO A CA 1
ATOM 2838 C C . PRO A 1 354 ? -8.206 2.249 -5.095 1.00 98.69 354 PRO A C 1
ATOM 2840 O O . PRO A 1 354 ? -9.269 2.876 -5.096 1.00 98.69 354 PRO A O 1
ATOM 2843 N N . GLU A 1 355 ? -8.128 0.988 -5.502 1.00 98.50 355 GLU A N 1
ATOM 2844 C CA . GLU A 1 355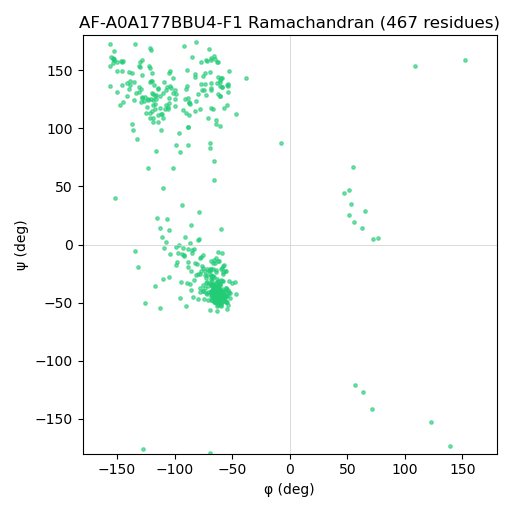 ? -9.290 0.098 -5.547 1.00 98.50 355 GLU A CA 1
ATOM 2845 C C . GLU A 1 355 ? -9.423 -0.608 -4.211 1.00 98.50 355 GLU A C 1
ATOM 2847 O O . GLU A 1 355 ? -8.422 -1.044 -3.642 1.00 98.50 355 GLU A O 1
ATOM 2852 N N . ILE A 1 356 ? -10.652 -0.691 -3.703 1.00 98.69 356 ILE A N 1
ATOM 2853 C CA . ILE A 1 356 ? -10.908 -1.218 -2.368 1.00 98.69 356 ILE A CA 1
ATOM 2854 C C . ILE A 1 356 ? -11.876 -2.387 -2.451 1.00 98.69 356 ILE A C 1
ATOM 2856 O O . ILE A 1 356 ? -12.986 -2.248 -2.965 1.00 98.69 356 ILE A O 1
ATOM 2860 N N . VAL A 1 357 ? -11.458 -3.523 -1.899 1.00 98.44 357 VAL A N 1
ATOM 2861 C CA . VAL A 1 357 ? -12.301 -4.701 -1.693 1.00 98.44 357 VAL A CA 1
ATOM 2862 C C . VAL A 1 357 ? -12.650 -4.799 -0.215 1.00 98.44 357 VAL A C 1
ATOM 2864 O O . VAL A 1 357 ? -11.767 -4.829 0.642 1.00 98.44 357 VAL A O 1
ATOM 2867 N N . HIS A 1 358 ? -13.946 -4.879 0.081 1.00 98.25 358 HIS A N 1
ATOM 2868 C CA . HIS A 1 358 ? -14.471 -5.142 1.419 1.00 98.25 358 HIS A CA 1
ATOM 2869 C C . HIS A 1 358 ? -14.907 -6.601 1.539 1.00 98.25 358 HIS A C 1
ATOM 2871 O O . HIS A 1 358 ? -15.659 -7.111 0.710 1.00 98.25 358 HIS A O 1
ATOM 2877 N N . LYS A 1 359 ? -14.454 -7.274 2.595 1.00 96.81 359 LYS A N 1
ATOM 2878 C CA . LYS A 1 359 ? -14.838 -8.644 2.935 1.00 96.81 359 LYS A CA 1
ATOM 2879 C C . LYS A 1 359 ? -15.044 -8.766 4.436 1.00 96.81 359 LYS A C 1
ATOM 2881 O O . LYS A 1 359 ? -14.231 -8.310 5.229 1.00 96.81 359 LYS A O 1
ATOM 2886 N N . LYS A 1 360 ? -16.097 -9.461 4.850 1.00 97.00 360 LYS A N 1
ATOM 2887 C CA . LYS A 1 360 ? -16.247 -9.904 6.238 1.00 97.00 360 LYS A CA 1
ATOM 2888 C C . LYS A 1 360 ? -15.403 -11.157 6.482 1.00 97.00 360 LYS A C 1
ATOM 2890 O O . LYS A 1 360 ? -15.501 -12.116 5.715 1.00 97.00 360 LYS A O 1
ATOM 2895 N N . ILE A 1 361 ? -14.600 -11.147 7.542 1.00 96.31 361 ILE A N 1
ATOM 2896 C CA . ILE A 1 361 ? -13.799 -12.298 7.961 1.00 96.31 361 ILE A CA 1
ATOM 2897 C C . ILE A 1 361 ? -14.707 -13.339 8.613 1.00 96.31 361 ILE A C 1
ATOM 2899 O O . ILE A 1 361 ? -15.543 -13.037 9.466 1.00 96.31 361 ILE A O 1
ATOM 2903 N N . THR A 1 362 ? -14.526 -14.588 8.207 1.00 94.81 362 THR A N 1
ATOM 2904 C CA . THR A 1 362 ? -15.270 -15.749 8.688 1.00 94.81 362 THR A CA 1
ATOM 2905 C C . THR A 1 362 ? -14.321 -16.784 9.283 1.00 94.81 362 THR A C 1
ATOM 2907 O O . THR A 1 362 ? -13.112 -16.730 9.086 1.00 94.81 362 THR A O 1
ATOM 2910 N N . LYS A 1 363 ? -14.871 -17.796 9.962 1.00 92.25 363 LYS A N 1
ATOM 2911 C CA . LYS A 1 363 ? -14.099 -18.951 10.457 1.00 92.25 363 LYS A CA 1
ATOM 2912 C C . LYS A 1 363 ? -13.435 -19.790 9.354 1.00 92.25 363 LYS A C 1
ATOM 2914 O O . LYS A 1 363 ? -12.634 -20.661 9.663 1.00 92.25 363 LYS A O 1
ATOM 2919 N N . HIS A 1 364 ? -13.835 -19.587 8.099 1.00 94.62 364 HIS A N 1
ATOM 2920 C CA . HIS A 1 364 ? -13.284 -20.298 6.952 1.00 94.62 364 HIS A CA 1
ATOM 2921 C C . HIS A 1 364 ? -12.060 -19.591 6.379 1.00 94.62 364 HIS A C 1
ATOM 2923 O O . HIS A 1 364 ? -11.298 -20.218 5.662 1.00 94.62 364 HIS A O 1
ATOM 2929 N N . ASP A 1 365 ? -11.858 -18.309 6.668 1.00 95.94 365 ASP A N 1
ATOM 2930 C CA . ASP A 1 365 ? -10.696 -17.573 6.184 1.00 95.94 365 ASP A CA 1
ATOM 2931 C C . ASP A 1 365 ? -9.486 -17.955 7.045 1.00 95.94 365 ASP A C 1
ATOM 2933 O O . ASP A 1 365 ? -9.503 -17.754 8.256 1.00 95.94 365 ASP A O 1
ATOM 2937 N N . CYS A 1 366 ? -8.470 -18.569 6.435 1.00 95.44 366 CYS A N 1
ATOM 2938 C CA . CYS A 1 366 ? -7.327 -19.134 7.154 1.00 95.44 366 CYS A CA 1
ATOM 2939 C C . CYS A 1 366 ? -6.157 -18.157 7.208 1.00 95.44 366 CYS A C 1
ATOM 2941 O O . CYS A 1 366 ? -5.552 -17.978 8.262 1.00 95.44 366 CYS A O 1
ATOM 2943 N N . PHE A 1 367 ? -5.819 -17.539 6.076 1.00 98.12 367 PHE A N 1
ATOM 2944 C CA . PHE A 1 367 ? -4.710 -16.596 6.009 1.00 98.12 367 PHE A CA 1
ATOM 2945 C C . PHE A 1 367 ? -4.842 -15.600 4.855 1.00 98.12 367 PHE A C 1
ATOM 2947 O O . PHE A 1 367 ? -5.443 -15.891 3.822 1.00 98.12 367 PHE A O 1
ATOM 2954 N N . LEU A 1 368 ? -4.225 -14.437 5.029 1.00 98.69 368 LEU A N 1
ATOM 2955 C CA . LEU A 1 368 ? -4.041 -13.394 4.027 1.00 98.69 368 LEU A CA 1
ATOM 2956 C C . LEU A 1 368 ? -2.548 -13.259 3.723 1.00 98.69 368 LEU A C 1
ATOM 2958 O O . LEU A 1 368 ? -1.748 -13.162 4.651 1.00 98.69 368 LEU A O 1
ATOM 2962 N N . ILE A 1 369 ? -2.188 -13.197 2.443 1.00 98.75 369 ILE A N 1
ATOM 2963 C CA . ILE A 1 369 ? -0.850 -12.816 1.980 1.00 98.75 369 ILE A CA 1
ATOM 2964 C C . ILE A 1 369 ? -0.950 -11.447 1.320 1.00 98.75 369 ILE A C 1
ATOM 2966 O O . ILE A 1 369 ? -1.791 -11.258 0.445 1.00 98.75 369 ILE A O 1
ATOM 2970 N N . ILE A 1 370 ? -0.075 -10.525 1.704 1.00 98.50 370 ILE A N 1
ATOM 2971 C CA . ILE A 1 370 ? 0.183 -9.267 1.001 1.00 98.50 370 ILE A CA 1
ATOM 2972 C C . ILE A 1 370 ? 1.656 -9.302 0.614 1.00 98.50 370 ILE A C 1
ATOM 2974 O O . ILE A 1 370 ? 2.487 -9.610 1.470 1.00 98.50 370 ILE A O 1
ATOM 2978 N N . ALA A 1 371 ? 1.992 -9.020 -0.642 1.00 98.56 371 ALA A N 1
ATOM 2979 C CA . ALA A 1 371 ? 3.387 -8.947 -1.079 1.00 98.56 371 ALA A CA 1
ATOM 2980 C C . ALA A 1 371 ? 3.600 -7.958 -2.236 1.00 98.56 371 ALA A C 1
ATOM 2982 O O . ALA A 1 371 ? 2.644 -7.659 -2.961 1.00 98.56 371 ALA A O 1
ATOM 2983 N N . SER A 1 372 ? 4.837 -7.465 -2.380 1.00 98.31 372 SER A N 1
ATOM 2984 C CA . SER A 1 372 ? 5.309 -6.730 -3.566 1.00 98.31 372 SER A CA 1
ATOM 2985 C C . SER A 1 372 ? 5.438 -7.654 -4.781 1.00 98.31 372 SER A C 1
ATOM 2987 O O . SER A 1 372 ? 5.343 -8.885 -4.660 1.00 98.31 372 SER A O 1
ATOM 2989 N N . ASP A 1 373 ? 5.614 -7.068 -5.964 1.00 96.62 373 ASP A N 1
ATOM 2990 C CA . ASP A 1 373 ? 5.739 -7.804 -7.225 1.00 96.62 373 ASP A CA 1
ATOM 2991 C C . ASP A 1 373 ? 6.941 -8.770 -7.219 1.00 96.62 373 ASP A C 1
ATOM 2993 O O . ASP A 1 373 ? 6.833 -9.889 -7.724 1.00 96.62 373 ASP A O 1
ATOM 2997 N N . GLY A 1 374 ? 8.011 -8.443 -6.487 1.00 96.81 374 GLY A N 1
ATOM 2998 C CA . GLY A 1 374 ? 9.189 -9.284 -6.308 1.00 96.81 374 GLY A CA 1
ATOM 2999 C C . GLY A 1 374 ? 8.891 -10.665 -5.726 1.00 96.81 374 GLY A C 1
ATOM 3000 O O . GLY A 1 374 ? 9.708 -11.572 -5.859 1.00 96.81 374 GLY A O 1
ATOM 3001 N N . ILE A 1 375 ? 7.720 -10.871 -5.117 1.00 97.88 375 ILE A N 1
ATOM 3002 C CA . ILE A 1 375 ? 7.205 -12.203 -4.778 1.00 97.88 375 ILE A CA 1
ATOM 3003 C C . ILE A 1 375 ? 6.356 -12.770 -5.921 1.00 97.88 375 ILE A C 1
ATOM 3005 O O . ILE A 1 375 ? 6.605 -13.889 -6.379 1.00 97.88 375 ILE A O 1
ATOM 3009 N N . TRP A 1 376 ? 5.357 -12.020 -6.387 1.00 96.69 376 TRP A N 1
ATOM 3010 C CA . TRP A 1 376 ? 4.338 -12.506 -7.324 1.00 96.69 376 TRP A CA 1
ATOM 3011 C C . TRP A 1 376 ? 4.854 -12.792 -8.738 1.00 96.69 376 TRP A C 1
ATOM 3013 O O . TRP A 1 376 ? 4.253 -13.608 -9.437 1.00 96.69 376 TRP A O 1
ATOM 3023 N N . GLU A 1 377 ? 5.963 -12.180 -9.145 1.00 93.69 377 GLU A N 1
ATOM 3024 C CA . GLU A 1 377 ? 6.595 -12.408 -10.448 1.00 93.69 377 GLU A CA 1
ATOM 3025 C C . GLU A 1 377 ? 7.496 -13.653 -10.476 1.00 93.69 377 GLU A C 1
ATOM 3027 O O . GLU A 1 377 ? 7.828 -14.164 -11.546 1.00 93.69 377 GLU A O 1
ATOM 3032 N N . THR A 1 378 ? 7.881 -14.189 -9.312 1.00 91.62 378 THR A N 1
ATOM 3033 C CA . THR A 1 378 ? 8.854 -15.298 -9.240 1.00 91.62 378 THR A CA 1
ATOM 3034 C C . THR A 1 378 ? 8.233 -16.671 -9.458 1.00 91.62 378 THR A C 1
ATOM 3036 O O . THR A 1 378 ? 8.883 -17.582 -9.975 1.00 91.62 378 THR A O 1
ATOM 3039 N N . MET A 1 379 ? 6.971 -16.849 -9.069 1.00 90.25 379 MET A N 1
ATOM 3040 C CA . MET A 1 379 ? 6.239 -18.094 -9.253 1.00 90.25 379 MET A CA 1
ATOM 3041 C C . MET A 1 379 ? 4.732 -17.863 -9.291 1.00 90.25 379 MET A C 1
ATOM 3043 O O . MET A 1 379 ? 4.219 -16.852 -8.819 1.00 90.25 379 MET A O 1
ATOM 3047 N N . ARG A 1 380 ? 4.001 -18.843 -9.838 1.00 93.50 380 ARG A N 1
ATOM 3048 C CA . ARG A 1 380 ? 2.537 -18.788 -9.924 1.00 93.50 380 ARG A CA 1
ATOM 3049 C C . ARG A 1 380 ? 1.915 -18.554 -8.552 1.00 93.50 380 ARG A C 1
ATOM 3051 O O . ARG A 1 380 ? 2.280 -19.216 -7.579 1.00 93.50 380 ARG A O 1
ATOM 3058 N N . THR A 1 381 ? 0.919 -17.675 -8.512 1.00 95.44 381 THR A N 1
ATOM 3059 C CA . THR A 1 381 ? 0.184 -17.317 -7.297 1.00 95.44 381 THR A CA 1
ATOM 3060 C C . THR A 1 381 ? -0.338 -18.549 -6.563 1.00 95.44 381 THR A C 1
ATOM 3062 O O . THR A 1 381 ? -0.202 -18.638 -5.346 1.00 95.44 381 THR A O 1
ATOM 3065 N N . GLU A 1 382 ? -0.856 -19.544 -7.282 1.00 95.12 382 GLU A N 1
ATOM 3066 C CA . GLU A 1 382 ? -1.363 -20.775 -6.681 1.00 95.12 382 GLU A CA 1
ATOM 3067 C C . GLU A 1 382 ? -0.270 -21.535 -5.928 1.00 95.12 382 GLU A C 1
ATOM 3069 O O . GLU A 1 382 ? -0.537 -22.050 -4.845 1.00 95.12 382 GLU A O 1
ATOM 3074 N N . ASN A 1 383 ? 0.962 -21.573 -6.442 1.00 94.56 383 ASN A N 1
ATOM 3075 C CA . ASN A 1 383 ? 2.068 -22.270 -5.786 1.00 94.56 383 ASN A CA 1
ATOM 3076 C C . ASN A 1 383 ? 2.415 -21.613 -4.445 1.00 94.56 383 ASN A C 1
ATOM 3078 O O . ASN A 1 383 ? 2.575 -22.317 -3.452 1.00 94.56 383 ASN A O 1
ATOM 3082 N N . ILE A 1 384 ? 2.453 -20.276 -4.393 1.00 96.12 384 ILE A N 1
ATOM 3083 C CA . ILE A 1 384 ? 2.702 -19.516 -3.155 1.00 96.12 384 ILE A CA 1
ATOM 3084 C C . ILE A 1 384 ? 1.592 -19.788 -2.135 1.00 96.12 384 ILE A C 1
ATOM 3086 O O . ILE A 1 384 ? 1.863 -20.065 -0.967 1.00 96.12 384 ILE A O 1
ATOM 3090 N N . MET A 1 385 ? 0.333 -19.763 -2.575 1.00 97.12 385 MET A N 1
ATOM 3091 C CA . MET A 1 385 ? -0.813 -20.006 -1.697 1.00 97.12 385 MET A CA 1
ATOM 3092 C C . MET A 1 385 ? -0.809 -21.427 -1.125 1.00 97.12 385 MET A C 1
ATOM 3094 O O . MET A 1 385 ? -1.042 -21.613 0.071 1.00 97.12 385 MET A O 1
ATOM 3098 N N . HIS A 1 386 ? -0.505 -22.433 -1.949 1.00 94.25 386 HIS A N 1
ATOM 3099 C CA . HIS A 1 386 ? -0.352 -23.803 -1.468 1.00 94.25 386 HIS A CA 1
ATOM 3100 C C . HIS A 1 386 ? 0.848 -23.932 -0.528 1.00 94.25 386 HIS A C 1
ATOM 3102 O O . HIS A 1 386 ? 0.766 -24.703 0.426 1.00 94.25 386 HIS A O 1
ATOM 3108 N N . LEU A 1 387 ? 1.940 -23.192 -0.768 1.00 92.56 387 LEU A N 1
ATOM 3109 C CA . LEU A 1 387 ? 3.163 -23.273 0.035 1.00 92.56 387 LEU A CA 1
ATOM 3110 C C . LEU A 1 387 ? 2.889 -22.806 1.457 1.00 92.56 387 LEU A C 1
ATOM 3112 O O . LEU A 1 387 ? 3.220 -23.501 2.416 1.00 92.56 387 LEU A O 1
ATOM 3116 N N . VAL A 1 388 ? 2.207 -21.669 1.584 1.00 94.75 388 VAL A N 1
ATOM 3117 C CA . VAL A 1 388 ? 1.786 -21.139 2.881 1.00 94.75 388 VAL A CA 1
ATOM 3118 C C . VAL A 1 388 ? 0.756 -22.053 3.541 1.00 94.75 388 VAL A C 1
ATOM 3120 O O . VAL A 1 388 ? 0.894 -22.360 4.721 1.00 94.75 388 VAL A O 1
ATOM 3123 N N . ASN A 1 389 ? -0.238 -22.556 2.802 1.00 93.94 389 ASN A N 1
ATOM 3124 C CA . ASN A 1 389 ? -1.230 -23.473 3.370 1.00 93.94 389 ASN A CA 1
ATOM 3125 C C . ASN A 1 389 ? -0.605 -24.786 3.867 1.00 93.94 389 ASN A C 1
ATOM 3127 O O . ASN A 1 389 ? -0.965 -25.254 4.943 1.00 93.94 389 ASN A O 1
ATOM 3131 N N . GLY A 1 390 ? 0.326 -25.369 3.109 1.00 88.94 390 GLY A N 1
ATOM 3132 C CA . GLY A 1 390 ? 1.095 -26.535 3.538 1.00 88.94 390 GLY A CA 1
ATOM 3133 C C . GLY A 1 390 ? 1.852 -26.244 4.830 1.00 88.94 390 GLY A C 1
ATOM 3134 O O . GLY A 1 390 ? 1.738 -26.998 5.797 1.00 88.94 390 GLY A O 1
ATOM 3135 N N . HIS A 1 391 ? 2.499 -25.076 4.896 1.00 88.69 391 HIS A N 1
ATOM 3136 C CA . HIS A 1 391 ? 3.269 -24.663 6.064 1.00 88.69 391 HIS A CA 1
ATOM 3137 C C . HIS A 1 391 ? 2.392 -24.498 7.307 1.00 88.69 391 HIS A C 1
ATOM 3139 O O . HIS A 1 391 ? 2.692 -25.051 8.363 1.00 88.69 391 HIS A O 1
ATOM 3145 N N . ILE A 1 392 ? 1.239 -23.847 7.166 1.00 89.12 392 ILE A N 1
ATOM 3146 C CA . ILE A 1 392 ? 0.263 -23.692 8.251 1.00 89.12 392 ILE A CA 1
ATOM 3147 C C . ILE A 1 392 ? -0.311 -25.045 8.703 1.00 89.12 392 ILE A C 1
ATOM 3149 O O . ILE A 1 392 ? -0.621 -25.216 9.879 1.00 89.12 392 ILE A O 1
ATOM 3153 N N . MET A 1 393 ? -0.468 -26.004 7.787 1.00 84.31 393 MET A N 1
ATOM 3154 C CA . MET A 1 393 ? -0.995 -27.343 8.075 1.00 84.31 393 MET A CA 1
ATOM 3155 C C . MET A 1 393 ? 0.071 -28.345 8.529 1.00 84.31 393 MET A C 1
ATOM 3157 O O . MET A 1 393 ? -0.272 -29.509 8.732 1.00 84.31 393 MET A O 1
ATOM 3161 N N . SER A 1 394 ? 1.337 -27.926 8.643 1.00 75.88 394 SER A N 1
ATOM 3162 C CA . SER A 1 394 ? 2.480 -28.820 8.882 1.00 75.88 394 SER A CA 1
ATOM 3163 C C . SER A 1 394 ? 2.554 -29.975 7.869 1.00 75.88 394 SER A C 1
ATOM 3165 O O . SER A 1 394 ? 2.938 -31.093 8.199 1.00 75.88 394 SER A O 1
ATOM 3167 N N . LYS A 1 395 ? 2.155 -29.705 6.621 1.00 58.72 395 LYS A N 1
ATOM 3168 C CA . LYS A 1 395 ? 2.255 -30.614 5.476 1.00 58.72 395 LYS A CA 1
ATOM 3169 C C . LYS A 1 395 ? 3.155 -29.953 4.441 1.00 58.72 395 LYS A C 1
ATOM 3171 O O . LYS A 1 395 ? 2.699 -29.026 3.776 1.00 58.72 395 LYS A O 1
ATOM 3176 N N . GLU A 1 396 ? 4.399 -30.403 4.281 1.00 53.09 396 GLU A N 1
ATOM 3177 C CA . GLU A 1 396 ? 5.217 -29.924 3.160 1.00 53.09 396 GLU A CA 1
ATOM 3178 C C . GLU A 1 396 ? 4.485 -30.124 1.831 1.00 53.09 396 GLU A C 1
ATOM 3180 O O . GLU A 1 396 ? 3.860 -31.164 1.609 1.00 53.09 396 GLU A O 1
ATOM 3185 N N . ILE A 1 397 ? 4.564 -29.129 0.936 1.00 50.44 397 ILE A N 1
ATOM 3186 C CA . ILE A 1 397 ? 4.340 -29.415 -0.480 1.00 50.44 397 ILE A CA 1
ATOM 3187 C C . ILE A 1 397 ? 5.517 -30.304 -0.879 1.00 50.44 397 ILE A C 1
ATOM 3189 O O . ILE A 1 397 ? 6.652 -29.830 -0.819 1.00 50.44 397 ILE A O 1
ATOM 3193 N N . PRO A 1 398 ? 5.292 -31.561 -1.288 1.00 48.62 398 PRO A N 1
ATOM 3194 C CA . PRO A 1 398 ? 6.373 -32.353 -1.840 1.00 48.62 398 PRO A CA 1
ATOM 3195 C C . PRO A 1 398 ? 6.928 -31.615 -3.062 1.00 48.62 398 PRO A C 1
ATOM 3197 O O . PRO A 1 398 ? 6.135 -31.143 -3.881 1.00 48.62 398 PRO A O 1
ATOM 3200 N N . ASP A 1 399 ? 8.256 -31.534 -3.199 1.00 50.78 399 ASP A N 1
ATOM 3201 C CA . ASP A 1 399 ? 8.915 -31.057 -4.423 1.00 50.78 399 ASP A CA 1
ATOM 3202 C C . ASP A 1 399 ? 8.168 -31.549 -5.667 1.00 50.78 399 ASP A C 1
ATOM 3204 O O . ASP A 1 399 ? 7.685 -32.690 -5.680 1.00 50.78 399 ASP A O 1
ATOM 3208 N N . SER A 1 400 ? 8.097 -30.723 -6.722 1.00 49.16 400 SER A N 1
ATOM 3209 C CA . SER A 1 400 ? 7.521 -31.145 -8.003 1.00 49.16 400 SER A CA 1
ATOM 3210 C C . SER A 1 400 ? 8.093 -32.513 -8.363 1.00 49.16 400 SER A C 1
ATOM 3212 O O . SER A 1 400 ? 9.301 -32.634 -8.573 1.00 49.16 400 SER A O 1
ATOM 3214 N N . PHE A 1 401 ? 7.244 -33.543 -8.349 1.00 54.88 401 PHE A N 1
ATOM 3215 C CA . PHE A 1 401 ? 7.693 -34.910 -8.546 1.00 54.88 401 PHE A CA 1
ATOM 3216 C C . PHE A 1 401 ? 8.256 -35.013 -9.961 1.00 54.88 401 PHE A C 1
ATOM 3218 O O . PHE A 1 401 ? 7.508 -34.948 -10.933 1.00 54.88 401 PHE A O 1
ATOM 3225 N N . GLN A 1 402 ? 9.578 -35.113 -10.061 1.00 59.91 402 GLN A N 1
ATOM 3226 C CA . GLN A 1 402 ? 10.280 -35.421 -11.296 1.00 59.91 402 GLN A CA 1
ATOM 3227 C C . GLN A 1 402 ? 10.359 -36.948 -11.364 1.00 59.91 402 GLN A C 1
ATOM 3229 O O . GLN A 1 402 ? 11.135 -37.531 -10.603 1.00 59.91 402 GLN A O 1
ATOM 3234 N N . PRO A 1 403 ? 9.506 -37.620 -12.160 1.00 57.16 403 PRO A N 1
ATOM 3235 C CA . PRO A 1 403 ? 9.701 -39.035 -12.418 1.00 57.16 403 PRO A CA 1
ATOM 3236 C C . PRO A 1 403 ? 11.038 -39.221 -13.135 1.00 57.16 403 PRO A C 1
ATOM 3238 O O . PRO A 1 403 ? 11.288 -38.577 -14.152 1.00 57.16 403 PRO A O 1
ATOM 3241 N N . ASP A 1 404 ? 11.866 -40.126 -12.624 1.00 70.44 404 ASP A N 1
ATOM 3242 C CA . ASP A 1 404 ? 12.908 -40.753 -13.435 1.00 70.44 404 ASP A CA 1
ATOM 3243 C C . ASP A 1 404 ? 12.243 -41.695 -14.471 1.00 70.44 404 ASP A C 1
ATOM 3245 O O . ASP A 1 404 ? 11.013 -41.828 -14.495 1.00 70.44 404 ASP A O 1
ATOM 3249 N N . ASP A 1 405 ? 13.027 -42.382 -15.311 1.00 64.38 405 ASP A N 1
ATOM 3250 C CA . ASP A 1 405 ? 12.537 -43.458 -16.194 1.00 64.38 405 ASP A CA 1
ATOM 3251 C C . ASP A 1 405 ? 12.046 -44.672 -15.364 1.00 64.38 405 ASP A C 1
ATOM 3253 O O . ASP A 1 405 ? 12.682 -45.724 -15.282 1.00 64.38 405 ASP A O 1
ATOM 3257 N N . GLU A 1 406 ? 10.898 -44.516 -14.703 1.00 81.12 406 GLU A N 1
ATOM 3258 C CA . GLU A 1 406 ? 10.280 -45.470 -13.783 1.00 81.12 406 GLU A CA 1
ATOM 3259 C C . GLU A 1 406 ? 8.869 -45.860 -14.245 1.00 81.12 406 GLU A C 1
ATOM 3261 O O . GLU A 1 406 ? 8.144 -45.107 -14.896 1.00 81.12 406 GLU A O 1
ATOM 3266 N N . THR A 1 407 ? 8.425 -47.059 -13.862 1.00 86.81 407 THR A N 1
ATOM 3267 C CA . THR A 1 407 ? 7.046 -47.496 -14.125 1.00 86.81 407 THR A CA 1
ATOM 3268 C C . THR A 1 407 ? 6.030 -46.715 -13.281 1.00 86.81 407 THR A C 1
ATOM 3270 O O . THR A 1 407 ? 6.287 -46.392 -12.120 1.00 86.81 407 THR A O 1
ATOM 3273 N N . LEU A 1 408 ? 4.825 -46.505 -13.821 1.00 82.06 408 LEU A N 1
ATOM 3274 C CA . LEU A 1 408 ? 3.697 -45.828 -13.156 1.00 82.06 408 LEU A CA 1
ATOM 3275 C C . LEU A 1 408 ? 3.376 -46.364 -11.747 1.00 82.06 408 LEU A C 1
ATOM 3277 O O . LEU A 1 408 ? 2.976 -45.594 -10.876 1.00 82.06 408 LEU A O 1
ATOM 3281 N N . SER A 1 409 ? 3.567 -47.663 -11.501 1.00 80.38 409 SER A N 1
ATOM 3282 C CA . SER A 1 409 ? 3.362 -48.277 -10.181 1.00 80.38 409 SER A CA 1
ATOM 3283 C C . SER A 1 409 ? 4.376 -47.791 -9.142 1.00 80.38 409 SER A C 1
ATOM 3285 O O . SER A 1 409 ? 3.998 -47.492 -8.011 1.00 80.38 409 SER A O 1
ATOM 3287 N N . VAL A 1 410 ? 5.646 -47.652 -9.533 1.00 79.81 410 VAL A N 1
ATOM 3288 C CA . VAL A 1 410 ? 6.733 -47.144 -8.682 1.00 79.81 410 VAL A CA 1
ATOM 3289 C C . VAL A 1 410 ? 6.519 -45.664 -8.385 1.00 79.81 410 VAL A C 1
ATOM 3291 O O . VAL A 1 410 ? 6.575 -45.256 -7.224 1.00 79.81 410 VAL A O 1
ATOM 3294 N N . ILE A 1 411 ? 6.153 -44.883 -9.405 1.00 79.88 411 ILE A N 1
ATOM 3295 C CA . ILE A 1 411 ? 5.757 -43.479 -9.252 1.00 79.88 411 ILE A CA 1
ATOM 3296 C C . ILE A 1 411 ? 4.606 -43.353 -8.239 1.00 79.88 411 ILE A C 1
ATOM 3298 O O . ILE A 1 411 ? 4.699 -42.590 -7.276 1.00 79.88 411 ILE A O 1
ATOM 3302 N N . HIS A 1 412 ? 3.545 -44.152 -8.393 1.00 78.50 412 HIS A N 1
ATOM 3303 C CA . HIS A 1 412 ? 2.391 -44.142 -7.492 1.00 78.50 412 HIS A CA 1
ATOM 3304 C C . HIS A 1 412 ? 2.755 -44.534 -6.050 1.00 78.50 412 HIS A C 1
ATOM 3306 O O . HIS A 1 412 ? 2.262 -43.928 -5.094 1.00 78.50 412 HIS A O 1
ATOM 3312 N N . GLN A 1 413 ? 3.646 -45.511 -5.872 1.00 77.69 413 GLN A N 1
ATOM 3313 C CA . GLN A 1 413 ? 4.105 -45.945 -4.556 1.00 77.69 413 GLN A CA 1
ATOM 3314 C C . GLN A 1 413 ? 4.953 -44.865 -3.865 1.00 77.69 413 GLN A C 1
ATOM 3316 O O . GLN A 1 413 ? 4.737 -44.591 -2.683 1.00 77.69 413 GLN A O 1
ATOM 3321 N N . ARG A 1 414 ? 5.852 -44.193 -4.600 1.00 73.69 414 ARG A N 1
ATOM 3322 C CA . ARG A 1 414 ? 6.667 -43.075 -4.087 1.00 73.69 414 ARG A CA 1
ATOM 3323 C C . ARG A 1 414 ? 5.804 -41.867 -3.722 1.00 73.69 414 ARG A C 1
ATOM 3325 O O . ARG A 1 414 ? 6.012 -41.278 -2.664 1.00 73.69 414 ARG A O 1
ATOM 3332 N N . LEU A 1 415 ? 4.804 -41.529 -4.539 1.00 70.38 415 LEU A N 1
ATOM 3333 C CA . LEU A 1 415 ? 3.825 -40.479 -4.223 1.00 70.38 415 LEU A CA 1
ATOM 3334 C C . LEU A 1 415 ? 3.007 -40.827 -2.967 1.00 70.38 415 LEU A C 1
ATOM 3336 O O . LEU A 1 415 ? 2.822 -39.988 -2.088 1.00 70.38 415 LEU A O 1
ATOM 3340 N N . SER A 1 416 ? 2.584 -42.087 -2.836 1.00 68.44 416 SER A N 1
ATOM 3341 C CA . SER A 1 416 ? 1.830 -42.571 -1.670 1.00 68.44 416 SER A CA 1
ATOM 3342 C C . SER A 1 416 ? 2.653 -42.587 -0.379 1.00 68.44 416 SER A C 1
ATOM 3344 O O . SER A 1 416 ? 2.096 -42.395 0.700 1.00 68.44 416 SER A O 1
ATOM 3346 N N . GLN A 1 417 ? 3.966 -42.819 -0.467 1.00 63.16 417 GLN A N 1
ATOM 3347 C CA . GLN A 1 417 ? 4.888 -42.727 0.669 1.00 63.16 417 GLN A CA 1
ATOM 3348 C C . GLN A 1 417 ? 5.197 -41.273 1.042 1.00 63.16 417 GLN A C 1
ATOM 3350 O O . GLN A 1 417 ? 5.201 -40.952 2.227 1.00 63.16 417 GLN A O 1
ATOM 3355 N N . ARG A 1 418 ? 5.374 -40.382 0.054 1.00 61.84 418 ARG A N 1
ATOM 3356 C CA . ARG A 1 418 ? 5.544 -38.935 0.280 1.00 61.84 418 ARG A CA 1
ATOM 3357 C C . ARG A 1 418 ? 4.362 -38.318 1.025 1.00 61.84 418 ARG A C 1
ATOM 3359 O O . ARG A 1 418 ? 4.574 -37.575 1.969 1.00 61.84 418 ARG A O 1
ATOM 3366 N N . ASN A 1 419 ? 3.133 -38.710 0.687 1.00 56.78 419 ASN A N 1
ATOM 3367 C CA . ASN A 1 419 ? 1.927 -38.253 1.389 1.00 56.78 419 ASN A CA 1
ATOM 3368 C C . ASN A 1 419 ? 1.839 -38.679 2.870 1.00 56.78 419 ASN A C 1
ATOM 3370 O O . ASN A 1 419 ? 0.950 -38.203 3.573 1.00 56.78 419 ASN A O 1
ATOM 3374 N N . LYS A 1 420 ? 2.694 -39.600 3.340 1.00 51.38 420 LYS A N 1
ATOM 3375 C CA . LYS A 1 420 ? 2.681 -40.126 4.717 1.00 51.38 420 LYS A CA 1
ATOM 3376 C C . LYS A 1 420 ? 3.788 -39.560 5.612 1.00 51.38 420 LYS A C 1
ATOM 3378 O O . LYS A 1 420 ? 3.783 -39.864 6.800 1.00 51.38 420 LYS A O 1
ATOM 3383 N N . LEU A 1 421 ? 4.740 -38.802 5.068 1.00 46.59 421 LEU A N 1
ATOM 3384 C CA . LEU A 1 421 ? 5.822 -38.209 5.851 1.00 46.59 421 LEU A CA 1
ATOM 3385 C C . LEU A 1 421 ? 5.355 -36.856 6.406 1.00 46.59 421 LEU A C 1
ATOM 3387 O O . LEU A 1 421 ? 5.156 -35.912 5.648 1.00 46.59 421 LEU A O 1
ATOM 3391 N N . GLU A 1 422 ? 5.168 -36.776 7.724 1.00 43.03 422 GLU A N 1
ATOM 3392 C CA . GLU A 1 422 ? 5.151 -35.499 8.443 1.00 43.03 422 GLU A CA 1
ATOM 3393 C C . GLU A 1 422 ? 6.587 -34.967 8.457 1.00 43.03 422 GLU A C 1
ATOM 3395 O O . GLU A 1 422 ? 7.467 -35.543 9.100 1.00 43.03 422 GLU A O 1
ATOM 3400 N N . THR A 1 423 ? 6.851 -33.910 7.698 1.00 46.19 423 THR A N 1
ATOM 3401 C CA . THR A 1 423 ? 8.150 -33.236 7.675 1.00 46.19 423 THR A CA 1
ATOM 3402 C C . THR A 1 423 ? 8.058 -31.893 8.393 1.00 46.19 423 THR A C 1
ATOM 3404 O O . THR A 1 423 ? 7.096 -31.139 8.245 1.00 46.19 423 THR A O 1
ATOM 3407 N N . SER A 1 424 ? 9.057 -31.616 9.233 1.00 44.12 424 SER A N 1
ATOM 3408 C CA . SER A 1 424 ? 9.198 -30.350 9.948 1.00 44.12 424 SER A CA 1
ATOM 3409 C C . SER A 1 424 ? 9.832 -29.309 9.030 1.00 44.12 424 SER A C 1
ATOM 3411 O O . SER A 1 424 ? 10.947 -29.521 8.553 1.00 44.12 424 SER A O 1
ATOM 3413 N N . TYR A 1 425 ? 9.164 -28.176 8.830 1.00 53.97 425 TYR A N 1
ATOM 3414 C CA . TYR A 1 425 ? 9.758 -27.028 8.149 1.00 53.97 425 TYR A CA 1
ATOM 3415 C C . TYR A 1 425 ? 11.017 -26.552 8.893 1.00 53.97 425 TYR A C 1
ATOM 3417 O O . TYR A 1 425 ? 11.008 -26.443 10.115 1.00 53.97 425 TYR A O 1
ATOM 3425 N N . GLU A 1 426 ? 12.102 -26.255 8.163 1.00 53.16 426 GLU A N 1
ATOM 3426 C CA . GLU A 1 426 ? 13.351 -25.728 8.755 1.00 53.16 426 GLU A CA 1
ATOM 3427 C C . GLU A 1 426 ? 13.172 -24.343 9.412 1.00 53.16 426 GLU A C 1
ATOM 3429 O O . GLU A 1 426 ? 13.970 -23.978 10.272 1.00 53.16 426 GLU A O 1
ATOM 3434 N N . ASN A 1 427 ? 12.163 -23.565 8.994 1.00 60.91 427 ASN A N 1
ATOM 3435 C CA . ASN A 1 427 ? 11.923 -22.189 9.438 1.00 60.91 427 ASN A CA 1
ATOM 3436 C C . ASN A 1 427 ? 10.476 -22.021 9.912 1.00 60.91 427 ASN A C 1
ATOM 3438 O O . ASN A 1 427 ? 9.568 -22.245 9.117 1.00 60.91 427 ASN A O 1
ATOM 3442 N N . ASP A 1 428 ? 10.271 -21.522 11.134 1.00 80.62 428 ASP A N 1
ATOM 3443 C CA . ASP A 1 428 ? 8.933 -21.290 11.707 1.00 80.62 428 ASP A CA 1
ATOM 3444 C C . ASP A 1 428 ? 8.165 -20.141 11.020 1.00 80.62 428 ASP A C 1
ATOM 3446 O O . ASP A 1 428 ? 6.937 -20.078 11.078 1.00 80.62 428 ASP A O 1
ATOM 3450 N N . ASN A 1 429 ? 8.864 -19.222 10.341 1.00 93.00 429 ASN A N 1
ATOM 3451 C CA . ASN A 1 429 ? 8.243 -18.062 9.709 1.00 93.00 429 ASN A CA 1
ATOM 3452 C C . ASN A 1 429 ? 7.757 -18.349 8.278 1.00 93.00 429 ASN A C 1
ATOM 3454 O O . ASN A 1 429 ? 8.532 -18.682 7.370 1.00 93.00 429 ASN A O 1
ATOM 3458 N N . TYR A 1 430 ? 6.459 -18.133 8.046 1.00 94.88 430 TYR A N 1
ATOM 3459 C CA . TYR A 1 430 ? 5.821 -18.362 6.746 1.00 94.88 430 TYR A CA 1
ATOM 3460 C C . TYR A 1 430 ? 6.421 -17.505 5.619 1.00 94.88 430 TYR A C 1
ATOM 3462 O O . TYR A 1 430 ? 6.630 -18.006 4.513 1.00 94.88 430 TYR A O 1
ATOM 3470 N N . CYS A 1 431 ? 6.742 -16.238 5.896 1.00 96.56 431 CYS A N 1
ATOM 3471 C CA . CYS A 1 431 ? 7.292 -15.299 4.918 1.00 96.56 431 CYS A CA 1
ATOM 3472 C C . CYS A 1 431 ? 8.699 -15.698 4.475 1.00 96.56 431 CYS A C 1
ATOM 3474 O O . CYS A 1 431 ? 8.998 -15.689 3.282 1.00 96.56 431 CYS A O 1
ATOM 3476 N N . THR A 1 432 ? 9.553 -16.103 5.414 1.00 94.94 432 THR A N 1
ATOM 3477 C CA . THR A 1 432 ? 10.906 -16.587 5.108 1.00 94.94 432 THR A CA 1
ATOM 3478 C C . THR A 1 432 ? 10.862 -17.829 4.229 1.00 94.94 432 THR A C 1
ATOM 3480 O O . THR A 1 432 ? 11.669 -17.958 3.307 1.00 94.94 432 THR A O 1
ATOM 3483 N N . ASN A 1 433 ? 9.901 -18.725 4.470 1.00 92.75 433 ASN A N 1
ATOM 3484 C CA . ASN A 1 433 ? 9.716 -19.901 3.629 1.00 92.75 433 ASN A CA 1
ATOM 3485 C C . ASN A 1 433 ? 9.295 -19.527 2.193 1.00 92.75 433 ASN A C 1
ATOM 3487 O O . ASN A 1 433 ? 9.861 -20.053 1.234 1.00 92.75 433 ASN A O 1
ATOM 3491 N N . VAL A 1 434 ? 8.368 -18.573 2.035 1.00 95.38 434 VAL A N 1
ATOM 3492 C CA . VAL A 1 434 ? 7.977 -18.042 0.715 1.00 95.38 434 VAL A CA 1
ATOM 3493 C C . VAL A 1 434 ? 9.177 -17.433 -0.007 1.00 95.38 434 VAL A C 1
ATOM 3495 O O . VAL A 1 434 ? 9.480 -17.840 -1.126 1.00 95.38 434 VAL A O 1
ATOM 3498 N N . ILE A 1 435 ? 9.911 -16.525 0.642 1.00 95.75 435 ILE A N 1
ATOM 3499 C CA . ILE A 1 435 ? 11.083 -15.866 0.046 1.00 95.75 435 ILE A CA 1
ATOM 3500 C C . ILE A 1 435 ? 12.142 -16.893 -0.372 1.00 95.75 435 ILE A C 1
ATOM 3502 O O . ILE A 1 435 ? 12.708 -16.792 -1.459 1.00 95.75 435 ILE A O 1
ATOM 3506 N N . ARG A 1 436 ? 12.393 -17.915 0.457 1.00 93.50 436 ARG A N 1
ATOM 3507 C CA . ARG A 1 436 ? 13.334 -18.994 0.128 1.00 93.50 436 ARG A CA 1
ATOM 3508 C C . ARG A 1 436 ? 12.962 -19.675 -1.189 1.00 93.50 436 ARG A C 1
ATOM 3510 O O . ARG A 1 436 ? 13.824 -19.815 -2.050 1.00 93.50 436 ARG A O 1
ATOM 3517 N N . HIS A 1 437 ? 11.689 -20.032 -1.359 1.00 92.19 437 HIS A N 1
ATOM 3518 C CA . HIS A 1 437 ? 11.188 -20.669 -2.577 1.00 92.19 437 HIS A CA 1
ATOM 3519 C C . HIS A 1 437 ? 11.199 -19.730 -3.792 1.00 92.19 437 HIS A C 1
ATOM 3521 O O . HIS A 1 437 ? 11.471 -20.190 -4.898 1.00 92.19 437 HIS A O 1
ATOM 3527 N N . CYS A 1 438 ? 10.962 -18.430 -3.591 1.00 93.75 438 CYS A N 1
ATOM 3528 C CA . CYS A 1 438 ? 11.048 -17.414 -4.646 1.00 93.75 438 CYS A CA 1
ATOM 3529 C C . CYS A 1 438 ? 12.491 -17.232 -5.156 1.00 93.75 438 CYS A C 1
ATOM 3531 O O . CYS A 1 438 ? 12.709 -17.013 -6.345 1.00 93.75 438 CYS A O 1
ATOM 3533 N N . LEU A 1 439 ? 13.492 -17.360 -4.276 1.00 91.31 439 LEU A N 1
ATOM 3534 C CA . LEU A 1 439 ? 14.914 -17.283 -4.641 1.00 91.31 439 LEU A CA 1
ATOM 3535 C C . LEU A 1 439 ? 15.447 -18.571 -5.286 1.00 91.31 439 LEU A C 1
ATOM 3537 O O . LEU A 1 439 ? 16.426 -18.531 -6.030 1.00 91.31 439 LEU A O 1
ATOM 3541 N N . GLY A 1 440 ? 14.842 -19.721 -5.000 1.00 84.44 440 GLY A N 1
ATOM 3542 C CA . GLY A 1 440 ? 15.155 -20.968 -5.687 1.00 84.44 440 GLY A CA 1
ATOM 3543 C C . GLY A 1 440 ? 14.912 -22.217 -4.849 1.00 84.44 440 GLY A C 1
ATOM 3544 O O . GLY A 1 440 ? 14.922 -22.195 -3.624 1.00 84.44 440 GLY A O 1
ATOM 3545 N N . TYR A 1 441 ? 14.747 -23.346 -5.536 1.00 71.88 441 TYR A N 1
ATOM 3546 C CA . TYR A 1 441 ? 14.397 -24.629 -4.917 1.00 71.88 441 TYR A CA 1
ATOM 3547 C C . TYR A 1 441 ? 15.534 -25.294 -4.135 1.00 71.88 441 TYR A C 1
ATOM 3549 O O . TYR A 1 441 ? 15.285 -26.122 -3.267 1.00 71.88 441 TYR A O 1
ATOM 3557 N N . ASN A 1 442 ? 16.794 -24.970 -4.438 1.00 80.75 442 ASN A N 1
ATOM 3558 C CA . ASN A 1 442 ? 17.941 -25.581 -3.773 1.00 80.75 442 ASN A CA 1
ATOM 3559 C C . ASN A 1 442 ? 18.917 -24.538 -3.228 1.00 80.75 442 ASN A C 1
ATOM 3561 O O . ASN A 1 442 ? 18.983 -23.393 -3.679 1.00 80.75 442 ASN A O 1
ATOM 3565 N N . HIS A 1 443 ? 19.715 -24.978 -2.256 1.00 80.75 443 HIS A N 1
ATOM 3566 C CA . HIS A 1 443 ? 20.710 -24.149 -1.587 1.00 80.75 443 HIS A CA 1
ATOM 3567 C C . HIS A 1 443 ? 21.683 -23.468 -2.565 1.00 80.75 443 HIS A C 1
ATOM 3569 O O . HIS A 1 443 ? 22.012 -22.298 -2.378 1.00 80.75 443 HIS A O 1
ATOM 3575 N N . GLY A 1 444 ? 22.112 -24.170 -3.620 1.00 80.94 444 GLY A N 1
ATOM 3576 C CA . GLY A 1 444 ? 23.049 -23.636 -4.608 1.00 80.94 444 GLY A CA 1
ATOM 3577 C C . GLY A 1 444 ? 22.487 -22.435 -5.371 1.00 80.94 444 GLY A C 1
ATOM 3578 O O . GLY A 1 444 ? 23.184 -21.435 -5.520 1.00 80.94 444 GLY A O 1
ATOM 3579 N N . ALA A 1 445 ? 21.222 -22.503 -5.796 1.00 85.94 445 ALA A N 1
ATOM 3580 C CA . ALA A 1 445 ? 20.538 -21.413 -6.489 1.00 85.94 445 ALA A CA 1
ATOM 3581 C C . ALA A 1 445 ? 20.371 -20.184 -5.584 1.00 85.94 445 ALA A C 1
ATOM 3583 O O . ALA A 1 445 ? 20.770 -19.080 -5.956 1.00 85.94 445 ALA A O 1
ATOM 3584 N N . ILE A 1 446 ? 19.876 -20.394 -4.359 1.00 89.19 446 ILE A N 1
ATOM 3585 C CA . ILE A 1 446 ? 19.696 -19.315 -3.379 1.00 89.19 446 ILE A CA 1
ATOM 3586 C C . ILE A 1 446 ? 21.048 -18.668 -3.061 1.00 89.19 446 ILE A C 1
ATOM 3588 O O . ILE A 1 446 ? 21.186 -17.446 -3.090 1.00 89.19 446 ILE A O 1
ATOM 3592 N N . SER A 1 447 ? 22.073 -19.483 -2.797 1.00 90.31 447 SER A N 1
ATOM 3593 C CA . SER A 1 447 ? 23.415 -18.981 -2.536 1.00 90.31 447 SER A CA 1
ATOM 3594 C C . SER A 1 447 ? 23.982 -18.207 -3.725 1.00 90.31 447 SER A C 1
ATOM 3596 O O . SER A 1 447 ? 24.661 -17.210 -3.491 1.00 90.31 447 SER A O 1
ATOM 3598 N N . ASP A 1 448 ? 23.771 -18.652 -4.967 1.00 89.56 448 ASP A N 1
ATOM 3599 C CA . ASP A 1 448 ? 24.279 -17.939 -6.140 1.00 89.56 448 ASP A CA 1
ATOM 3600 C C . ASP A 1 448 ? 23.678 -16.537 -6.213 1.00 89.56 448 ASP A C 1
ATOM 3602 O O . ASP A 1 448 ? 24.433 -15.584 -6.374 1.00 89.56 448 ASP A O 1
ATOM 3606 N N . ILE A 1 449 ? 22.356 -16.397 -6.033 1.00 90.81 449 ILE A N 1
ATOM 3607 C CA . ILE A 1 449 ? 21.664 -15.099 -6.056 1.00 90.81 449 ILE A CA 1
ATOM 3608 C C . ILE A 1 449 ? 22.125 -14.206 -4.900 1.00 90.81 449 ILE A C 1
ATOM 3610 O O . ILE A 1 449 ? 22.499 -13.051 -5.121 1.00 90.81 449 ILE A O 1
ATOM 3614 N N . LEU A 1 450 ? 22.139 -14.726 -3.670 1.00 90.62 450 LEU A N 1
ATOM 3615 C CA . LEU A 1 450 ? 22.472 -13.938 -2.480 1.00 90.62 450 LEU A CA 1
ATOM 3616 C C . LEU A 1 450 ? 23.938 -13.479 -2.450 1.00 90.62 450 LEU A C 1
ATOM 3618 O O . LEU A 1 450 ? 24.233 -12.427 -1.877 1.00 90.62 450 LEU A O 1
ATOM 3622 N N . SER A 1 451 ? 24.846 -14.212 -3.099 1.00 89.38 451 SER A N 1
ATOM 3623 C CA . SER A 1 451 ? 26.255 -13.826 -3.226 1.00 89.38 451 SER A CA 1
ATOM 3624 C C . SER A 1 451 ? 26.511 -12.728 -4.266 1.00 89.38 451 SER A C 1
ATOM 3626 O O . SER A 1 451 ? 27.627 -12.200 -4.316 1.00 89.38 451 SER A O 1
ATOM 3628 N N . LYS A 1 452 ? 25.535 -12.356 -5.112 1.00 87.88 452 LYS A N 1
ATOM 3629 C CA . LYS A 1 452 ? 25.780 -11.384 -6.193 1.00 87.88 452 LYS A CA 1
ATOM 3630 C C . LYS A 1 452 ? 25.923 -9.957 -5.653 1.00 87.88 452 LYS A C 1
ATOM 3632 O O . LYS A 1 452 ? 25.124 -9.522 -4.824 1.00 87.88 452 LYS A O 1
ATOM 3637 N N . PRO A 1 453 ? 26.889 -9.170 -6.166 1.00 82.19 453 PRO A N 1
ATOM 3638 C CA . PRO A 1 453 ? 27.036 -7.771 -5.769 1.00 82.19 453 PRO A CA 1
ATOM 3639 C C . PRO A 1 453 ? 25.858 -6.902 -6.242 1.00 82.19 453 PRO A C 1
ATOM 3641 O O . PRO A 1 453 ? 25.424 -6.021 -5.499 1.00 82.19 453 PRO A O 1
ATOM 3644 N N . TYR A 1 454 ? 25.309 -7.189 -7.430 1.00 85.31 454 TYR A N 1
ATOM 3645 C CA . TYR A 1 454 ? 24.188 -6.474 -8.055 1.00 85.31 454 TYR A CA 1
ATOM 3646 C C . TYR A 1 454 ? 22.976 -7.401 -8.204 1.00 85.31 454 TYR A C 1
ATOM 3648 O O . TYR A 1 454 ? 22.742 -7.980 -9.264 1.00 85.31 454 TYR A O 1
ATOM 3656 N N . ARG A 1 455 ? 22.228 -7.584 -7.109 1.00 91.06 455 ARG A N 1
ATOM 3657 C CA . ARG A 1 455 ? 21.086 -8.515 -7.053 1.00 91.06 455 ARG A CA 1
ATOM 3658 C C . ARG A 1 455 ? 19.908 -8.086 -7.924 1.00 91.06 455 ARG A C 1
ATOM 3660 O O . ARG A 1 455 ? 19.255 -8.967 -8.468 1.00 91.06 455 ARG A O 1
ATOM 3667 N N . ARG A 1 456 ? 19.727 -6.779 -8.156 1.00 91.94 456 ARG A N 1
ATOM 3668 C CA . ARG A 1 456 ? 18.649 -6.225 -8.999 1.00 91.94 456 ARG A CA 1
ATOM 3669 C C . ARG A 1 456 ? 18.600 -6.784 -10.428 1.00 91.94 456 ARG A C 1
ATOM 3671 O O . ARG A 1 456 ? 17.548 -6.794 -11.045 1.00 91.94 456 ARG A O 1
ATOM 3678 N N . ASN A 1 457 ? 19.711 -7.314 -10.944 1.00 90.88 457 ASN A N 1
ATOM 3679 C CA . ASN A 1 457 ? 19.735 -7.960 -12.263 1.00 90.88 457 ASN A CA 1
ATOM 3680 C C . ASN A 1 457 ? 19.100 -9.365 -12.279 1.00 90.88 457 ASN A C 1
ATOM 3682 O O . ASN A 1 457 ? 18.993 -9.963 -13.345 1.00 90.88 457 ASN A O 1
ATOM 3686 N N . TYR A 1 458 ? 18.774 -9.929 -11.114 1.00 90.75 458 TYR A N 1
ATOM 3687 C CA . TYR A 1 458 ? 18.346 -11.324 -10.958 1.00 90.75 458 TYR A CA 1
ATOM 3688 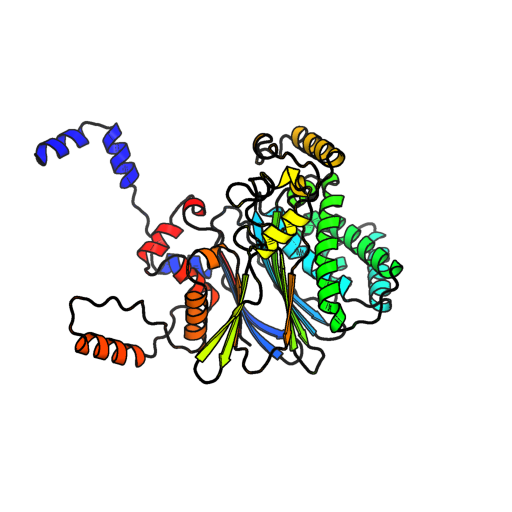C C . TYR A 1 458 ? 17.086 -11.484 -10.106 1.00 90.75 458 TYR A C 1
ATOM 3690 O O . TYR A 1 458 ? 16.465 -12.538 -10.153 1.00 90.75 458 TYR A O 1
ATOM 3698 N N . MET A 1 459 ? 16.754 -10.483 -9.298 1.00 93.50 459 MET A N 1
ATOM 3699 C CA . MET A 1 459 ? 15.579 -10.455 -8.436 1.00 93.50 459 MET A CA 1
ATOM 3700 C C . MET A 1 459 ? 15.172 -9.006 -8.179 1.00 93.50 459 MET A C 1
ATOM 3702 O O . MET A 1 459 ? 16.019 -8.112 -8.281 1.00 93.50 459 MET A O 1
ATOM 3706 N N . ASP A 1 460 ? 13.922 -8.801 -7.783 1.00 96.06 460 ASP A N 1
ATOM 3707 C CA . ASP A 1 460 ? 13.468 -7.541 -7.200 1.00 96.06 460 ASP A CA 1
ATOM 3708 C C . ASP A 1 460 ? 13.587 -7.543 -5.662 1.00 96.06 460 ASP A C 1
ATOM 3710 O O . ASP A 1 460 ? 13.927 -8.564 -5.053 1.00 96.06 460 ASP A O 1
ATOM 3714 N N . ASP A 1 461 ? 13.375 -6.389 -5.031 1.00 97.12 461 ASP A N 1
ATOM 3715 C CA . ASP A 1 461 ? 13.067 -6.290 -3.615 1.00 97.12 461 ASP A CA 1
ATOM 3716 C C . ASP A 1 461 ? 11.852 -7.191 -3.320 1.00 97.12 461 ASP A C 1
ATOM 3718 O O . ASP A 1 461 ? 10.871 -7.229 -4.052 1.00 97.12 461 ASP A O 1
ATOM 3722 N N . MET A 1 462 ? 11.959 -8.012 -2.279 1.00 97.44 462 MET A N 1
ATOM 3723 C CA . MET A 1 462 ? 10.931 -8.981 -1.910 1.00 97.44 462 MET A CA 1
ATOM 3724 C C . MET A 1 462 ? 10.390 -8.622 -0.541 1.00 97.44 462 MET A C 1
ATOM 3726 O O . MET A 1 462 ? 11.126 -8.725 0.444 1.00 97.44 462 MET A O 1
ATOM 3730 N N . SER A 1 463 ? 9.111 -8.276 -0.463 1.00 97.62 463 SER A N 1
ATOM 3731 C CA . SER A 1 463 ? 8.437 -7.929 0.787 1.00 97.62 463 SER A CA 1
ATOM 3732 C C . SER A 1 463 ? 7.137 -8.682 0.923 1.00 97.62 463 SER A C 1
ATOM 3734 O O . SER A 1 463 ? 6.326 -8.694 0.004 1.00 97.62 463 SER A O 1
ATOM 3736 N N . VAL A 1 464 ? 6.921 -9.304 2.081 1.00 98.19 464 VAL A N 1
ATOM 3737 C CA . VAL A 1 464 ? 5.727 -10.117 2.310 1.00 98.19 464 VAL A CA 1
ATOM 3738 C C . VAL A 1 464 ? 5.254 -10.036 3.760 1.00 98.19 464 VAL A C 1
ATOM 3740 O O . VAL A 1 464 ? 6.038 -10.110 4.712 1.00 98.19 464 VAL A O 1
ATOM 3743 N N . VAL A 1 465 ? 3.938 -9.910 3.911 1.00 98.31 465 VAL A N 1
ATOM 3744 C CA . VAL A 1 465 ? 3.200 -9.996 5.171 1.00 98.31 465 VAL A CA 1
ATOM 3745 C C . VAL A 1 465 ? 2.191 -11.133 5.048 1.00 98.31 465 VAL A C 1
ATOM 3747 O O . VAL A 1 465 ? 1.360 -11.132 4.139 1.00 98.31 465 VAL A O 1
ATOM 3750 N N . ILE A 1 466 ? 2.238 -12.087 5.976 1.00 98.50 466 ILE A N 1
ATOM 3751 C CA . ILE A 1 466 ? 1.268 -13.181 6.081 1.00 98.50 466 ILE A CA 1
ATOM 3752 C C . ILE A 1 466 ? 0.535 -13.058 7.413 1.00 98.50 466 ILE A C 1
ATOM 3754 O O . ILE A 1 466 ? 1.154 -13.107 8.476 1.00 98.50 466 ILE A O 1
ATOM 3758 N N . ILE A 1 467 ? -0.788 -12.921 7.351 1.00 98.12 467 ILE A N 1
ATOM 3759 C CA . ILE A 1 467 ? -1.679 -12.876 8.514 1.00 98.12 467 ILE A CA 1
ATOM 3760 C C . ILE A 1 467 ? -2.449 -14.189 8.572 1.00 98.12 467 ILE A C 1
ATOM 3762 O O . ILE A 1 467 ? -3.187 -14.495 7.643 1.00 98.12 467 ILE A O 1
ATOM 3766 N N . LYS A 1 468 ? -2.314 -14.943 9.659 1.00 96.25 468 LYS A N 1
ATOM 3767 C CA . LYS A 1 468 ? -3.022 -16.205 9.910 1.00 96.25 468 LYS A CA 1
ATOM 3768 C C . LYS A 1 468 ? -4.111 -15.982 10.961 1.00 96.25 468 LYS A C 1
ATOM 3770 O O . LYS A 1 468 ? -3.799 -15.595 12.089 1.00 96.25 468 LYS A O 1
ATOM 3775 N N . PHE A 1 469 ? -5.368 -16.182 10.561 1.00 92.56 469 PHE A N 1
ATOM 3776 C CA . PHE A 1 469 ? -6.577 -15.828 11.318 1.00 92.56 469 PHE A CA 1
ATOM 3777 C C . PHE A 1 469 ? -7.031 -16.866 12.344 1.00 92.56 469 PHE A C 1
ATOM 3779 O O . PHE A 1 469 ? -6.652 -18.050 12.237 1.00 92.56 469 PHE A O 1
#

Secondary structure (DSSP, 8-state):
-HHHHHHHHHT-HHHHHHHHHHHS---PPPHHHHHHHHGGG-EEEEEEETTEEEEEEEEEE-SSSS---EEEEEEEESSSEEEEEEEE-EESSTHHHHHHHHHHHHHHHHHT--HHHHHHHHHHHHHHHTSSS--HHHHHHHHTTT-EE---TT-TTGGGGHHHHHHHHHHHHHHHHHT-PPPP-GGGHHHHHHHHHHHHHHHHHHHTTT-HHHHHHHHSEE-EEEEEEEE-SS-EEEEEEEESS-EEEEEEEETTEEEEEES----STT-HHHHHHHHHTS-GGGHHHHEETTEETTTBS-SS-EE-GGGTS-HHHHHHHHHHHHH-TT-TTS-HHHH-----SS------PPEEEEEE--TTEEEEEEE-HHHHTTS-HHHHHHHHHHHHTT-PPP------S--HHHHHHHHHHHTT-----S-S-HHHHHHHHHH-SSHHHHHHHHT-S-GGGT---EEEEEEE-

Sequence (469 aa):
MFSFWQSFILKNSKLLSLFDYFNVNKKYLTSTQVSNFLSKNEQTFASNCGSKSFEVNINQIAANKPIEDVISNTRFNINGAFSLFGIYDGHGGNYCAQSLSQRLFDYIYISLLDEQQLTEKLQILDKTLSQKEIHYKNVLNAIFDNRVDNILPNSNQYYRLSSTHLYSIRNYIKTRLKEQVKKFDLDNISKSISEAFCTLDNDMGSEMKTDITNLKVSLSGSCANVACLFNDNKETHLFISNCGDCRAMMGSRQSDQLLISPLSVDQNASNATEVERIMSQHPKSESKYIILQERLLGTLIPLRCFGDFMLKLSRENFNIVLNLMMKNKKIDKFNVDDIVPIQSKTPPYLTAKPEIVHKKITKHDCFLIIASDGIWETMRTENIMHLVNGHIMSKEIPDSFQPDDETLSVIHQRLSQRNKLETSYENDNYCTNVIRHCLGYNHGAISDILSKPYRRNYMDDMSVVIIKF

Nearest PDB structures (foldseek):
  6v0t-assembly1_A  TM=8.700E-01  e=2.002E-31  Bos taurus
  3mq3-assembly1_A  TM=8.742E-01  e=8.656E-29  Bos taurus
  2pnq-assembly2_B  TM=8.765E-01  e=9.615E-28  Rattus norvegicus
  2pop-assembly1_A  TM=6.724E-01  e=5.945E-13  Homo sapiens
  5nzz-assembly3_C  TM=4.910E-01  e=3.600E-13  Homo sapiens

Foldseek 3Di:
DVVVVVVVQVVDPVSVVVVCVVVVPLPQQDPVRLVCLLCVAWDWDWDDFAPDIWIKIWGWDALDVVRQKDKWWKWFDDLGTKIKIKIKHWFPDNLQNLCCNQQLVVLLVLLQDALVLLVVLLVLLVVQVPDPDHPLVVNVCVSRVGMDIPDRPPSPCNVVCSVLSSVLSNVSSVVCNVVNGDHGDPVCSLVSSLVSLQSVLVSLLVCLPVDPSSVSNQQMKIWMWMWMWGDSVPFIKIKIWTFAAWWKWWWFDDPPDTDIDTQDDGQWLVDVVNLVVLCVVDDVVCNVQCADPRAGSPQHGGQEIRHNCLLADDPVVNVVSLVVCVVDPVVVSDDSVSSDDGPPVDDNRYYSRTDMGMDIDDPRTFKMKIKDVLLCVLDPPVVLSVCLVCLVVLHHPPPPDDDDPDDPVVVVVVVVVSRVDRDDDPDNRSQSSSVQVSQHDDSSSNSSLVSDPNNVVPTRIIIMMMIGD

Mean predicted aligned error: 9.42 Å

Radius of gyration: 25.2 Å; Cα contacts (8 Å, |Δi|>4): 792; chains: 1; bounding box: 72×76×52 Å

InterPro domains:
  IPR000222 PPM-type phosphatase, divalent cation binding [PS01032] (84-92)
  IPR001932 PPM-type phosphatase-like domain [PF00481] (173-398)
  IPR001932 PPM-type phosphatase-like domain [PS51746] (53-469)
  IPR001932 PPM-type phosphatase-like domain [SM00332] (40-467)
  IPR001932 PPM-type phosphatase-like domain [cd00143] (64-469)
  IPR015655 Protein phosphatase 2C [PTHR13832] (59-466)
  IPR036457 PPM-type phosphatase-like domain superfamily [G3DSA:3.60.40.10] (22-469)
  IPR036457 PPM-type phosphatase-like domain superfamily [SSF81606] (67-469)

pLDDT: mean 84.8, std 16.29, range [36.75, 98.81]

=== Feature glossary ===
Feature key, reading from the visual/contextual features back to the raw sequence:

Rendered structure images. Six rendered views show the 3D structure from the faces of a cube — i.e. along ±x, ±y, ±z. Rendering representation is drawn randomly per protein from cartoon (secondary-structure ribbons), sticks (backbone bonds), or molecular surface; coloring is either N→C rainbow (blue at the N-terminus through red at the C-terminus) or one color per chain.

Contact-map, Ramachandran, and PAE plots. The contact map is a binary N×N matrix image: pixel (i, j) is dark where Cα_i and Cα_j are within 8 Å and |i−j|>4. Because the |i−j|>4 filter removes local helical contacts, off-diagonal stripes parallel to the main diagonal indicate parallel β-sheets; stripes perpendicular to it indicate antiparallel β-sheets. The Ramachandran plot scatters every residue's (φ, ψ) pair against the sterically allowed regions. The PAE heatmap renders the predicted-aligned-error matrix.

InterPro / GO / CATH / organism. Database cross-references. InterPro integrates a dozen domain/family signature databases into unified entries with residue-range hits. GO terms attach function/process/location labels with evidence codes. CATH codes position the fold in a four-level structural taxonomy. Organism is the NCBI-taxonomy species name.

Nearest PDB structures. The Foldseek neighbor list gives the closest experimentally determined structures in the PDB, ranked by structural alignment. TM-score near 1 means near-identical fold; near 0.3 means only rough topology match. This is how one finds what a novel AlphaFold prediction most resembles in the solved-structure universe.

Predicted aligned error. PAE(i, j) answers: if I align the predicted and true structures on residue i, how far off (in Å) do I expect residue j to be? A block-diagonal PAE matrix with low values on the blocks and high values off-diagonal is the signature of a multi-domain protein with confidently predicted domains but uncertain inter-domain orientation.

Solvent-accessible surface area. Accessible surface area quantifies burial. A residue with SASA near zero is packed into the hydrophobic core; one with SASA >100 Å² sits on the surface. Computed here via the Shrake–Rupley numerical algorithm with a 1.4 Å probe.

B-factor. B-factor (Debye–Waller factor) reflects atomic displacement in the crystal lattice. It is an experimental observable (units Å²), not a prediction; low values mean the atom is pinned down, high values mean it moves or is heterogeneous across the crystal.

pLDDT. For AlphaFold models, the B-factor field carries pLDDT — the model's own estimate of local accuracy on a 0–100 scale. Regions with pLDDT<50 should be treated as essentially unmodeled; they often correspond to intrinsically disordered segments.

Backbone torsions (φ/ψ). φ (phi) and ψ (psi) are the two rotatable backbone dihedrals per residue: φ is the C(i-1)–N–Cα–C torsion, ψ is the N–Cα–C–N(i+1) torsion, both in degrees on (−180°, 180°]. α-helical residues cluster near (−60°, −45°); β-strand residues near (−120°, +130°). A Ramachandran plot is simply a scatter of (φ, ψ) for every residue.

Radius of gyration, Cα contacts, bounding box. Radius of gyration (Rg) is the root-mean-square distance of Cα atoms from their centroid — a single number for overall size and compactness. A globular domain of N residues has Rg ≈ 2.2·N^0.38 Å; an extended or disordered chain has a much larger Rg. The Cα contact count is the number of residue pairs whose Cα atoms are within 8 Å and are more than four positions apart in sequence — a standard proxy for tertiary packing density. The bounding box is the smallest axis-aligned box enclosing all Cα atoms.

Secondary structure (3-state, P-SEA). Three-state secondary structure (P-SEA) collapses the eight DSSP classes into helix (a), strand (b), and coil (c). P-SEA assigns these from Cα geometry alone — distances and angles — without requiring backbone oxygens, so it works on any Cα trace.

Secondary structure (8-state, DSSP). DSSP 8-state secondary structure assigns each residue one of H (α-helix), G (3₁₀-helix), I (π-helix), E (extended β-strand), B (isolated β-bridge), T (hydrogen-bonded turn), S (bend), or '-' (coil). The assignment is computed from backbone hydrogen-bond geometry via the Kabsch–Sander algorithm.

Foldseek 3Di. A 3Di character summarizes, for each residue, the relative orientation of the Cα frame of its nearest spatial neighbor. Because it encodes fold topology rather than chemistry, 3Di alignments detect remote structural similarity that sequence alignment misses.

mmCIF coordinates. The mmCIF block holds the 3D Cartesian coordinates of each backbone atom (N, Cα, C, O) in ångströms. mmCIF is the PDB's canonical archive format — a tagged-loop text representation of the atomic model.

Sequence. Sequence gives the chain of amino acids in standard one-letter code (A=alanine, C=cysteine, …, Y=tyrosine), read N→C. It is the only feature that is directly encoded by the gene; all structural features are derived from the folded form of this sequence.